Protein 2WAC (pdb70)

Foldseek 3Di:
DADWFWWAWQDADLFGKTKIFGPVCVVVVVVLQVVQQVVCVVPPDQFPPDDDDQQAWWWFQDPPPRGTAIWTFHADDPQWTWIARQQRGDIDIGGCSRIDHDPPVSPPDHRRMAIAHAAQWGADDDPVLSVVLRVQLCVVGHRDTWIKDFQADDPPDHTHIWTAHPPPRDTSRLVCLLQVSTAGHDDDDPSCVVVSVSSVVSNVNCLVVCHDVNVPD/DKDWFWWAFQAADLFRKTKIFGPVCPVVVVVLQVVQQVVCVVPPFDPPPDDDDAQDFWWFQDPPPRGIATWGFHDDDDQWTWIARQQRGDIDIDGCRGTGHDPPVRPPDHHRMDIAHAAQWGADDDPVLSVVLRVLLCVVGHRDTWIKIFQADDPPDHTHIWTAHPPPRDTSRLVCLLQVSTAGHQDDDPSCVVVSVVSVVSNVNCLVVCHDVND

Structure (mmCIF, N/CA/C/O backbone):
data_2WAC
#
_entry.id   2WAC
#
_cell.length_a   83.560
_cell.length_b   47.040
_cell.length_c   129.770
_cell.angle_alpha   90.00
_cell.angle_beta   107.32
_cell.angle_gamma   90.00
#
_symmetry.space_group_name_H-M   'C 1 2 1'
#
loop_
_entity.id
_entity.type
_entity.pdbx_description
1 polymer CG7008-PA
2 water water
#
loop_
_atom_site.group_PDB
_atom_site.id
_atom_site.type_symbol
_atom_site.label_atom_id
_atom_site.label_alt_id
_atom_site.label_comp_id
_atom_site.label_asym_id
_atom_site.label_entity_id
_atom_site.label_seq_id
_atom_site.pdbx_PDB_ins_code
_atom_site.Cartn_x
_atom_site.Cartn_y
_atom_site.Cartn_z
_atom_site.occupancy
_atom_site.B_iso_or_equiv
_atom_site.auth_seq_id
_atom_site.auth_comp_id
_atom_site.auth_asym_id
_atom_site.auth_atom_id
_atom_site.pdbx_PDB_model_num
ATOM 1 N N . MET A 1 1 ? 15.913 -27.390 36.899 1.00 31.72 699 MET A N 1
ATOM 2 C CA . MET A 1 1 ? 17.351 -27.791 36.869 1.00 31.64 699 MET A CA 1
ATOM 3 C C . MET A 1 1 ? 17.670 -28.624 35.623 1.00 31.42 699 MET A C 1
ATOM 4 O O . MET A 1 1 ? 18.735 -29.243 35.528 1.00 31.36 699 MET A O 1
ATOM 9 N N . VAL A 1 2 ? 16.737 -28.629 34.672 1.00 31.06 700 VAL A N 1
ATOM 10 C CA . VAL A 1 2 ? 16.954 -29.250 33.366 1.00 30.71 700 VAL A CA 1
ATOM 11 C C . VAL A 1 2 ? 17.998 -28.452 32.579 1.00 30.33 700 VAL A C 1
ATOM 12 O O . VAL A 1 2 ? 17.916 -27.224 32.480 1.00 30.25 700 VAL A O 1
ATOM 16 N N . ASN A 1 3 ? 18.980 -29.170 32.043 1.00 29.87 701 ASN A N 1
ATOM 17 C CA . ASN A 1 3 ? 20.060 -28.587 31.258 1.00 29.42 701 ASN A CA 1
ATOM 18 C C . ASN A 1 3 ? 19.621 -28.283 29.821 1.00 28.92 701 ASN A C 1
ATOM 19 O O . ASN A 1 3 ? 19.870 -29.071 28.903 1.00 28.88 701 ASN A O 1
ATOM 24 N N . TYR A 1 4 ? 18.960 -27.140 29.637 1.00 28.29 702 TYR A N 1
ATOM 25 C CA . TYR A 1 4 ? 18.507 -26.702 28.313 1.00 27.65 702 TYR A CA 1
ATOM 26 C C . TYR A 1 4 ? 19.678 -26.233 27.451 1.00 27.06 702 TYR A C 1
ATOM 27 O O . TYR A 1 4 ? 20.645 -25.665 27.963 1.00 26.94 702 TYR A O 1
ATOM 36 N N . GLU A 1 5 ? 19.590 -26.489 26.148 1.00 26.26 703 GLU A N 1
ATOM 37 C CA . GLU A 1 5 ? 20.562 -25.961 25.197 1.00 25.55 703 GLU A CA 1
ATOM 38 C C . GLU A 1 5 ? 19.955 -24.770 24.465 1.00 24.83 703 GLU A C 1
ATOM 39 O O . GLU A 1 5 ? 18.841 -24.852 23.941 1.00 24.59 703 GLU A O 1
ATOM 45 N N . ASN A 1 6 ? 20.688 -23.661 24.447 1.00 24.06 704 ASN A N 1
ATOM 46 C CA . ASN A 1 6 ? 20.261 -22.471 23.722 1.00 23.41 704 ASN A CA 1
ATOM 47 C C . ASN A 1 6 ? 20.530 -22.640 22.232 1.00 22.94 704 ASN A C 1
ATOM 48 O O . ASN A 1 6 ? 21.684 -22.689 21.802 1.00 22.90 704 ASN A O 1
ATOM 53 N N . VAL A 1 7 ? 19.455 -22.761 21.456 1.00 22.47 705 VAL A N 1
ATOM 54 C CA . VAL A 1 7 ? 19.557 -22.994 20.012 1.00 22.10 705 VAL A CA 1
ATOM 55 C C . VAL A 1 7 ? 18.808 -21.948 19.187 1.00 22.01 705 VAL A C 1
ATOM 56 O O . VAL A 1 7 ? 18.034 -21.157 19.722 1.00 21.75 705 VAL A O 1
ATOM 60 N N . ILE A 1 8 ? 19.063 -21.963 17.879 1.00 22.07 706 ILE A N 1
ATOM 61 C CA . ILE A 1 8 ? 18.264 -21.238 16.896 1.00 22.15 706 ILE A CA 1
ATOM 62 C C . ILE A 1 8 ? 17.727 -22.254 15.887 1.00 22.23 706 ILE A C 1
ATOM 63 O O . ILE A 1 8 ? 18.494 -23.045 15.331 1.00 22.30 706 ILE A O 1
ATOM 68 N N . VAL A 1 9 ? 16.416 -22.241 15.657 1.00 22.27 707 VAL A N 1
ATOM 69 C CA . VAL A 1 9 ? 15.803 -23.158 14.695 1.00 22.34 707 VAL A CA 1
ATOM 70 C C . VAL A 1 9 ? 15.956 -22.597 13.282 1.00 22.40 707 VAL A C 1
ATOM 71 O O . VAL A 1 9 ? 15.474 -21.504 12.983 1.00 22.44 707 VAL A O 1
ATOM 75 N N . THR A 1 10 ? 16.633 -23.357 12.424 1.00 22.51 708 THR A N 1
ATOM 76 C CA . THR A 1 10 ? 17.024 -22.877 11.096 1.00 22.54 708 THR A CA 1
ATOM 77 C C . THR A 1 10 ? 16.222 -23.476 9.938 1.00 22.69 708 THR A C 1
ATOM 78 O O . THR A 1 10 ? 16.144 -22.878 8.859 1.00 22.67 708 THR A O 1
ATOM 82 N N . GLU A 1 11 ? 15.626 -24.646 10.162 1.00 22.68 709 GLU A N 1
ATOM 83 C CA . GLU A 1 11 ? 14.825 -25.322 9.139 1.00 22.86 709 GLU A CA 1
ATOM 84 C C . GLU A 1 11 ? 13.727 -26.174 9.765 1.00 23.02 709 GLU A C 1
ATOM 85 O O . GLU A 1 11 ? 13.962 -26.871 10.753 1.00 22.90 709 GLU A O 1
ATOM 91 N N . ILE A 1 12 ? 12.529 -26.105 9.187 1.00 23.23 710 ILE A N 1
ATOM 92 C CA . ILE A 1 12 ? 11.416 -26.965 9.596 1.00 23.52 710 ILE A CA 1
ATOM 93 C C . ILE A 1 12 ? 10.915 -27.760 8.390 1.00 23.72 710 ILE A C 1
ATOM 94 O O . ILE A 1 12 ? 10.726 -27.205 7.308 1.00 23.55 710 ILE A O 1
ATOM 99 N N . THR A 1 13 ? 10.717 -29.062 8.588 1.00 24.05 711 THR A N 1
ATOM 100 C CA . THR A 1 13 ? 10.245 -29.950 7.524 1.00 24.42 711 THR A CA 1
ATOM 101 C C . THR A 1 13 ? 8.737 -30.173 7.626 1.00 24.71 711 THR A C 1
ATOM 102 O O . THR A 1 13 ? 8.101 -29.738 8.592 1.00 24.70 711 THR A O 1
ATOM 106 N N . GLU A 1 14 ? 8.180 -30.867 6.634 1.00 25.07 712 GLU A N 1
ATOM 107 C CA . GLU A 1 14 ? 6.736 -31.109 6.541 1.00 25.43 712 GLU A CA 1
ATOM 108 C C . GLU A 1 14 ? 6.184 -32.142 7.537 1.00 25.41 712 GLU A C 1
ATOM 109 O O . GLU A 1 14 ? 4.969 -32.318 7.635 1.00 25.53 712 GLU A O 1
ATOM 115 N N . THR A 1 15 ? 7.074 -32.811 8.270 1.00 25.26 713 THR A N 1
ATOM 116 C CA . THR A 1 15 ? 6.675 -33.807 9.270 1.00 24.99 713 THR A CA 1
ATOM 117 C C . THR A 1 15 ? 6.940 -33.317 10.697 1.00 24.86 713 THR A C 1
ATOM 118 O O . THR A 1 15 ? 6.917 -34.101 11.654 1.00 24.81 713 THR A O 1
ATOM 122 N N . LEU A 1 16 ? 7.182 -32.013 10.820 1.00 24.61 714 LEU A N 1
ATOM 123 C CA . LEU A 1 16 ? 7.511 -31.360 12.093 1.00 24.36 714 LEU A CA 1
ATOM 124 C C . LEU A 1 16 ? 8.809 -31.846 12.744 1.00 24.01 714 LEU A C 1
ATOM 125 O O . LEU A 1 16 ? 8.944 -31.839 13.968 1.00 24.08 714 LEU A O 1
ATOM 130 N N . THR A 1 17 ? 9.754 -32.284 11.918 1.00 23.49 715 THR A N 1
ATOM 131 C CA . THR A 1 17 ? 11.138 -32.351 12.359 1.00 22.95 715 THR A CA 1
ATOM 132 C C . THR A 1 17 ? 11.721 -30.963 12.106 1.00 22.53 715 THR A C 1
ATOM 133 O O . THR A 1 17 ? 11.164 -30.180 11.328 1.00 22.29 715 THR A O 1
ATOM 137 N N . PHE A 1 18 ? 12.815 -30.642 12.785 1.00 22.04 716 PHE A N 1
ATOM 138 C CA . PHE A 1 18 ? 13.440 -29.335 12.631 1.00 21.75 716 PHE A CA 1
ATOM 139 C C . PHE A 1 18 ? 14.946 -29.438 12.802 1.00 21.60 716 PHE A C 1
ATOM 140 O O . PHE A 1 18 ? 15.441 -30.345 13.472 1.00 21.48 716 PHE A O 1
ATOM 148 N N . PHE A 1 19 ? 15.666 -28.507 12.183 1.00 21.45 717 PHE A N 1
ATOM 149 C CA . PHE A 1 19 ? 17.103 -28.388 12.373 1.00 21.44 717 PHE A CA 1
ATOM 150 C C . PHE A 1 19 ? 17.400 -27.197 13.267 1.00 21.59 717 PHE A C 1
ATOM 151 O O . PHE A 1 19 ? 16.807 -26.125 13.109 1.00 21.67 717 PHE A O 1
ATOM 159 N N . ALA A 1 20 ? 18.323 -27.390 14.203 1.00 21.68 718 ALA A N 1
ATOM 160 C CA . ALA A 1 20 ? 18.716 -26.332 15.123 1.00 21.89 718 ALA A CA 1
ATOM 161 C C . ALA A 1 20 ? 20.232 -26.154 15.164 1.00 22.05 718 ALA A C 1
ATOM 162 O O . ALA A 1 20 ? 20.981 -27.130 15.112 1.00 21.98 718 ALA A O 1
ATOM 164 N N . GLN A 1 21 ? 20.665 -24.897 15.245 1.00 22.37 719 GLN A N 1
ATOM 165 C CA . GLN A 1 21 ? 22.067 -24.557 15.474 1.00 22.82 719 GLN A CA 1
ATOM 166 C C . GLN A 1 21 ? 22.269 -24.199 16.940 1.00 23.17 719 GLN A C 1
ATOM 167 O O . GLN A 1 21 ? 21.400 -23.586 17.556 1.00 23.13 719 GLN A O 1
ATOM 173 N N . SER A 1 22 ? 23.423 -24.570 17.486 1.00 23.73 720 SER A N 1
ATOM 174 C CA . SER A 1 22 ? 23.825 -24.144 18.824 1.00 24.45 720 SER A CA 1
ATOM 175 C C . SER A 1 22 ? 24.224 -22.663 18.797 1.00 24.96 720 SER A C 1
ATOM 176 O O . SER A 1 22 ? 24.976 -22.238 17.918 1.00 24.91 720 SER A O 1
ATOM 179 N N . VAL A 1 23 ? 23.719 -21.886 19.754 1.00 25.70 721 VAL A N 1
ATOM 180 C CA . VAL A 1 23 ? 24.012 -20.446 19.813 1.00 26.49 721 VAL A CA 1
ATOM 181 C C . VAL A 1 23 ? 25.505 -20.156 20.048 1.00 27.06 721 VAL A C 1
ATOM 182 O O . VAL A 1 23 ? 26.052 -19.208 19.477 1.00 27.10 721 VAL A O 1
ATOM 186 N N . GLU A 1 24 ? 26.165 -20.984 20.857 1.00 27.82 722 GLU A N 1
ATOM 187 C CA . GLU A 1 24 ? 27.590 -20.789 21.149 1.00 28.53 722 GLU A CA 1
ATOM 188 C C . GLU A 1 24 ? 28.531 -21.283 20.038 1.00 28.83 722 GLU A C 1
ATOM 189 O O . GLU A 1 24 ? 29.752 -21.131 20.141 1.00 28.88 722 GLU A O 1
ATOM 195 N N . SER A 1 25 ? 27.961 -21.868 18.986 1.00 29.10 723 SER A N 1
ATOM 196 C CA . SER A 1 25 ? 28.729 -22.276 17.809 1.00 29.35 723 SER A CA 1
ATOM 197 C C . SER A 1 25 ? 28.533 -21.305 16.638 1.00 29.42 723 SER A C 1
ATOM 198 O O . SER A 1 25 ? 29.030 -21.544 15.533 1.00 29.42 723 SER A O 1
ATOM 201 N N . GLY A 1 26 ? 27.817 -20.210 16.896 1.00 29.43 724 GLY A N 1
ATOM 202 C CA . GLY A 1 26 ? 27.516 -19.195 15.883 1.00 29.37 724 GLY A CA 1
ATOM 203 C C . GLY A 1 26 ? 28.739 -18.575 15.231 1.00 29.33 724 GLY A C 1
ATOM 204 O O . GLY A 1 26 ? 28.782 -18.412 14.008 1.00 29.33 724 GLY A O 1
ATOM 205 N N . SER A 1 27 ? 29.733 -18.235 16.050 1.00 29.18 725 SER A N 1
ATOM 206 C CA . SER A 1 27 ? 30.984 -17.647 15.565 1.00 28.99 725 SER A CA 1
ATOM 207 C C . SER A 1 27 ? 31.829 -18.644 14.770 1.00 28.76 725 SER A C 1
ATOM 208 O O . SER A 1 27 ? 32.539 -18.258 13.838 1.00 28.67 725 SER A O 1
ATOM 211 N N . LYS A 1 28 ? 31.750 -19.920 15.149 1.00 28.41 726 LYS A N 1
ATOM 212 C CA . LYS A 1 28 ? 32.451 -20.995 14.447 1.00 28.08 726 LYS A CA 1
ATOM 213 C C . LYS A 1 28 ? 31.992 -21.141 12.993 1.00 27.60 726 LYS A C 1
ATOM 214 O O . LYS A 1 28 ? 32.820 -21.251 12.085 1.00 27.54 726 LYS A O 1
ATOM 220 N N . LEU A 1 29 ? 30.675 -21.139 12.785 1.00 27.05 727 LEU A N 1
ATOM 221 C CA . LEU A 1 29 ? 30.091 -21.238 11.445 1.00 26.47 727 LEU A CA 1
ATOM 222 C C . LEU A 1 29 ? 30.357 -19.982 10.617 1.00 26.11 727 LEU A C 1
ATOM 223 O O . LEU A 1 29 ? 30.697 -20.069 9.433 1.00 26.00 727 LEU A O 1
ATOM 228 N N . GLU A 1 30 ? 30.192 -18.825 11.254 1.00 25.71 728 GLU A N 1
ATOM 229 C CA . GLU A 1 30 ? 30.448 -17.520 10.644 1.00 25.34 728 GLU A CA 1
ATOM 230 C C . GLU A 1 30 ? 31.855 -17.449 10.045 1.00 24.97 728 GLU A C 1
ATOM 231 O O . GLU A 1 30 ? 32.037 -16.979 8.918 1.00 24.95 728 GLU A O 1
ATOM 237 N N . SER A 1 31 ? 32.835 -17.932 10.808 1.00 24.54 729 SER A N 1
ATOM 238 C CA . SER A 1 31 ? 34.234 -17.969 10.384 1.00 24.19 729 SER A CA 1
ATOM 239 C C . SER A 1 31 ? 34.465 -18.943 9.223 1.00 23.95 729 SER A C 1
ATOM 240 O O . SER A 1 31 ? 35.180 -18.618 8.275 1.00 23.96 729 SER A O 1
ATOM 243 N N . LEU A 1 32 ? 33.859 -20.128 9.312 1.00 23.66 730 LEU A N 1
ATOM 244 C CA . LEU A 1 32 ? 33.955 -21.155 8.268 1.00 23.44 730 LEU A CA 1
ATOM 245 C C . LEU A 1 32 ? 33.387 -20.661 6.936 1.00 23.29 730 LEU A C 1
ATOM 246 O O . LEU A 1 32 ? 34.011 -20.839 5.889 1.00 23.31 730 LEU A O 1
ATOM 251 N N . MET A 1 33 ? 32.208 -20.042 6.988 1.00 23.19 731 MET A N 1
ATOM 252 C CA . MET A 1 33 ? 31.533 -19.529 5.794 1.00 23.13 731 MET A CA 1
ATOM 253 C C . MET A 1 33 ? 32.305 -18.401 5.117 1.00 22.97 731 MET A C 1
ATOM 254 O O . MET A 1 33 ? 32.261 -18.262 3.894 1.00 22.85 731 MET A O 1
ATOM 259 N N . SER A 1 34 ? 33.009 -17.606 5.919 1.00 22.90 732 SER A N 1
ATOM 260 C CA . SER A 1 34 ? 33.836 -16.512 5.413 1.00 22.85 732 SER A CA 1
ATOM 261 C C . SER A 1 34 ? 35.109 -17.022 4.735 1.00 22.84 732 SER A C 1
ATOM 262 O O . SER A 1 34 ? 35.550 -16.457 3.732 1.00 22.89 732 SER A O 1
ATOM 265 N N . LYS A 1 35 ? 35.692 -18.083 5.288 1.00 22.84 733 LYS A N 1
ATOM 266 C CA . LYS A 1 35 ? 36.897 -18.690 4.723 1.00 22.86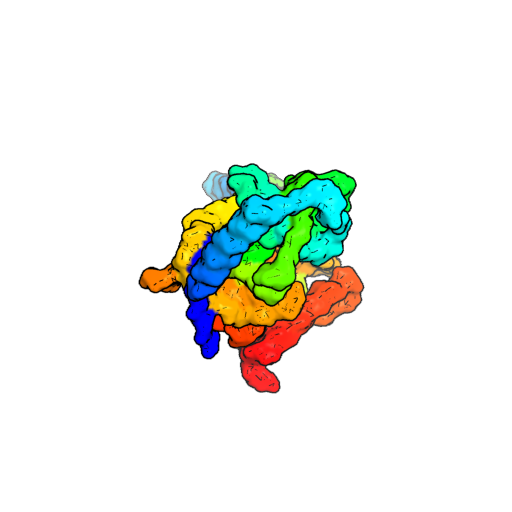 733 LYS A CA 1
ATOM 267 C C . LYS A 1 35 ? 36.577 -19.484 3.457 1.00 22.91 733 LYS A C 1
ATOM 268 O O . LYS A 1 35 ? 37.367 -19.495 2.512 1.00 22.90 733 LYS A O 1
ATOM 274 N N . LEU A 1 36 ? 35.417 -20.141 3.451 1.00 22.98 734 LEU A N 1
ATOM 275 C CA . LEU A 1 36 ? 34.941 -20.893 2.290 1.00 23.16 734 LEU A CA 1
ATOM 276 C C . LEU A 1 36 ? 34.630 -19.972 1.109 1.00 23.26 734 LEU A C 1
ATOM 277 O O . LEU A 1 36 ? 35.004 -20.268 -0.030 1.00 23.30 734 LEU A O 1
ATOM 282 N N . HIS A 1 37 ? 33.946 -18.863 1.390 1.00 23.48 735 HIS A N 1
ATOM 283 C CA . HIS A 1 37 ? 33.659 -17.841 0.383 1.00 23.76 735 HIS A CA 1
ATOM 284 C C . HIS A 1 37 ? 34.942 -17.321 -0.273 1.00 23.92 735 HIS A C 1
ATOM 285 O O . HIS A 1 37 ? 35.022 -17.235 -1.500 1.00 23.94 735 HIS A O 1
ATOM 292 N N . ALA A 1 38 ? 35.931 -16.977 0.551 1.00 24.14 736 ALA A N 1
ATOM 293 C CA . ALA A 1 38 ? 37.207 -16.441 0.071 1.00 24.41 736 ALA A CA 1
ATOM 294 C C . ALA A 1 38 ? 38.006 -17.471 -0.731 1.00 24.62 736 ALA A C 1
ATOM 295 O O . ALA A 1 38 ? 38.592 -17.142 -1.764 1.00 24.64 736 ALA A O 1
ATOM 297 N N . ASP A 1 39 ? 38.012 -18.711 -0.243 1.00 25.00 737 ASP A N 1
ATOM 298 C CA . ASP A 1 39 ? 38.681 -19.840 -0.892 1.00 25.33 737 ASP A CA 1
ATOM 299 C C . ASP A 1 39 ? 38.162 -20.060 -2.316 1.00 25.52 737 ASP A C 1
ATOM 300 O O . ASP A 1 39 ? 38.945 -20.184 -3.263 1.00 25.53 737 ASP A O 1
ATOM 305 N N . PHE A 1 40 ? 36.836 -20.093 -2.450 1.00 25.74 738 PHE A N 1
ATOM 306 C CA . PHE A 1 40 ? 36.170 -20.386 -3.719 1.00 26.02 738 PHE A CA 1
ATOM 307 C C . PHE A 1 40 ? 36.055 -19.176 -4.651 1.00 26.20 738 PHE A C 1
ATOM 308 O O . PHE A 1 40 ? 35.685 -19.316 -5.818 1.00 26.24 738 PHE A O 1
ATOM 316 N N . GLN A 1 41 ? 36.367 -17.993 -4.128 1.00 26.51 739 GLN A N 1
ATOM 317 C CA . GLN A 1 41 ? 36.479 -16.788 -4.944 1.00 26.85 739 GLN A CA 1
ATOM 318 C C . GLN A 1 41 ? 37.900 -16.683 -5.500 1.00 27.14 739 GLN A C 1
ATOM 319 O O . GLN A 1 41 ? 38.098 -16.292 -6.653 1.00 27.22 739 GLN A O 1
ATOM 325 N N . SER A 1 42 ? 38.879 -17.042 -4.669 1.00 27.51 740 SER A N 1
ATOM 326 C CA . SER A 1 42 ? 40.291 -17.040 -5.057 1.00 27.86 740 SER A CA 1
ATOM 327 C C . SER A 1 42 ? 40.606 -18.155 -6.053 1.00 28.05 740 SER A C 1
ATOM 328 O O . SER A 1 42 ? 41.365 -17.949 -7.001 1.00 28.09 740 SER A O 1
ATOM 331 N N . ASN A 1 43 ? 40.023 -19.331 -5.827 1.00 28.33 741 ASN A N 1
ATOM 332 C CA . ASN A 1 43 ? 40.193 -20.470 -6.723 1.00 28.60 741 ASN A CA 1
ATOM 333 C C . ASN A 1 43 ? 38.844 -21.117 -7.058 1.00 28.74 741 ASN A C 1
ATOM 334 O O . ASN A 1 43 ? 38.486 -22.147 -6.478 1.00 28.73 741 ASN A O 1
ATOM 339 N N . PRO A 1 44 ? 38.088 -20.512 -8.000 1.00 28.91 742 PRO A N 1
ATOM 340 C CA . PRO A 1 44 ? 36.769 -21.040 -8.352 1.00 29.05 742 PRO A CA 1
ATOM 341 C C . PRO A 1 44 ? 36.896 -22.366 -9.097 1.00 29.24 742 PRO A C 1
ATOM 342 O O . PRO A 1 44 ? 37.738 -22.481 -9.992 1.00 29.21 742 PRO A O 1
ATOM 346 N N . PRO A 1 45 ? 36.067 -23.363 -8.737 1.00 29.43 743 PRO A N 1
ATOM 347 C CA . PRO A 1 45 ? 36.202 -24.687 -9.348 1.00 29.59 743 PRO A CA 1
ATOM 348 C C . PRO A 1 45 ? 35.689 -24.720 -10.787 1.00 29.75 743 PRO A C 1
ATOM 349 O O . PRO A 1 45 ? 34.937 -23.832 -11.200 1.00 29.76 743 PRO A O 1
ATOM 353 N N . ILE A 1 46 ? 36.103 -25.740 -11.535 1.00 29.94 744 ILE A N 1
ATOM 354 C CA . ILE A 1 46 ? 35.673 -25.920 -12.920 1.00 30.10 744 ILE A CA 1
ATOM 355 C C . ILE A 1 46 ? 34.365 -26.710 -12.963 1.00 30.23 744 ILE A C 1
ATOM 356 O O . ILE A 1 46 ? 34.310 -27.860 -12.517 1.00 30.28 744 ILE A O 1
ATOM 361 N N . ALA A 1 47 ? 33.317 -26.080 -13.491 1.00 30.32 745 ALA A N 1
ATOM 362 C CA . ALA A 1 47 ? 31.992 -26.696 -13.568 1.00 30.40 745 ALA A CA 1
ATOM 363 C C . ALA A 1 47 ? 31.993 -27.952 -14.443 1.00 30.42 745 ALA A C 1
ATOM 364 O O . ALA A 1 47 ? 32.500 -27.937 -15.567 1.00 30.38 745 ALA A O 1
ATOM 366 N N . GLY A 1 48 ? 31.439 -29.036 -13.905 1.00 30.48 746 GLY A N 1
ATOM 367 C CA . GLY A 1 48 ? 31.304 -30.296 -14.637 1.00 30.51 746 GLY A CA 1
ATOM 368 C C . GLY A 1 48 ? 32.461 -31.269 -14.488 1.00 30.54 746 GLY A C 1
ATOM 369 O O . GLY A 1 48 ? 32.422 -32.371 -15.042 1.00 30.65 746 GLY A O 1
ATOM 370 N N . SER A 1 49 ? 33.494 -30.866 -13.750 1.00 30.45 747 SER A N 1
ATOM 371 C CA . SER A 1 49 ? 34.678 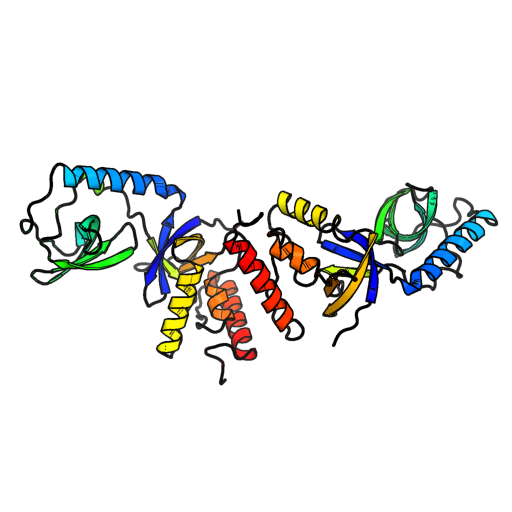-31.707 -13.551 1.00 30.32 747 SER A CA 1
ATOM 372 C C . SER A 1 49 ? 34.528 -32.664 -12.364 1.00 30.21 747 SER A C 1
ATOM 373 O O . SER A 1 49 ? 35.344 -33.571 -12.181 1.00 30.28 747 SER A O 1
ATOM 376 N N . TYR A 1 50 ? 33.480 -32.457 -11.569 1.00 29.93 748 TYR A N 1
ATOM 377 C CA . TYR A 1 50 ? 33.192 -33.300 -10.411 1.00 29.60 748 TYR A CA 1
ATOM 378 C C . TYR A 1 50 ? 31.832 -33.987 -10.549 1.00 29.21 748 TYR A C 1
ATOM 379 O O . TYR A 1 50 ? 30.841 -33.358 -10.930 1.00 29.20 748 TYR A O 1
ATOM 388 N N . THR A 1 51 ? 31.807 -35.284 -10.252 1.00 28.62 749 THR A N 1
ATOM 389 C CA . THR A 1 51 ? 30.561 -36.026 -10.082 1.00 28.09 749 THR A CA 1
ATOM 390 C C . THR A 1 51 ? 30.657 -36.832 -8.779 1.00 27.54 749 THR A C 1
ATOM 391 O O . THR A 1 51 ? 31.695 -37.443 -8.502 1.00 27.56 749 THR A O 1
ATOM 395 N N . PRO A 1 52 ? 29.591 -36.806 -7.961 1.00 26.92 750 PRO A N 1
ATOM 396 C CA . PRO A 1 52 ? 29.651 -37.425 -6.642 1.00 26.38 750 PRO A CA 1
ATOM 397 C C . PRO A 1 52 ? 29.163 -38.871 -6.584 1.00 25.83 750 PRO A C 1
ATOM 398 O O . PRO A 1 52 ? 28.462 -39.337 -7.486 1.00 25.75 750 PRO A O 1
ATOM 402 N N . LYS A 1 53 ? 29.570 -39.570 -5.527 1.00 25.15 751 LYS A N 1
ATOM 403 C CA . LYS A 1 53 ? 28.927 -40.807 -5.106 1.00 24.43 751 LYS A CA 1
ATOM 404 C C . LYS A 1 53 ? 27.950 -40.426 -4.004 1.00 23.95 751 LYS A C 1
ATOM 405 O O . LYS A 1 53 ? 28.157 -39.420 -3.322 1.00 23.72 751 LYS A O 1
ATOM 411 N N . ARG A 1 54 ? 26.901 -41.220 -3.821 1.00 23.46 752 ARG A N 1
ATOM 412 C CA . ARG A 1 54 ? 26.014 -41.053 -2.674 1.00 23.13 752 ARG A CA 1
ATOM 413 C C . ARG A 1 54 ? 26.793 -41.088 -1.362 1.00 23.09 752 ARG A C 1
ATOM 414 O O . ARG A 1 54 ? 27.535 -42.034 -1.099 1.00 23.05 752 ARG A O 1
ATOM 422 N N . GLY A 1 55 ? 26.622 -40.055 -0.542 1.00 23.08 753 GLY A N 1
ATOM 423 C CA . GLY A 1 55 ? 27.320 -39.976 0.742 1.00 23.18 753 GLY A CA 1
ATOM 424 C C . GLY A 1 55 ? 28.482 -39.002 0.807 1.00 23.24 753 GLY A C 1
ATOM 425 O O . GLY A 1 55 ? 28.946 -38.663 1.897 1.00 23.13 753 GLY A O 1
ATOM 426 N N . ASP A 1 56 ? 28.957 -38.558 -0.356 1.00 23.44 754 ASP A N 1
ATOM 427 C CA . ASP A 1 56 ? 30.081 -37.624 -0.442 1.00 23.65 754 ASP A CA 1
ATOM 428 C C . ASP A 1 56 ? 29.796 -36.303 0.274 1.00 23.89 754 ASP A C 1
ATOM 429 O O . ASP A 1 56 ? 28.689 -35.765 0.182 1.00 23.82 754 ASP A O 1
ATOM 434 N N . LEU A 1 57 ? 30.793 -35.798 0.998 1.00 24.10 755 LEU A N 1
ATOM 435 C CA . LEU A 1 57 ? 30.729 -34.449 1.557 1.00 24.30 755 LEU A CA 1
ATOM 436 C C . LEU A 1 57 ? 31.358 -33.485 0.555 1.00 24.39 755 LEU A C 1
ATOM 437 O O . LEU A 1 57 ? 32.519 -33.647 0.172 1.00 24.49 755 LEU A O 1
ATOM 442 N N . VAL A 1 58 ? 30.582 -32.492 0.130 1.00 24.31 756 VAL A N 1
ATOM 443 C CA . VAL A 1 58 ? 30.981 -31.610 -0.968 1.00 24.27 756 VAL A CA 1
ATOM 444 C C . VAL A 1 58 ? 30.818 -30.126 -0.646 1.00 24.26 756 VAL A C 1
ATOM 445 O O . VAL A 1 58 ? 30.287 -29.751 0.404 1.00 24.10 756 VAL A O 1
ATOM 449 N N . ALA A 1 59 ? 31.298 -29.292 -1.563 1.00 24.19 757 ALA A N 1
ATOM 450 C CA . ALA A 1 59 ? 30.907 -27.895 -1.615 1.00 24.13 757 ALA A CA 1
ATOM 451 C C . ALA A 1 59 ? 29.840 -27.773 -2.695 1.00 23.98 757 ALA A C 1
ATOM 452 O O . ALA A 1 59 ? 30.023 -28.253 -3.819 1.00 24.15 757 ALA A O 1
ATOM 454 N N . ALA A 1 60 ? 28.719 -27.154 -2.343 1.00 23.79 758 ALA A N 1
ATOM 455 C CA . ALA A 1 60 ? 27.602 -26.988 -3.265 1.00 23.46 758 ALA A CA 1
ATOM 456 C C . ALA A 1 60 ? 27.239 -25.519 -3.410 1.00 23.38 758 ALA A C 1
ATOM 457 O O . ALA A 1 60 ? 27.093 -24.806 -2.411 1.00 23.07 758 ALA A O 1
ATOM 459 N N . GLN A 1 61 ? 27.096 -25.076 -4.657 1.00 23.34 759 GLN A N 1
ATOM 460 C CA . GLN A 1 61 ? 26.692 -23.706 -4.956 1.00 23.42 759 GLN A CA 1
ATOM 461 C C . GLN A 1 61 ? 25.165 -23.606 -4.954 1.00 23.41 759 GLN A C 1
ATOM 462 O O . GLN A 1 61 ? 24.501 -23.996 -5.921 1.00 23.29 759 GLN A O 1
ATOM 468 N N . PHE A 1 62 ? 24.632 -23.096 -3.845 1.00 23.48 760 PHE A N 1
ATOM 469 C CA . PHE A 1 62 ? 23.194 -22.924 -3.615 1.00 23.62 760 PHE A CA 1
ATOM 470 C C . PHE A 1 62 ? 22.561 -22.141 -4.766 1.00 23.84 760 PHE A C 1
ATOM 471 O O . PHE A 1 62 ? 23.080 -21.099 -5.168 1.00 23.74 760 PHE A O 1
ATOM 479 N N . THR A 1 63 ? 21.455 -22.656 -5.304 1.00 24.15 761 THR A N 1
ATOM 480 C CA . THR A 1 63 ? 20.795 -22.030 -6.459 1.00 24.52 761 THR A CA 1
ATOM 481 C C . THR A 1 63 ? 20.171 -20.674 -6.131 1.00 24.65 761 THR A C 1
ATOM 482 O O . THR A 1 63 ? 19.937 -19.867 -7.031 1.00 24.76 761 THR A O 1
ATOM 486 N N . LEU A 1 64 ? 19.909 -20.425 -4.848 1.00 24.80 762 LEU A N 1
ATOM 487 C CA . LEU A 1 64 ? 19.288 -19.170 -4.423 1.00 24.94 762 LEU A CA 1
ATOM 488 C C . LEU A 1 64 ? 20.222 -17.960 -4.516 1.00 24.98 762 LEU A C 1
ATOM 489 O O . LEU A 1 64 ? 19.839 -16.921 -5.062 1.00 25.05 762 LEU A O 1
ATOM 494 N N . ASP A 1 65 ? 21.437 -18.098 -3.988 1.00 24.95 763 ASP A N 1
ATOM 495 C CA . ASP A 1 65 ? 22.349 -16.957 -3.853 1.00 24.93 763 ASP A CA 1
ATOM 496 C C . ASP A 1 65 ? 23.673 -17.095 -4.614 1.00 24.94 763 ASP A C 1
ATOM 497 O O . ASP A 1 65 ? 24.483 -16.164 -4.627 1.00 24.95 763 ASP A O 1
ATOM 502 N N . ASN A 1 66 ? 23.874 -18.251 -5.251 1.00 24.82 764 ASN A N 1
ATOM 503 C CA . ASN A 1 66 ? 25.135 -18.605 -5.922 1.00 24.76 764 ASN A CA 1
ATOM 504 C C . ASN A 1 66 ? 26.364 -18.616 -5.006 1.00 24.62 764 ASN A C 1
ATOM 505 O O . ASN A 1 66 ? 27.493 -18.450 -5.469 1.00 24.60 764 ASN A O 1
ATOM 510 N N . GLN A 1 67 ? 26.140 -18.824 -3.711 1.00 24.54 765 GLN A N 1
ATOM 511 C CA . GLN A 1 67 ? 27.242 -18.957 -2.763 1.00 24.47 765 GLN A CA 1
ATOM 512 C C . GLN A 1 67 ? 27.502 -20.429 -2.447 1.00 24.19 765 GLN A C 1
ATOM 513 O O . GLN A 1 67 ? 26.614 -21.273 -2.604 1.00 24.15 765 GLN A O 1
ATOM 519 N N . TRP A 1 68 ? 28.727 -20.729 -2.021 1.00 23.94 766 TRP A N 1
ATOM 520 C CA . TRP A 1 68 ? 29.154 -22.102 -1.755 1.00 23.63 766 TRP A CA 1
ATOM 521 C C . TRP A 1 68 ? 28.939 -22.491 -0.287 1.00 23.62 766 TRP A C 1
ATOM 522 O O . TRP A 1 68 ? 29.312 -21.745 0.623 1.00 23.38 766 TRP A O 1
ATOM 533 N N . TYR A 1 69 ? 28.327 -23.658 -0.075 1.00 23.56 767 TYR A N 1
ATOM 534 C CA . TYR A 1 69 ? 28.026 -24.183 1.261 1.00 23.55 767 TYR A CA 1
ATOM 535 C C . TYR A 1 69 ? 28.536 -25.624 1.409 1.00 23.40 767 TYR A C 1
ATOM 536 O O . TYR A 1 69 ? 28.741 -26.318 0.413 1.00 23.38 767 TYR A O 1
ATOM 545 N N . ARG A 1 70 ? 28.737 -26.070 2.649 1.00 23.23 768 ARG A N 1
ATOM 546 C CA . ARG A 1 70 ? 29.043 -27.478 2.915 1.00 23.09 768 ARG A CA 1
ATOM 547 C C . ARG A 1 70 ? 27.775 -28.303 2.712 1.00 23.05 768 ARG A C 1
ATOM 548 O O . ARG A 1 70 ? 26.694 -27.907 3.158 1.00 22.91 768 ARG A O 1
ATOM 556 N N . ALA A 1 71 ? 27.902 -29.440 2.034 1.00 23.02 769 ALA A N 1
ATOM 557 C CA . ALA A 1 71 ? 26.735 -30.251 1.698 1.00 23.10 769 ALA A CA 1
ATOM 558 C C . ALA A 1 71 ? 27.037 -31.743 1.670 1.00 23.16 769 ALA A C 1
ATOM 559 O O . ALA A 1 71 ? 28.144 -32.155 1.331 1.00 23.08 769 ALA A O 1
ATOM 561 N N . LYS A 1 72 ? 26.040 -32.542 2.038 1.00 23.42 770 LYS A N 1
ATOM 562 C CA . LYS A 1 72 ? 26.130 -33.993 1.949 1.00 23.72 770 LYS A CA 1
ATOM 563 C C . LYS A 1 72 ? 25.300 -34.462 0.763 1.00 23.77 770 LYS A C 1
ATOM 564 O O . LYS A 1 72 ? 24.133 -34.092 0.633 1.00 23.68 770 LYS A O 1
ATOM 570 N N . VAL A 1 73 ? 25.910 -35.259 -0.109 1.00 23.96 771 VAL A N 1
ATOM 571 C CA . VAL A 1 73 ? 25.190 -35.851 -1.228 1.00 24.28 771 VAL A CA 1
ATOM 572 C C . VAL A 1 73 ? 24.382 -37.043 -0.722 1.00 24.58 771 VAL A C 1
ATOM 573 O O . VAL A 1 73 ? 24.947 -38.030 -0.245 1.00 24.41 771 VAL A O 1
ATOM 577 N N . GLU A 1 74 ? 23.060 -36.939 -0.817 1.00 24.99 772 GLU A N 1
ATOM 578 C CA . GLU A 1 74 ? 22.173 -37.997 -0.335 1.00 25.53 772 GLU A CA 1
ATOM 579 C C . GLU A 1 74 ? 21.728 -38.965 -1.434 1.00 25.50 772 GLU A C 1
ATOM 580 O O . GLU A 1 74 ? 21.530 -40.152 -1.173 1.00 25.77 772 GLU A O 1
ATOM 586 N N . ARG A 1 75 ? 21.574 -38.453 -2.653 1.00 25.37 773 ARG A N 1
ATOM 587 C CA . ARG A 1 75 ? 21.216 -39.269 -3.812 1.00 25.33 773 ARG A CA 1
ATOM 588 C C . ARG A 1 75 ? 21.823 -38.646 -5.065 1.00 25.05 773 ARG A C 1
ATOM 589 O O . ARG A 1 75 ? 21.822 -37.424 -5.215 1.00 24.90 773 ARG A O 1
ATOM 597 N N . VAL A 1 76 ? 22.358 -39.483 -5.952 1.00 24.83 774 VAL A N 1
ATOM 598 C CA . VAL A 1 76 ? 22.799 -39.023 -7.272 1.00 24.56 774 VAL A CA 1
ATOM 599 C C . VAL A 1 76 ? 21.980 -39.731 -8.349 1.00 24.30 774 VAL A C 1
ATOM 600 O O . VAL A 1 76 ? 21.788 -40.947 -8.291 1.00 24.27 774 VAL A O 1
ATOM 604 N N . GLN A 1 77 ? 21.495 -38.960 -9.319 1.00 23.89 775 GLN A N 1
ATOM 605 C CA . GLN A 1 77 ? 20.720 -39.504 -10.429 1.00 23.57 775 GLN A CA 1
ATOM 606 C C . GLN A 1 77 ? 21.096 -38.818 -11.744 1.00 23.40 775 GLN A C 1
ATOM 607 O O . GLN A 1 77 ? 20.569 -37.753 -12.075 1.00 23.40 775 GLN A O 1
ATOM 613 N N . GLY A 1 78 ? 22.011 -39.440 -12.483 1.00 23.21 776 GLY A N 1
ATOM 614 C CA . GLY A 1 78 ? 22.520 -38.879 -13.733 1.00 22.88 776 GLY A CA 1
ATOM 615 C C . GLY A 1 78 ? 23.227 -37.549 -13.535 1.00 22.72 776 GLY A C 1
ATOM 616 O O . GLY A 1 78 ? 24.208 -37.463 -12.792 1.00 22.75 776 GLY A O 1
ATOM 617 N N . SER A 1 79 ? 22.705 -36.511 -14.186 1.00 22.48 777 SER A N 1
ATOM 618 C CA . SER A 1 79 ? 23.315 -35.174 -14.193 1.00 22.37 777 SER A CA 1
ATOM 619 C C . SER A 1 79 ? 23.025 -34.343 -12.942 1.00 22.10 777 SER A C 1
ATOM 620 O O . SER A 1 79 ? 23.562 -33.242 -12.789 1.00 22.06 777 SER A O 1
ATOM 623 N N . ASN A 1 80 ? 22.179 -34.871 -12.061 1.00 22.01 778 ASN A N 1
ATOM 624 C CA . ASN A 1 80 ? 21.710 -34.136 -10.886 1.00 21.92 778 ASN A CA 1
ATOM 625 C C . ASN A 1 80 ? 21.963 -34.893 -9.582 1.00 21.85 778 ASN A C 1
ATOM 626 O O . ASN A 1 80 ? 22.143 -36.112 -9.589 1.00 21.91 778 ASN A O 1
ATOM 631 N N . ALA A 1 81 ? 21.986 -34.164 -8.469 1.00 21.79 779 ALA A N 1
ATOM 632 C CA . ALA A 1 81 ? 22.107 -34.778 -7.148 1.00 21.71 779 ALA A CA 1
ATOM 633 C C . ALA A 1 81 ? 21.190 -34.101 -6.139 1.00 21.75 779 ALA A C 1
ATOM 634 O O . ALA A 1 81 ? 20.880 -32.913 -6.266 1.00 21.60 779 ALA A O 1
ATOM 636 N N . THR A 1 82 ? 20.751 -34.870 -5.147 1.00 21.68 780 THR A N 1
ATOM 637 C CA . THR A 1 82 ? 20.017 -34.329 -4.013 1.00 21.64 780 THR A CA 1
ATOM 638 C C . THR A 1 82 ? 20.997 -34.147 -2.859 1.00 21.69 780 THR A C 1
ATOM 639 O O . THR A 1 82 ? 21.646 -35.105 -2.427 1.00 21.71 780 THR A O 1
ATOM 643 N N . VAL A 1 83 ? 21.110 -32.910 -2.380 1.00 21.62 781 VAL A N 1
ATOM 644 C CA . VAL A 1 83 ? 22.050 -32.575 -1.309 1.00 21.55 781 VAL A CA 1
ATOM 645 C C . VAL A 1 83 ? 21.357 -31.995 -0.075 1.00 21.56 781 VAL A C 1
ATOM 646 O O . VAL A 1 83 ? 20.283 -31.400 -0.174 1.00 21.53 781 VAL A O 1
ATOM 650 N N . LEU A 1 84 ? 21.982 -32.198 1.082 1.00 21.52 782 LEU A N 1
ATOM 651 C CA . LEU A 1 84 ? 21.564 -31.579 2.333 1.00 21.51 782 LEU A CA 1
ATOM 652 C C . LEU A 1 84 ? 22.609 -30.546 2.732 1.00 21.48 782 LEU A C 1
ATOM 653 O O . LEU A 1 84 ? 23.793 -30.866 2.816 1.00 21.42 782 LEU A O 1
ATOM 658 N N . TYR A 1 85 ? 22.172 -29.311 2.971 1.00 21.52 783 TYR A N 1
ATOM 659 C CA . TYR A 1 85 ? 23.069 -28.266 3.460 1.00 21.52 783 TYR A CA 1
ATOM 660 C C . TYR A 1 85 ? 23.260 -28.430 4.965 1.00 21.54 783 TYR A C 1
ATOM 661 O O . TYR A 1 85 ? 22.432 -27.992 5.765 1.00 21.45 783 TYR A O 1
ATOM 670 N N . ILE A 1 86 ? 24.368 -29.080 5.324 1.00 21.66 784 ILE A N 1
ATOM 671 C CA . ILE A 1 86 ? 24.580 -29.643 6.668 1.00 21.68 784 ILE A CA 1
ATOM 672 C C . ILE A 1 86 ? 24.671 -28.637 7.814 1.00 21.86 784 ILE A C 1
ATOM 673 O O . ILE A 1 86 ? 24.505 -29.001 8.981 1.00 21.92 784 ILE A O 1
ATOM 678 N N . ASP A 1 87 ? 24.929 -27.377 7.484 1.00 22.01 785 ASP A N 1
ATOM 679 C CA . ASP A 1 87 ? 25.065 -26.346 8.506 1.00 22.19 785 ASP A CA 1
ATOM 680 C C . ASP A 1 87 ? 23.772 -25.555 8.728 1.00 22.39 785 ASP A C 1
ATOM 681 O O . ASP A 1 87 ? 23.714 -24.688 9.609 1.00 22.35 785 ASP A O 1
ATOM 686 N N . TYR A 1 88 ? 22.740 -25.876 7.943 1.00 22.58 786 TYR A N 1
ATOM 687 C CA . TYR A 1 88 ? 21.462 -25.148 7.973 1.00 22.81 786 TYR A CA 1
ATOM 688 C C . TYR A 1 88 ? 20.230 -26.050 8.030 1.00 22.91 786 TYR A C 1
ATOM 689 O O . TYR A 1 88 ? 19.289 -25.769 8.776 1.00 23.17 786 TYR A O 1
ATOM 698 N N . GLY A 1 89 ? 20.229 -27.117 7.236 1.00 22.93 787 GLY A N 1
ATOM 699 C CA . GLY A 1 89 ? 19.152 -28.099 7.288 1.00 22.92 787 GLY A CA 1
ATOM 700 C C . GLY A 1 89 ? 18.266 -28.225 6.064 1.00 22.99 787 GLY A C 1
ATOM 701 O O . GLY A 1 89 ? 17.509 -29.191 5.949 1.00 23.03 787 GLY A O 1
ATOM 702 N N . ASN A 1 90 ? 18.339 -27.257 5.153 1.00 22.91 788 ASN A N 1
ATOM 703 C CA . ASN A 1 90 ? 17.576 -27.351 3.909 1.00 22.99 788 ASN A CA 1
ATOM 704 C C . ASN A 1 90 ? 18.210 -28.317 2.906 1.00 23.10 788 ASN A C 1
ATOM 705 O O . ASN A 1 90 ? 19.416 -28.564 2.939 1.00 23.09 788 ASN A O 1
ATOM 710 N N . LYS A 1 91 ? 17.370 -28.863 2.031 1.00 23.34 789 LYS A N 1
ATOM 711 C CA . LYS A 1 91 ? 17.792 -29.771 0.973 1.00 23.57 789 LYS A CA 1
ATOM 712 C C . LYS A 1 91 ? 17.359 -29.213 -0.373 1.00 23.42 789 LYS A C 1
ATOM 713 O O . LYS A 1 91 ? 16.375 -28.472 -0.451 1.00 23.43 789 LYS A O 1
ATOM 719 N N . GLU A 1 92 ? 18.085 -29.573 -1.431 1.00 23.26 790 GLU A N 1
ATOM 720 C CA . GLU A 1 92 ? 17.624 -29.325 -2.799 1.00 23.18 790 GLU A CA 1
ATOM 721 C C . GLU A 1 92 ? 18.209 -30.315 -3.808 1.00 23.30 790 GLU A C 1
ATOM 722 O O . GLU A 1 92 ? 19.255 -30.929 -3.568 1.00 23.33 790 GLU A O 1
ATOM 728 N N . THR A 1 93 ? 17.514 -30.459 -4.934 1.00 23.26 791 THR A N 1
ATOM 729 C CA . THR A 1 93 ? 18.017 -31.216 -6.075 1.00 23.38 791 THR A CA 1
ATOM 730 C C . THR A 1 93 ? 18.639 -30.250 -7.087 1.00 23.37 791 THR A C 1
ATOM 731 O O . THR A 1 93 ? 18.040 -29.234 -7.454 1.00 23.51 791 THR A O 1
ATOM 735 N N . LEU A 1 94 ? 19.836 -30.614 -7.540 1.00 23.33 792 LEU A N 1
ATOM 736 C CA . LEU A 1 94 ? 20.800 -29.685 -8.123 1.00 23.34 792 LEU A CA 1
ATOM 737 C C . LEU A 1 94 ? 21.637 -30.360 -9.215 1.00 23.07 792 LEU A C 1
ATOM 738 O O . LEU A 1 94 ? 22.023 -31.513 -9.040 1.00 22.93 792 LEU A O 1
ATOM 743 N N . PRO A 1 95 ? 21.927 -29.661 -10.343 1.00 22.96 793 PRO A N 1
ATOM 744 C CA . PRO A 1 95 ? 22.921 -30.254 -11.254 1.00 22.85 793 PRO A CA 1
ATOM 745 C C . PRO A 1 95 ? 24.276 -30.493 -10.578 1.00 22.89 793 PRO A C 1
ATOM 746 O O . PRO A 1 95 ? 24.710 -29.684 -9.748 1.00 22.81 793 PRO A O 1
ATOM 750 N N . THR A 1 96 ? 24.923 -31.602 -10.933 1.00 22.71 794 THR A N 1
ATOM 751 C CA . THR A 1 96 ? 26.217 -31.979 -10.355 1.00 22.67 794 THR A CA 1
ATOM 752 C C . THR A 1 96 ? 27.358 -31.043 -10.768 1.00 22.79 794 THR A C 1
ATOM 753 O O . THR A 1 96 ? 28.406 -31.023 -10.118 1.00 22.66 794 THR A O 1
ATOM 757 N N . ASN A 1 97 ? 27.158 -30.271 -11.837 1.00 23.06 795 ASN A N 1
ATOM 758 C CA . ASN A 1 97 ? 28.139 -29.251 -12.223 1.00 23.56 795 ASN A CA 1
ATOM 759 C C . ASN A 1 97 ? 28.206 -28.054 -11.260 1.00 23.72 795 ASN A C 1
ATOM 760 O O . ASN A 1 97 ? 29.065 -27.184 -11.402 1.00 23.92 795 ASN A O 1
ATOM 765 N N . ARG A 1 98 ? 27.304 -28.031 -10.278 1.00 24.00 796 ARG A N 1
ATOM 766 C CA . ARG A 1 98 ? 27.335 -27.039 -9.199 1.00 24.20 796 ARG A CA 1
ATOM 767 C C . ARG A 1 98 ? 27.894 -27.638 -7.905 1.00 24.55 796 ARG A C 1
ATOM 768 O O . ARG A 1 98 ? 27.761 -27.059 -6.821 1.00 24.52 796 ARG A O 1
ATOM 776 N N . LEU A 1 99 ? 28.519 -28.806 -8.036 1.00 24.94 797 LEU A N 1
ATOM 777 C CA . LEU A 1 99 ? 29.189 -29.465 -6.923 1.00 25.52 797 LEU A CA 1
ATOM 778 C C . LEU A 1 99 ? 30.689 -29.503 -7.163 1.00 26.00 797 LEU A C 1
ATOM 779 O O . LEU A 1 99 ? 31.142 -29.664 -8.298 1.00 26.08 797 LEU A O 1
ATOM 784 N N . ALA A 1 100 ? 31.452 -29.349 -6.087 1.00 26.73 798 ALA A N 1
ATOM 785 C CA . ALA A 1 100 ? 32.904 -29.454 -6.144 1.00 27.38 798 ALA A CA 1
ATOM 786 C C . ALA A 1 100 ? 33.409 -30.229 -4.936 1.00 27.93 798 ALA A C 1
ATOM 787 O O . ALA A 1 100 ? 32.692 -30.379 -3.940 1.00 27.88 798 ALA A O 1
ATOM 789 N N . ALA A 1 101 ? 34.638 -30.732 -5.030 1.00 28.61 799 ALA A N 1
ATOM 790 C CA . ALA A 1 101 ? 35.287 -31.369 -3.892 1.00 29.26 799 ALA A CA 1
ATOM 791 C C . ALA A 1 101 ? 35.484 -30.330 -2.795 1.00 29.70 799 ALA A C 1
ATOM 792 O O . ALA A 1 101 ? 35.981 -29.228 -3.050 1.00 29.89 799 ALA A O 1
ATOM 794 N N . LEU A 1 102 ? 35.060 -30.678 -1.584 1.00 30.24 800 LEU A N 1
ATOM 795 C CA . LEU A 1 102 ? 35.279 -29.839 -0.416 1.00 30.69 800 LEU A CA 1
ATOM 796 C C . LEU A 1 102 ? 36.715 -30.040 0.065 1.00 31.04 800 LEU A C 1
ATOM 797 O O . LEU A 1 102 ? 37.135 -31.180 0.287 1.00 31.05 800 LEU A O 1
ATOM 802 N N . PRO A 1 103 ? 37.479 -28.937 0.209 1.00 31.40 801 PRO A N 1
ATOM 803 C CA . PRO A 1 103 ? 38.860 -29.046 0.674 1.00 31.66 801 PRO A CA 1
ATOM 804 C C . PRO A 1 103 ? 38.899 -29.612 2.089 1.00 31.91 801 PRO A C 1
ATOM 805 O O . PRO A 1 103 ? 38.155 -29.139 2.952 1.00 32.02 801 PRO A O 1
ATOM 809 N N . PRO A 1 104 ? 39.734 -30.648 2.317 1.00 32.06 802 PRO A N 1
ATOM 810 C CA . PRO A 1 104 ? 39.882 -31.315 3.610 1.00 32.10 802 PRO A CA 1
ATOM 811 C C . PRO A 1 104 ? 39.896 -30.395 4.832 1.00 32.09 802 PRO A C 1
ATOM 812 O O . PRO A 1 104 ? 39.529 -30.839 5.928 1.00 32.13 802 PRO A O 1
ATOM 816 N N . ALA A 1 105 ? 40.297 -29.136 4.646 1.00 32.01 803 ALA A N 1
ATOM 817 C CA . ALA A 1 105 ? 40.294 -28.132 5.718 1.00 31.91 803 ALA A CA 1
ATOM 818 C C . ALA A 1 105 ? 38.893 -27.795 6.247 1.00 31.80 803 ALA A C 1
ATOM 819 O O . ALA A 1 105 ? 38.744 -27.404 7.407 1.00 31.81 803 ALA A O 1
ATOM 821 N N . PHE A 1 106 ? 37.880 -27.950 5.396 1.00 31.62 804 PHE A N 1
ATOM 822 C CA . PHE A 1 106 ? 36.495 -27.624 5.753 1.00 31.45 804 PHE A CA 1
ATOM 823 C C . PHE A 1 106 ? 35.656 -28.858 6.092 1.00 31.38 804 PHE A C 1
ATOM 824 O O . PHE A 1 106 ? 34.468 -28.740 6.394 1.00 31.40 804 PHE A O 1
ATOM 832 N N . SER A 1 107 ? 36.278 -30.035 6.058 1.00 31.26 805 SER A N 1
ATOM 833 C CA . SER A 1 107 ? 35.545 -31.299 6.165 1.00 31.18 805 SER A CA 1
ATOM 834 C C . SER A 1 107 ? 35.562 -31.941 7.554 1.00 31.00 805 SER A C 1
ATOM 835 O O . SER A 1 107 ? 34.828 -32.902 7.800 1.00 31.10 805 SER A O 1
ATOM 838 N N . SER A 1 108 ? 36.388 -31.414 8.455 1.00 30.75 806 SER A N 1
ATOM 839 C CA . SER A 1 108 ? 36.587 -32.033 9.767 1.00 30.54 806 SER A CA 1
ATOM 840 C C . SER A 1 108 ? 35.593 -31.580 10.836 1.00 30.22 806 SER A C 1
ATOM 841 O O . SER A 1 108 ? 35.207 -32.372 11.700 1.00 30.18 806 SER A O 1
ATOM 844 N N . GLU A 1 109 ? 35.188 -30.313 10.778 1.00 29.80 807 GLU A N 1
ATOM 845 C CA . GLU A 1 109 ? 34.166 -29.796 11.682 1.00 29.42 807 GLU A CA 1
ATOM 846 C C . GLU A 1 109 ? 32.836 -30.498 11.455 1.00 29.09 807 GLU A C 1
ATOM 847 O O . GLU A 1 109 ? 32.410 -30.697 10.314 1.00 28.98 807 GLU A O 1
ATOM 853 N N . LYS A 1 110 ? 32.203 -30.883 12.558 1.00 28.64 808 LYS A N 1
ATOM 854 C CA . LYS A 1 110 ? 30.914 -31.564 12.546 1.00 28.29 808 LYS A CA 1
ATOM 855 C C . LYS A 1 110 ? 29.850 -30.615 11.998 1.00 27.83 808 LYS A C 1
ATOM 856 O O . LYS A 1 110 ? 30.027 -29.395 12.059 1.00 27.73 808 LYS A O 1
ATOM 862 N N . PRO A 1 111 ? 28.747 -31.164 11.451 1.00 27.47 809 PRO A N 1
ATOM 863 C CA . PRO A 1 111 ? 27.669 -30.300 10.960 1.00 27.16 809 PRO A CA 1
ATOM 864 C C . PRO A 1 111 ? 27.174 -29.311 12.021 1.00 26.87 809 PRO A C 1
ATOM 865 O O . PRO A 1 111 ? 26.990 -29.692 13.180 1.00 26.76 809 PRO A O 1
ATOM 869 N N . TYR A 1 112 ? 26.968 -28.055 11.624 1.00 26.48 810 TYR A N 1
ATOM 870 C CA . TYR A 1 112 ? 26.532 -27.015 12.564 1.00 26.33 810 TYR A CA 1
ATOM 871 C C . TYR A 1 112 ? 25.021 -26.976 12.814 1.00 26.01 810 TYR A C 1
ATOM 872 O O . TYR A 1 112 ? 24.547 -26.216 13.659 1.00 26.19 810 TYR A O 1
ATOM 881 N N . ALA A 1 113 ? 24.279 -27.814 12.093 1.00 25.54 811 ALA A N 1
ATOM 882 C CA . ALA A 1 113 ? 22.852 -28.006 12.343 1.00 25.13 811 ALA A CA 1
ATOM 883 C C . ALA A 1 113 ? 22.543 -29.474 12.638 1.00 24.88 811 ALA A C 1
ATOM 884 O O . ALA A 1 113 ? 23.142 -30.376 12.047 1.00 24.79 811 ALA A O 1
ATOM 886 N N . THR A 1 114 ? 21.606 -29.700 13.557 1.00 24.57 812 THR A N 1
ATOM 887 C CA . THR A 1 114 ? 21.210 -31.046 13.972 1.00 24.28 812 THR A CA 1
ATOM 888 C C . THR A 1 114 ? 19.697 -31.195 13.860 1.00 24.05 812 THR A C 1
ATOM 889 O O . THR A 1 114 ? 18.951 -30.315 14.293 1.00 23.87 812 THR A O 1
ATOM 893 N N . GLU A 1 115 ? 19.252 -32.308 13.277 1.00 23.81 813 GLU A N 1
ATOM 894 C CA . GLU A 1 115 ? 17.824 -32.589 13.138 1.00 23.44 813 GLU A CA 1
ATOM 895 C C . GLU A 1 115 ? 17.228 -33.232 14.392 1.00 23.26 813 GLU A C 1
ATOM 896 O O . GLU A 1 115 ? 17.842 -34.105 15.007 1.00 23.09 813 GLU A O 1
ATOM 902 N N . TYR A 1 116 ? 16.025 -32.786 14.752 1.00 22.98 814 TYR A N 1
ATOM 903 C CA . TYR A 1 116 ? 15.269 -33.342 15.873 1.00 22.76 814 TYR A CA 1
ATOM 904 C C . TYR A 1 116 ? 13.822 -33.565 15.468 1.00 22.63 814 TYR A C 1
ATOM 905 O O . TYR A 1 116 ? 13.325 -32.911 14.552 1.00 22.49 814 TYR A O 1
ATOM 914 N N . ALA A 1 117 ? 13.148 -34.477 16.161 1.00 22.41 815 ALA A N 1
ATOM 915 C CA . ALA A 1 117 ? 11.701 -34.614 16.046 1.00 22.37 815 ALA A CA 1
ATOM 916 C C . ALA A 1 117 ? 11.054 -33.810 17.168 1.00 22.34 815 ALA A C 1
ATOM 917 O O . ALA A 1 117 ? 11.487 -33.900 18.320 1.00 22.31 815 ALA A O 1
ATOM 919 N N . LEU A 1 118 ? 10.034 -33.016 16.840 1.00 22.47 816 LEU A N 1
ATOM 920 C CA . LEU A 1 118 ? 9.286 -32.289 17.868 1.00 22.65 816 LEU A CA 1
ATOM 921 C C . LEU A 1 118 ? 8.544 -33.306 18.729 1.00 22.81 816 LEU A C 1
ATOM 922 O O . LEU A 1 118 ? 7.691 -34.049 18.237 1.00 22.78 816 LEU A O 1
ATOM 927 N N . ALA A 1 119 ? 8.894 -33.339 20.012 1.00 23.00 817 ALA A N 1
ATOM 928 C CA . ALA A 1 119 ? 8.474 -34.410 20.917 1.00 23.28 817 ALA A CA 1
ATOM 929 C C . ALA A 1 119 ? 6.960 -34.551 21.058 1.00 23.48 817 ALA A C 1
ATOM 930 O O . ALA A 1 119 ? 6.263 -33.580 21.358 1.00 23.36 817 ALA A O 1
ATOM 932 N N . LEU A 1 120 ? 6.476 -35.770 20.813 1.00 23.86 818 LEU A N 1
ATOM 933 C CA . LEU A 1 120 ? 5.090 -36.184 21.094 1.00 24.42 818 LEU A CA 1
ATOM 934 C C . LEU A 1 120 ? 3.994 -35.477 20.283 1.00 24.82 818 LEU A C 1
ATOM 935 O O . LEU A 1 120 ? 2.823 -35.495 20.668 1.00 24.99 818 LEU A O 1
ATOM 940 N N . VAL A 1 121 ? 4.373 -34.876 19.161 1.00 25.40 819 VAL A N 1
ATOM 941 C CA . VAL A 1 121 ? 3.430 -34.158 18.305 1.00 25.97 819 VAL A CA 1
ATOM 942 C C . VAL A 1 121 ? 3.135 -34.967 17.040 1.00 26.41 819 VAL A C 1
ATOM 943 O O . VAL A 1 121 ? 4.057 -35.421 16.358 1.00 26.51 819 VAL A O 1
ATOM 947 N N . ALA A 1 122 ? 1.850 -35.160 16.751 1.00 26.96 820 ALA A N 1
ATOM 948 C CA . ALA A 1 122 ? 1.420 -35.789 15.505 1.00 27.61 820 ALA A CA 1
ATOM 949 C C . ALA A 1 122 ? 0.603 -34.796 14.687 1.00 28.07 820 ALA A C 1
ATOM 950 O O . ALA A 1 122 ? -0.267 -34.110 15.228 1.00 28.09 820 ALA A O 1
ATOM 952 N N . LEU A 1 123 ? 0.892 -34.713 13.389 1.00 28.70 821 LEU A N 1
ATOM 953 C CA . LEU A 1 123 ? 0.133 -33.848 12.483 1.00 29.37 821 LEU A CA 1
ATOM 954 C C . LEU A 1 123 ? -1.324 -34.304 12.370 1.00 29.72 821 LEU A C 1
ATOM 955 O O . LEU A 1 123 ? -1.604 -35.500 12.472 1.00 29.74 821 LEU A O 1
ATOM 960 N N . PRO A 1 124 ? -2.258 -33.350 12.170 1.00 30.08 822 PRO A N 1
ATOM 961 C CA . PRO A 1 124 ? -3.687 -33.677 12.041 1.00 30.34 822 PRO A CA 1
ATOM 962 C C . PRO A 1 124 ? -4.026 -34.438 10.752 1.00 30.57 822 PRO A C 1
ATOM 963 O O . PRO A 1 124 ? -3.191 -34.524 9.849 1.00 30.61 822 PRO A O 1
ATOM 967 N N . THR A 1 125 ? -5.244 -34.977 10.678 1.00 30.77 823 THR A N 1
ATOM 968 C CA . THR A 1 125 ? -5.665 -35.804 9.537 1.00 30.91 823 THR A CA 1
ATOM 969 C C . THR A 1 125 ? -5.895 -35.009 8.245 1.00 30.79 823 THR A C 1
ATOM 970 O O . THR A 1 125 ? -5.502 -35.458 7.167 1.00 30.85 823 THR A O 1
ATOM 974 N N . ASP A 1 126 ? -6.522 -33.838 8.359 1.00 30.57 824 ASP A N 1
ATOM 975 C CA . ASP A 1 126 ? -6.801 -32.987 7.196 1.00 30.32 824 ASP A CA 1
ATOM 976 C C . ASP A 1 126 ? -5.526 -32.371 6.624 1.00 29.98 824 ASP A C 1
ATOM 977 O O . ASP A 1 126 ? -4.608 -32.024 7.368 1.00 29.99 824 ASP A O 1
ATOM 982 N N . ASN A 1 127 ? -5.487 -32.238 5.297 1.00 29.60 825 ASN A N 1
ATOM 983 C CA . ASN A 1 127 ? -4.369 -31.583 4.602 1.00 29.09 825 ASN A CA 1
ATOM 984 C C . ASN A 1 127 ? -4.215 -30.093 4.906 1.00 28.82 825 ASN A C 1
ATOM 985 O O . ASN A 1 127 ? -3.095 -29.606 5.064 1.00 28.79 825 ASN A O 1
ATOM 990 N N . GLU A 1 128 ? -5.328 -29.367 4.977 1.00 28.63 826 GLU A N 1
ATOM 991 C CA . GLU A 1 128 ? -5.275 -27.929 5.258 1.00 28.56 826 GLU A CA 1
ATOM 992 C C . GLU A 1 128 ? -4.964 -27.641 6.730 1.00 28.58 826 GLU A C 1
ATOM 993 O O . GLU A 1 128 ? -4.379 -26.606 7.057 1.00 28.49 826 GLU A O 1
ATOM 999 N N . ASP A 1 129 ? -5.366 -28.561 7.606 1.00 28.77 827 ASP A N 1
ATOM 1000 C CA . ASP A 1 129 ? -5.000 -28.504 9.019 1.00 28.99 827 ASP A CA 1
ATOM 1001 C C . ASP A 1 129 ? -3.498 -28.748 9.194 1.00 29.21 827 ASP A C 1
ATOM 1002 O O . ASP A 1 129 ? -2.864 -28.137 10.057 1.00 29.21 827 ASP A O 1
ATOM 1007 N N . LYS A 1 130 ? -2.943 -29.639 8.369 1.00 29.52 828 LYS A N 1
ATOM 1008 C CA . LYS A 1 130 ? -1.500 -29.903 8.334 1.00 29.86 828 LYS A CA 1
ATOM 1009 C C . LYS A 1 130 ? -0.700 -28.633 8.035 1.00 29.98 828 LYS A C 1
ATOM 1010 O O . LYS A 1 130 ? 0.260 -28.319 8.743 1.00 30.06 828 LYS A O 1
ATOM 1016 N N . GLU A 1 131 ? -1.107 -27.916 6.984 1.00 30.04 829 GLU A N 1
ATOM 1017 C CA . GLU A 1 131 ? -0.447 -26.677 6.552 1.00 30.09 829 GLU A CA 1
ATOM 1018 C C . GLU A 1 131 ? -0.431 -25.625 7.656 1.00 29.90 829 GLU A C 1
ATOM 1019 O O . GLU A 1 131 ? 0.598 -24.994 7.908 1.00 29.83 829 GLU A O 1
ATOM 1025 N N . GLU A 1 132 ? -1.585 -25.436 8.295 1.00 29.67 830 GLU A N 1
ATOM 1026 C CA . GLU A 1 132 ? -1.733 -24.462 9.371 1.00 29.44 830 GLU A CA 1
ATOM 1027 C C . GLU A 1 132 ? -0.829 -24.787 10.560 1.00 29.05 830 GLU A C 1
ATOM 1028 O O . GLU A 1 132 ? -0.236 -23.886 11.154 1.00 29.01 830 GLU A O 1
ATOM 1034 N N . ALA A 1 133 ? -0.718 -26.074 10.885 1.00 28.62 831 ALA A N 1
ATOM 1035 C CA . ALA A 1 133 ? 0.161 -26.536 11.958 1.00 28.18 831 ALA A CA 1
ATOM 1036 C C . ALA A 1 133 ? 1.620 -26.167 11.686 1.00 27.88 831 ALA A C 1
ATOM 1037 O O . ALA A 1 133 ? 2.323 -25.691 12.580 1.00 27.76 831 ALA A O 1
ATOM 1039 N N . LEU A 1 134 ? 2.057 -26.377 10.445 1.00 27.56 832 LEU A N 1
ATOM 1040 C CA . LEU A 1 134 ? 3.425 -26.068 10.031 1.00 27.23 832 LEU A CA 1
ATOM 1041 C C . LEU A 1 134 ? 3.676 -24.558 9.972 1.00 26.92 832 LEU A C 1
ATOM 1042 O O . LEU A 1 134 ? 4.762 -24.093 10.322 1.00 26.90 832 LEU A O 1
ATOM 1047 N N . ARG A 1 135 ? 2.663 -23.810 9.535 1.00 26.50 833 ARG A N 1
ATOM 1048 C CA . ARG A 1 135 ? 2.704 -22.347 9.513 1.00 26.14 833 ARG A CA 1
ATOM 1049 C C . ARG A 1 135 ? 2.812 -21.781 10.931 1.00 25.72 833 ARG A C 1
ATOM 1050 O O . ARG A 1 135 ? 3.616 -20.881 11.187 1.00 25.57 833 ARG A O 1
ATOM 1058 N N . ALA A 1 136 ? 2.000 -22.321 11.840 1.00 25.29 834 ALA A N 1
ATOM 1059 C CA . ALA A 1 136 ? 1.968 -21.873 13.233 1.00 24.98 834 ALA A CA 1
ATOM 1060 C C . ALA A 1 136 ? 3.280 -22.136 13.969 1.00 24.77 834 ALA A C 1
ATOM 1061 O O . ALA A 1 136 ? 3.737 -21.295 14.742 1.00 24.83 834 ALA A O 1
ATOM 1063 N N . PHE A 1 137 ? 3.880 -23.299 13.721 1.00 24.52 835 PHE A N 1
ATOM 1064 C CA . PHE A 1 137 ? 5.122 -23.688 14.389 1.00 24.36 835 PHE A CA 1
ATOM 1065 C C . PHE A 1 137 ? 6.320 -22.891 13.877 1.00 24.34 835 PHE A C 1
ATOM 1066 O O . PHE A 1 137 ? 7.207 -22.535 14.654 1.00 24.25 835 PHE A O 1
ATOM 1074 N N . SER A 1 138 ? 6.329 -22.614 12.574 1.00 24.33 836 SER A N 1
ATOM 1075 C CA . SER A 1 138 ? 7.367 -21.795 11.954 1.00 24.43 836 SER A CA 1
ATOM 1076 C C . SER A 1 138 ? 7.337 -20.352 12.453 1.00 24.54 836 SER A C 1
ATOM 1077 O O . SER A 1 138 ? 8.387 -19.744 12.675 1.00 24.42 836 SER A O 1
ATOM 1080 N N . GLU A 1 139 ? 6.132 -19.811 12.627 1.00 24.72 837 GLU A N 1
ATOM 1081 C CA . GLU A 1 139 ? 5.961 -18.469 13.175 1.00 25.04 837 GLU A CA 1
ATOM 1082 C C . GLU A 1 139 ? 6.460 -18.399 14.621 1.00 24.90 837 GLU A C 1
ATOM 1083 O O . GLU A 1 139 ? 7.000 -17.378 15.049 1.00 24.93 837 GLU A O 1
ATOM 1089 N N . ASP A 1 140 ? 6.277 -19.494 15.357 1.00 24.84 838 ASP A N 1
ATOM 1090 C CA . ASP A 1 140 ? 6.731 -19.605 16.743 1.00 24.74 838 ASP A CA 1
ATOM 1091 C C . ASP A 1 140 ? 8.255 -19.606 16.883 1.00 24.59 838 ASP A C 1
ATOM 1092 O O . ASP A 1 140 ? 8.802 -18.868 17.704 1.00 24.72 838 ASP A O 1
ATOM 1097 N N . VAL A 1 141 ? 8.936 -20.427 16.083 1.00 24.27 839 VAL A N 1
ATOM 1098 C CA . VAL A 1 141 ? 10.347 -20.743 16.354 1.00 24.08 839 VAL A CA 1
ATOM 1099 C C . VAL A 1 141 ? 11.377 -20.435 15.258 1.00 24.00 839 VAL A C 1
ATOM 1100 O O . VAL A 1 141 ? 12.558 -20.265 15.569 1.00 23.73 839 VAL A O 1
ATOM 1104 N N . LEU A 1 142 ? 10.956 -20.372 13.995 1.00 24.10 840 LEU A N 1
ATOM 1105 C CA . LEU A 1 142 ? 11.928 -20.229 12.902 1.00 24.20 840 LEU A CA 1
ATOM 1106 C C . LEU A 1 142 ? 12.764 -18.952 13.034 1.00 24.19 840 LEU A C 1
ATOM 1107 O O . LEU A 1 142 ? 12.222 -17.849 13.136 1.00 24.10 840 LEU A O 1
ATOM 1112 N N . ASN A 1 143 ? 14.086 -19.139 13.047 1.00 24.19 841 ASN A N 1
ATOM 1113 C CA . ASN A 1 143 ? 15.084 -18.070 13.227 1.00 24.48 841 ASN A CA 1
ATOM 1114 C C . ASN A 1 143 ? 15.150 -17.477 14.636 1.00 24.64 841 ASN A C 1
ATOM 1115 O O . ASN A 1 143 ? 15.829 -16.470 14.861 1.00 24.64 841 ASN A O 1
ATOM 1120 N N . HIS A 1 144 ? 14.457 -18.109 15.579 1.00 24.88 842 HIS A N 1
ATOM 1121 C CA . HIS A 1 144 ? 14.411 -17.621 16.951 1.00 25.17 842 HIS A CA 1
ATOM 1122 C C . HIS A 1 144 ? 15.334 -18.393 17.879 1.00 25.00 842 HIS A C 1
ATOM 1123 O O . HIS A 1 144 ? 15.582 -19.584 17.679 1.00 25.23 842 HIS A O 1
ATOM 1130 N N . LYS A 1 145 ? 15.836 -17.694 18.895 1.00 24.84 843 LYS A N 1
ATOM 1131 C CA . LYS A 1 145 ? 16.554 -18.316 20.001 1.00 24.54 843 LYS A CA 1
ATOM 1132 C C . LYS A 1 145 ? 15.546 -18.977 20.938 1.00 24.25 843 LYS A C 1
ATOM 1133 O O . LYS A 1 145 ? 14.658 -18.312 21.473 1.00 24.21 843 LYS A O 1
ATOM 1139 N N . VAL A 1 146 ? 15.677 -20.289 21.108 1.00 23.89 844 VAL A N 1
ATOM 1140 C CA . VAL A 1 146 ? 14.803 -21.060 21.999 1.00 23.61 844 VAL A CA 1
ATOM 1141 C C . VAL A 1 146 ? 15.638 -22.019 22.850 1.00 23.52 844 VAL A C 1
ATOM 1142 O O . VAL A 1 146 ? 16.821 -22.242 22.565 1.00 23.47 844 VAL A O 1
ATOM 1146 N N . GLN A 1 147 ? 15.023 -22.578 23.889 1.00 23.28 845 GLN A N 1
ATOM 1147 C CA . GLN A 1 147 ? 15.681 -23.573 24.730 1.00 23.29 845 GLN A CA 1
ATOM 1148 C C . GLN A 1 147 ? 15.252 -24.982 24.319 1.00 23.20 845 GLN A C 1
ATOM 1149 O O . GLN A 1 147 ? 14.060 -25.296 24.294 1.00 23.20 845 GLN A O 1
ATOM 1155 N N . LEU A 1 148 ? 16.234 -25.820 23.993 1.00 22.97 846 LEU A N 1
ATOM 1156 C CA . LEU A 1 148 ? 15.982 -27.186 23.543 1.00 22.92 846 LEU A CA 1
ATOM 1157 C C . LEU A 1 148 ? 16.337 -28.200 24.625 1.00 22.95 846 LEU A C 1
ATOM 1158 O O . LEU A 1 148 ? 17.384 -28.093 25.266 1.00 22.84 846 LEU A O 1
ATOM 1163 N N . ASN A 1 149 ? 15.457 -29.179 24.819 1.00 23.14 847 ASN A N 1
ATOM 1164 C CA . ASN A 1 149 ? 15.748 -30.330 25.669 1.00 23.36 847 ASN A CA 1
ATOM 1165 C C . ASN A 1 149 ? 15.514 -31.629 24.909 1.00 23.50 847 ASN A C 1
ATOM 1166 O O . ASN A 1 149 ? 14.444 -31.830 24.336 1.00 23.53 847 ASN A O 1
ATOM 1171 N N . VAL A 1 150 ? 16.519 -32.502 24.900 1.00 23.61 848 VAL A N 1
ATOM 1172 C CA . VAL A 1 150 ? 16.378 -33.821 24.289 1.00 23.65 848 VAL A CA 1
ATOM 1173 C C . VAL A 1 150 ? 15.617 -34.725 25.257 1.00 23.67 848 VAL A C 1
ATOM 1174 O O . VAL A 1 150 ? 16.056 -34.944 26.388 1.00 23.62 848 VAL A O 1
ATOM 1178 N N . GLU A 1 151 ? 14.472 -35.233 24.808 1.00 23.78 849 GLU A N 1
ATOM 1179 C CA . GLU A 1 151 ? 13.591 -36.043 25.657 1.00 23.73 849 GLU A CA 1
ATOM 1180 C C . GLU A 1 151 ? 13.860 -37.539 25.524 1.00 23.73 849 GLU A C 1
ATOM 1181 O O . GLU A 1 151 ? 13.736 -38.288 26.495 1.00 23.59 849 GLU A O 1
ATOM 1187 N N . LEU A 1 152 ? 14.214 -37.965 24.314 1.00 23.69 850 LEU A N 1
ATOM 1188 C CA . LEU A 1 152 ? 14.515 -39.365 24.039 1.00 23.80 850 LEU A CA 1
ATOM 1189 C C . LEU A 1 152 ? 15.484 -39.492 22.877 1.00 23.87 850 LEU A C 1
ATOM 1190 O O . LEU A 1 152 ? 15.269 -38.912 21.812 1.00 23.76 850 LEU A O 1
ATOM 1195 N N . LYS A 1 153 ? 16.551 -40.255 23.096 1.00 24.15 851 LYS A N 1
ATOM 1196 C CA . LYS A 1 153 ? 17.460 -40.641 22.021 1.00 24.39 851 LYS A CA 1
ATOM 1197 C C . LYS A 1 153 ? 16.825 -41.762 21.204 1.00 24.41 851 LYS A C 1
ATOM 1198 O O . LYS A 1 153 ? 16.286 -42.719 21.764 1.00 24.48 851 LYS A O 1
ATOM 1204 N N . VAL A 1 154 ? 16.883 -41.626 19.882 1.00 24.61 852 VAL A N 1
ATOM 1205 C CA . VAL A 1 154 ? 16.366 -42.637 18.964 1.00 24.72 852 VAL A CA 1
ATOM 1206 C C . VAL A 1 154 ? 17.502 -43.094 18.060 1.00 24.77 852 VAL A C 1
ATOM 1207 O O . VAL A 1 154 ? 18.165 -42.274 17.424 1.00 24.78 852 VAL A O 1
ATOM 1211 N N . THR A 1 155 ? 17.727 -44.403 18.009 1.00 24.82 853 THR A N 1
ATOM 1212 C CA . THR A 1 155 ? 18.786 -44.963 17.176 1.00 24.98 853 THR A CA 1
ATOM 1213 C C . THR A 1 155 ? 18.419 -44.877 15.692 1.00 25.00 853 THR A C 1
ATOM 1214 O O . THR A 1 155 ? 17.370 -45.371 15.272 1.00 25.02 853 THR A O 1
ATOM 1218 N N . GLY A 1 156 ? 19.280 -44.222 14.916 1.00 25.00 854 GLY A N 1
ATOM 1219 C CA . GLY A 1 156 ? 19.147 -44.180 13.460 1.00 25.12 854 GLY A CA 1
ATOM 1220 C C . GLY A 1 156 ? 18.217 -43.126 12.885 1.00 25.17 854 GLY A C 1
ATOM 1221 O O . GLY A 1 156 ? 18.021 -43.071 11.669 1.00 25.27 854 GLY A O 1
ATOM 1222 N N . SER A 1 157 ? 17.635 -42.296 13.749 1.00 25.14 855 SER A N 1
ATOM 1223 C CA . SER A 1 157 ? 16.783 -41.188 13.310 1.00 25.20 855 SER A CA 1
ATOM 1224 C C . SER A 1 157 ? 16.845 -40.020 14.307 1.00 24.98 855 SER A C 1
ATOM 1225 O O . SER A 1 157 ? 17.423 -40.171 15.385 1.00 25.08 855 SER A O 1
ATOM 1228 N N . PRO A 1 158 ? 16.277 -38.848 13.947 1.00 24.75 856 PRO A N 1
ATOM 1229 C CA . PRO A 1 158 ? 16.328 -37.677 14.834 1.00 24.48 856 PRO A CA 1
ATOM 1230 C C . PRO A 1 158 ? 15.774 -37.923 16.243 1.00 24.23 856 PRO A C 1
ATOM 1231 O O . PRO A 1 158 ? 14.713 -38.531 16.398 1.00 24.29 856 PRO A O 1
ATOM 1235 N N . ASN A 1 159 ? 16.505 -37.459 17.255 1.00 23.92 857 ASN A N 1
ATOM 1236 C CA . ASN A 1 159 ? 16.078 -37.578 18.651 1.00 23.61 857 ASN A CA 1
ATOM 1237 C C . ASN A 1 159 ? 14.861 -36.703 18.951 1.00 23.39 857 ASN A C 1
ATOM 1238 O O . ASN A 1 159 ? 14.668 -35.664 18.317 1.00 23.43 857 ASN A O 1
ATOM 1243 N N . LEU A 1 160 ? 14.040 -37.136 19.907 1.00 23.14 858 LEU A N 1
ATOM 1244 C CA . LEU A 1 160 ? 12.876 -36.362 20.352 1.00 22.97 858 LEU A CA 1
ATOM 1245 C C . LEU A 1 160 ? 13.314 -35.183 21.218 1.00 22.86 858 LEU A C 1
ATOM 1246 O O . LEU A 1 160 ? 14.088 -35.356 22.161 1.00 22.91 858 LEU A O 1
ATOM 1251 N N . ALA A 1 161 ? 12.818 -33.990 20.892 1.00 22.69 859 ALA A N 1
ATOM 1252 C CA . ALA A 1 161 ? 13.182 -32.780 21.623 1.00 22.55 859 ALA A CA 1
ATOM 1253 C C . ALA A 1 161 ? 11.996 -31.847 21.849 1.00 22.53 859 ALA A C 1
ATOM 1254 O O . ALA A 1 161 ? 11.135 -31.704 20.979 1.00 22.38 859 ALA A O 1
ATOM 1256 N N . THR A 1 162 ? 11.955 -31.221 23.022 1.00 22.53 860 THR A N 1
ATOM 1257 C CA . THR A 1 162 ? 11.024 -30.120 23.257 1.00 22.71 860 THR A CA 1
ATOM 1258 C C . THR A 1 162 ? 11.722 -28.789 22.997 1.00 22.90 860 THR A C 1
ATOM 1259 O O . THR A 1 162 ? 12.948 -28.690 23.089 1.00 22.98 860 THR A O 1
ATOM 1263 N N . LEU A 1 163 ? 10.927 -27.776 22.661 1.00 23.14 861 LEU A N 1
ATOM 1264 C CA . LEU A 1 163 ? 11.418 -26.415 22.482 1.00 23.40 861 LEU A CA 1
ATOM 1265 C C . LEU A 1 163 ? 10.645 -25.473 23.391 1.00 23.55 861 LEU A C 1
ATOM 1266 O O . LEU A 1 163 ? 9.421 -25.564 23.498 1.00 23.50 861 LEU A O 1
ATOM 1271 N N . ARG A 1 164 ? 11.371 -24.565 24.035 1.00 23.83 862 ARG A N 1
ATOM 1272 C CA . ARG A 1 164 ? 10.811 -23.694 25.059 1.00 24.30 862 ARG A CA 1
ATOM 1273 C C . ARG A 1 164 ? 11.189 -22.239 24.791 1.00 24.34 862 ARG A C 1
ATOM 1274 O O . ARG A 1 164 ? 12.312 -21.958 24.366 1.00 24.22 862 ARG A O 1
ATOM 1282 N N . ASP A 1 165 ? 10.254 -21.320 25.036 1.00 24.48 863 ASP A N 1
ATOM 1283 C CA . ASP A 1 165 ? 10.567 -19.892 24.997 1.00 24.67 863 ASP A CA 1
ATOM 1284 C C . ASP A 1 165 ? 11.404 -19.530 26.225 1.00 24.71 863 ASP A C 1
ATOM 1285 O O . ASP A 1 165 ? 11.033 -19.872 27.345 1.00 24.64 863 ASP A O 1
ATOM 1290 N N . PRO A 1 166 ? 12.539 -18.833 26.016 1.00 24.83 864 PRO A N 1
ATOM 1291 C CA . PRO A 1 166 ? 13.442 -18.506 27.124 1.00 24.85 864 PRO A CA 1
ATOM 1292 C C . PRO A 1 166 ? 12.830 -17.566 28.162 1.00 24.86 864 PRO A C 1
ATOM 1293 O O . PRO A 1 166 ? 13.254 -17.573 29.318 1.00 24.86 864 PRO A O 1
ATOM 1297 N N . THR A 1 167 ? 11.851 -16.764 27.751 1.00 24.73 865 THR A N 1
ATOM 1298 C CA . THR A 1 167 ? 11.256 -15.761 28.635 1.00 24.70 865 THR A CA 1
ATOM 1299 C C . THR A 1 167 ? 10.027 -16.284 29.387 1.00 24.60 865 THR A C 1
ATOM 1300 O O . THR A 1 167 ? 9.954 -16.175 30.613 1.00 24.56 865 THR A O 1
ATOM 1304 N N . THR A 1 168 ? 9.074 -16.856 28.653 1.00 24.44 866 THR A N 1
ATOM 1305 C CA . THR A 1 168 ? 7.808 -17.308 29.238 1.00 24.34 866 THR A CA 1
ATOM 1306 C C . THR A 1 168 ? 7.872 -18.750 29.733 1.00 24.45 866 THR A C 1
ATOM 1307 O O . THR A 1 168 ? 7.055 -19.167 30.558 1.00 24.34 866 THR A O 1
ATOM 1311 N N . LYS A 1 169 ? 8.840 -19.499 29.209 1.00 24.42 867 LYS A N 1
ATOM 1312 C CA . LYS A 1 169 ? 9.009 -20.931 29.484 1.00 24.54 867 LYS A CA 1
ATOM 1313 C C . LYS A 1 169 ? 7.881 -21.801 28.908 1.00 24.41 867 LYS A C 1
ATOM 1314 O O . LYS A 1 169 ? 7.700 -22.945 29.325 1.00 24.39 867 LYS A O 1
ATOM 1320 N N . VAL A 1 170 ? 7.144 -21.261 27.937 1.00 24.40 868 VAL A N 1
ATOM 1321 C CA . VAL A 1 170 ? 6.103 -22.024 27.244 1.00 24.34 868 VAL A CA 1
ATOM 1322 C C . VAL A 1 170 ? 6.723 -23.067 26.312 1.00 24.12 868 VAL A C 1
ATOM 1323 O O . VAL A 1 170 ? 7.578 -22.749 25.480 1.00 24.02 868 VAL A O 1
ATOM 1327 N N . ASP A 1 171 ? 6.289 -24.314 26.493 1.00 23.91 869 ASP A N 1
ATOM 1328 C CA . ASP A 1 171 ? 6.607 -25.431 25.609 1.00 23.70 869 ASP A CA 1
ATOM 1329 C C . ASP A 1 171 ? 5.849 -25.236 24.292 1.00 23.71 869 ASP A C 1
ATOM 1330 O O . ASP A 1 171 ? 4.618 -25.313 24.264 1.00 23.69 869 ASP A O 1
ATOM 1335 N N . PHE A 1 172 ? 6.586 -24.980 23.210 1.00 23.74 870 PHE A N 1
ATOM 1336 C CA . PHE A 1 172 ? 5.985 -24.664 21.906 1.00 23.70 870 PHE A CA 1
ATOM 1337 C C . PHE A 1 172 ? 5.163 -25.802 21.293 1.00 23.83 870 PHE A C 1
ATOM 1338 O O . PHE A 1 172 ? 4.079 -25.560 20.758 1.00 23.95 870 PHE A O 1
ATOM 1346 N N . GLY A 1 173 ? 5.677 -27.029 21.369 1.00 23.80 871 GLY A N 1
ATOM 1347 C CA . GLY A 1 173 ? 4.958 -28.209 20.878 1.00 23.83 871 GLY A CA 1
ATOM 1348 C C . GLY A 1 173 ? 3.650 -28.465 21.611 1.00 23.93 871 GLY A C 1
ATOM 1349 O O . GLY A 1 173 ? 2.638 -28.800 20.991 1.00 23.94 871 GLY A O 1
ATOM 1350 N N . LYS A 1 174 ? 3.677 -28.305 22.933 1.00 23.91 872 LYS A N 1
ATOM 1351 C CA . LYS A 1 174 ? 2.486 -28.467 23.766 1.00 24.13 872 LYS A CA 1
ATOM 1352 C C . LYS A 1 174 ? 1.448 -27.386 23.467 1.00 24.17 872 LYS A C 1
ATOM 1353 O O . LYS A 1 174 ? 0.245 -27.656 23.466 1.00 24.22 872 LYS A O 1
ATOM 1359 N N . GLN A 1 175 ? 1.919 -26.165 23.219 1.00 24.33 873 GLN A N 1
ATOM 1360 C CA . GLN A 1 175 ? 1.040 -25.052 22.860 1.00 24.57 873 GLN A CA 1
ATOM 1361 C C . GLN A 1 175 ? 0.278 -25.340 21.564 1.00 24.51 873 GLN A C 1
ATOM 1362 O O . GLN A 1 175 ? -0.895 -24.988 21.447 1.00 24.58 873 GLN A O 1
ATOM 1368 N N . LEU A 1 176 ? 0.946 -25.986 20.606 1.00 24.38 874 LEU A N 1
ATOM 1369 C CA . LEU A 1 176 ? 0.303 -26.432 19.366 1.00 24.25 874 LEU A CA 1
ATOM 1370 C C . LEU A 1 176 ? -0.839 -27.411 19.656 1.00 24.31 874 LEU A C 1
ATOM 1371 O O . LEU A 1 176 ? -1.893 -27.352 19.018 1.00 24.28 874 LEU A O 1
ATOM 1376 N N . VAL A 1 177 ? -0.614 -28.303 20.620 1.00 24.29 875 VAL A N 1
ATOM 1377 C CA . VAL A 1 177 ? -1.635 -29.239 21.094 1.00 24.31 875 VAL A CA 1
ATOM 1378 C C . VAL A 1 177 ? -2.799 -28.497 21.772 1.00 24.37 875 VAL A C 1
ATOM 1379 O O . VAL A 1 177 ? -3.962 -28.722 21.427 1.00 24.35 875 VAL A O 1
ATOM 1383 N N . ALA A 1 178 ? -2.479 -27.608 22.715 1.00 24.49 876 ALA A N 1
ATOM 1384 C CA . ALA A 1 178 ? -3.490 -26.841 23.455 1.00 24.68 876 ALA A CA 1
ATOM 1385 C C . ALA A 1 178 ? -4.338 -25.935 22.556 1.00 24.87 876 ALA A C 1
ATOM 1386 O O . ALA A 1 178 ? -5.499 -25.660 22.863 1.00 24.86 876 ALA A O 1
ATOM 1388 N N . GLU A 1 179 ? -3.750 -25.482 21.450 1.00 25.00 877 GLU A N 1
ATOM 1389 C CA . GLU A 1 179 ? -4.456 -24.667 20.457 1.00 25.30 877 GLU A CA 1
ATOM 1390 C C . GLU A 1 179 ? -5.278 -25.502 19.470 1.00 25.16 877 GLU A C 1
ATOM 1391 O O . GLU A 1 179 ? -5.980 -24.951 18.617 1.00 25.10 877 GLU A O 1
ATOM 1397 N N . GLY A 1 180 ? -5.183 -26.825 19.589 1.00 25.04 878 GLY A N 1
ATOM 1398 C CA . GLY A 1 180 ? -5.950 -27.746 18.749 1.00 24.92 878 GLY A CA 1
ATOM 1399 C C . GLY A 1 180 ? -5.480 -27.812 17.308 1.00 24.81 878 GLY A C 1
ATOM 1400 O O . GLY A 1 180 ? -6.278 -28.044 16.402 1.00 24.81 878 GLY A O 1
ATOM 1401 N N . LEU A 1 181 ? -4.180 -27.623 17.101 1.00 24.78 879 LEU A N 1
ATOM 1402 C CA . LEU A 1 181 ? -3.598 -27.611 15.758 1.00 24.74 879 LEU A CA 1
ATOM 1403 C C . LEU A 1 181 ? -2.943 -28.941 15.395 1.00 24.72 879 LEU A C 1
ATOM 1404 O O . LEU A 1 181 ? -2.834 -29.287 14.216 1.00 24.64 879 LEU A O 1
ATOM 1409 N N . VAL A 1 182 ? -2.505 -29.674 16.416 1.00 24.71 880 VAL A N 1
ATOM 1410 C CA . VAL A 1 182 ? -1.895 -30.993 16.239 1.00 24.63 880 VAL A CA 1
ATOM 1411 C C . VAL A 1 182 ? -2.449 -31.999 17.246 1.00 24.86 880 VAL A C 1
ATOM 1412 O O . VAL A 1 182 ? -3.155 -31.630 18.190 1.00 24.86 880 VAL A O 1
ATOM 1416 N N . LEU A 1 183 ? -2.119 -33.270 17.036 1.00 25.05 881 LEU A N 1
ATOM 1417 C CA . LEU A 1 183 ? -2.494 -34.335 17.957 1.00 25.31 881 LEU A CA 1
ATOM 1418 C C . LEU A 1 183 ? -1.354 -34.647 18.922 1.00 25.42 881 LEU A C 1
ATOM 1419 O O . LEU A 1 183 ? -0.178 -34.467 18.593 1.00 25.42 881 LEU A O 1
ATOM 1424 N N . ALA A 1 184 ? -1.716 -35.090 20.122 1.00 25.62 882 ALA A N 1
ATOM 1425 C CA . ALA A 1 184 ? -0.748 -35.566 21.101 1.00 25.84 882 ALA A CA 1
ATOM 1426 C C . ALA A 1 184 ? -0.450 -37.033 20.825 1.00 26.03 882 ALA A C 1
ATOM 1427 O O . ALA A 1 184 ? -1.358 -37.808 20.513 1.00 26.13 882 ALA A O 1
ATOM 1429 N N . GLU A 1 185 ? 0.820 -37.410 20.933 1.00 26.16 883 GLU A N 1
ATOM 1430 C CA . GLU A 1 185 ? 1.233 -38.789 20.694 1.00 26.28 883 GLU A CA 1
ATOM 1431 C C . GLU A 1 185 ? 1.272 -39.588 21.992 1.00 26.05 883 GLU A C 1
ATOM 1432 O O . GLU A 1 185 ? 1.830 -39.141 22.997 1.00 26.07 883 GLU A O 1
ATOM 1438 N N . GLN A 1 186 ? 0.662 -40.768 21.953 1.00 25.71 884 GLN A N 1
ATOM 1439 C CA . GLN A 1 186 ? 0.710 -41.711 23.057 1.00 25.35 884 GLN A CA 1
ATOM 1440 C C . GLN A 1 186 ? 1.815 -42.735 22.798 1.00 24.90 884 GLN A C 1
ATOM 1441 O O . GLN A 1 186 ? 1.812 -43.409 21.766 1.00 25.00 884 GLN A O 1
ATOM 1447 N N . ARG A 1 187 ? 2.768 -42.824 23.724 1.00 24.26 885 ARG A N 1
ATOM 1448 C CA . ARG A 1 187 ? 3.809 -43.860 23.688 1.00 23.67 885 ARG A CA 1
ATOM 1449 C C . ARG A 1 187 ? 4.234 -44.303 25.093 1.00 23.35 885 ARG A C 1
ATOM 1450 O O . ARG A 1 187 ? 3.941 -43.625 26.081 1.00 23.14 885 ARG A O 1
ATOM 1458 N N . GLY A 1 188 ? 4.937 -45.433 25.166 1.00 22.95 886 GLY A N 1
ATOM 1459 C CA . GLY A 1 188 ? 5.107 -46.163 26.422 1.00 22.70 886 GLY A CA 1
ATOM 1460 C C . GLY A 1 188 ? 6.348 -45.970 27.279 1.00 22.56 886 GLY A C 1
ATOM 1461 O O . GLY A 1 188 ? 6.384 -46.466 28.405 1.00 22.34 886 GLY A O 1
ATOM 1462 N N . GLU A 1 189 ? 7.368 -45.275 26.774 1.00 22.48 887 GLU A N 1
ATOM 1463 C CA . GLU A 1 189 ? 8.569 -45.023 27.582 1.00 22.58 887 GLU A CA 1
ATOM 1464 C C . GLU A 1 189 ? 8.174 -44.397 28.918 1.00 22.55 887 GLU A C 1
ATOM 1465 O O . GLU A 1 189 ? 7.573 -43.321 28.951 1.00 22.48 887 GLU A O 1
ATOM 1471 N N . ARG A 1 190 ? 8.495 -45.087 30.010 1.00 22.66 888 ARG A N 1
ATOM 1472 C CA . ARG A 1 190 ? 8.153 -44.622 31.358 1.00 22.83 888 ARG A CA 1
ATOM 1473 C C . ARG A 1 190 ? 8.729 -43.232 31.656 1.00 22.92 888 ARG A C 1
ATOM 1474 O O . ARG A 1 190 ? 8.041 -42.395 32.242 1.00 22.94 888 ARG A O 1
ATOM 1482 N N . LYS A 1 191 ? 9.963 -42.975 31.222 1.00 23.08 889 LYS A N 1
ATOM 1483 C CA . LYS A 1 191 ? 10.579 -41.649 31.388 1.00 23.31 889 LYS A CA 1
ATOM 1484 C C . LYS A 1 191 ? 9.816 -40.528 30.659 1.00 23.31 889 LYS A C 1
ATOM 1485 O O . LYS A 1 191 ? 9.994 -39.348 30.966 1.00 23.16 889 LYS A O 1
ATOM 1491 N N . LEU A 1 192 ? 8.963 -40.906 29.709 1.00 23.45 890 LEU A N 1
ATOM 1492 C CA . LEU A 1 192 ? 8.138 -39.945 28.974 1.00 23.63 890 LEU A CA 1
ATOM 1493 C C . LEU A 1 192 ? 6.690 -39.849 29.474 1.00 23.82 890 LEU A C 1
ATOM 1494 O O . LEU A 1 192 ? 5.892 -39.090 28.921 1.00 23.81 890 LEU A O 1
ATOM 1499 N N . LYS A 1 193 ? 6.363 -40.600 30.527 1.00 24.11 891 LYS A N 1
ATOM 1500 C CA . LYS A 1 193 ? 4.984 -40.709 31.023 1.00 24.52 891 LYS A CA 1
ATOM 1501 C C . LYS A 1 193 ? 4.361 -39.369 31.429 1.00 24.75 891 LYS A C 1
ATOM 1502 O O . LYS A 1 193 ? 3.236 -39.059 31.033 1.00 24.76 891 LYS A O 1
ATOM 1508 N N . GLU A 1 194 ? 5.095 -38.591 32.220 1.00 25.15 892 GLU A N 1
ATOM 1509 C CA . GLU A 1 194 ? 4.626 -37.292 32.698 1.00 25.61 892 GLU A CA 1
ATOM 1510 C C . GLU A 1 194 ? 4.306 -36.364 31.529 1.00 25.42 892 GLU A C 1
ATOM 1511 O O . GLU A 1 194 ? 3.236 -35.754 31.491 1.00 25.47 892 GLU A O 1
ATOM 1517 N N . LEU A 1 195 ? 5.234 -36.281 30.575 1.00 25.23 893 LEU A N 1
ATOM 1518 C CA . LEU A 1 195 ? 5.068 -35.461 29.376 1.00 25.04 893 LEU A CA 1
ATOM 1519 C C . LEU A 1 195 ? 3.937 -35.966 28.473 1.00 24.77 893 LEU A C 1
ATOM 1520 O O . LEU A 1 195 ? 3.178 -35.163 27.927 1.00 24.75 893 LEU A O 1
ATOM 1525 N N . VAL A 1 196 ? 3.826 -37.288 28.327 1.00 24.42 894 VAL A N 1
ATOM 1526 C CA . VAL A 1 196 ? 2.733 -37.910 27.566 1.00 24.14 894 VAL A CA 1
ATOM 1527 C C . VAL A 1 196 ? 1.366 -37.565 28.167 1.00 23.92 894 VAL A C 1
ATOM 1528 O O . VAL A 1 196 ? 0.449 -37.175 27.442 1.00 23.88 894 VAL A O 1
ATOM 1532 N N . ASP A 1 197 ? 1.248 -37.700 29.489 1.00 23.68 895 ASP A N 1
ATOM 1533 C CA . ASP A 1 197 ? 0.019 -37.368 30.214 1.00 23.44 895 ASP A CA 1
ATOM 1534 C C . ASP A 1 197 ? -0.344 -35.889 30.078 1.00 23.44 895 ASP A C 1
ATOM 1535 O O . ASP A 1 197 ? -1.505 -35.547 29.855 1.00 23.33 895 ASP A O 1
ATOM 1540 N N . GLN A 1 198 ? 0.657 -35.023 30.208 1.00 23.51 896 GLN A N 1
ATOM 1541 C CA . GLN A 1 198 ? 0.454 -33.577 30.105 1.00 23.80 896 GLN A CA 1
ATOM 1542 C C . GLN A 1 198 ? -0.037 -33.148 28.715 1.00 23.69 896 GLN A C 1
ATOM 1543 O O . GLN A 1 198 ? -0.969 -32.348 28.606 1.00 23.76 896 GLN A O 1
ATOM 1549 N N . TYR A 1 199 ? 0.575 -33.701 27.668 1.00 23.64 897 TYR A N 1
ATOM 1550 C CA . TYR A 1 199 ? 0.162 -33.446 26.281 1.00 23.73 897 TYR A CA 1
ATOM 1551 C C . TYR A 1 199 ? -1.246 -33.982 25.987 1.00 23.78 897 TYR A C 1
ATOM 1552 O O . TYR A 1 199 ? -2.005 -33.363 25.239 1.00 23.80 897 TYR A O 1
ATOM 1561 N N . LYS A 1 200 ? -1.581 -35.131 26.579 1.00 23.92 898 LYS A N 1
ATOM 1562 C CA . LYS A 1 200 ? -2.931 -35.704 26.491 1.00 24.06 898 LYS A CA 1
ATOM 1563 C C . LYS A 1 200 ? -3.996 -34.783 27.082 1.00 23.89 898 LYS A C 1
ATOM 1564 O O . LYS A 1 200 ? -5.055 -34.588 26.484 1.00 23.81 898 LYS A O 1
ATOM 1570 N N . ALA A 1 201 ? -3.706 -34.228 28.258 1.00 23.71 899 ALA A N 1
ATOM 1571 C CA . ALA A 1 201 ? -4.598 -33.282 28.929 1.00 23.57 899 ALA A CA 1
ATOM 1572 C C . ALA A 1 201 ? -4.793 -31.997 28.121 1.00 23.51 899 ALA A C 1
ATOM 1573 O O . ALA A 1 201 ? -5.898 -31.455 28.071 1.00 23.49 899 ALA A O 1
ATOM 1575 N N . ALA A 1 202 ? -3.716 -31.517 27.499 1.00 23.48 900 ALA A N 1
ATOM 1576 C CA . ALA A 1 202 ? -3.774 -30.352 26.616 1.00 23.44 900 ALA A CA 1
ATOM 1577 C C . ALA A 1 202 ? -4.685 -30.609 25.412 1.00 23.47 900 ALA A C 1
ATOM 1578 O O . ALA A 1 202 ? -5.498 -29.753 25.053 1.00 23.28 900 ALA A O 1
ATOM 1580 N N . GLN A 1 203 ? -4.548 -31.790 24.804 1.00 23.59 901 GLN A N 1
ATOM 1581 C CA . GLN A 1 203 ? -5.418 -32.205 23.697 1.00 23.93 901 GLN A CA 1
ATOM 1582 C C . GLN A 1 203 ? -6.882 -32.221 24.127 1.00 24.09 901 GLN A C 1
ATOM 1583 O O . GLN A 1 203 ? -7.761 -31.755 23.395 1.00 24.06 901 GLN A O 1
ATOM 1589 N N . GLU A 1 204 ? -7.124 -32.756 25.322 1.00 24.34 902 GLU A N 1
ATOM 1590 C CA . GLU A 1 204 ? -8.459 -32.824 25.909 1.00 24.66 902 GLU A CA 1
ATOM 1591 C C . GLU A 1 204 ? -9.081 -31.453 26.150 1.00 24.56 902 GLU A C 1
ATOM 1592 O O . GLU A 1 204 ? -10.279 -31.268 25.933 1.00 24.54 902 GLU A O 1
ATOM 1598 N N . ALA A 1 205 ? -8.263 -30.506 26.606 1.00 24.57 903 ALA A N 1
ATOM 1599 C CA . ALA A 1 205 ? -8.706 -29.135 26.841 1.00 24.60 903 ALA A CA 1
ATOM 1600 C C . ALA A 1 205 ? -9.125 -28.461 25.536 1.00 24.61 903 ALA A C 1
ATOM 1601 O O . ALA A 1 205 ? -10.152 -27.779 25.484 1.00 24.63 903 ALA A O 1
ATOM 1603 N N . ALA A 1 206 ? -8.325 -28.667 24.490 1.00 24.48 904 ALA A N 1
ATOM 1604 C CA . ALA A 1 206 ? -8.618 -28.153 23.151 1.00 24.42 904 ALA A CA 1
ATOM 1605 C C . ALA A 1 206 ? -9.893 -28.772 22.585 1.00 24.41 904 ALA A C 1
ATOM 1606 O O . ALA A 1 206 ? -10.657 -28.100 21.886 1.00 24.27 904 ALA A O 1
ATOM 1608 N N . ARG A 1 207 ? -10.113 -30.052 22.896 1.00 24.42 905 ARG A N 1
ATOM 1609 C CA . ARG A 1 207 ? -11.329 -30.759 22.498 1.00 24.52 905 ARG A CA 1
ATOM 1610 C C . ARG A 1 207 ? -12.566 -30.159 23.172 1.00 24.49 905 ARG A C 1
ATOM 1611 O O . ARG A 1 207 ? -13.551 -29.848 22.499 1.00 24.42 905 ARG A O 1
ATOM 1619 N N . VAL A 1 208 ? -12.504 -29.994 24.492 1.00 24.45 906 VAL A N 1
ATOM 1620 C CA . VAL A 1 208 ? -13.614 -29.417 25.257 1.00 24.38 906 VAL A CA 1
ATOM 1621 C C . VAL A 1 208 ? -13.920 -27.987 24.788 1.00 24.31 906 VAL A C 1
ATOM 1622 O O . VAL A 1 208 ? -15.085 -27.594 24.694 1.00 24.24 906 VAL A O 1
ATOM 1626 N N . ALA A 1 209 ? -12.870 -27.232 24.468 1.00 24.28 907 ALA A N 1
ATOM 1627 C CA . ALA A 1 209 ? -13.006 -25.851 23.999 1.00 24.19 907 ALA A CA 1
ATOM 1628 C C . ALA A 1 209 ? -13.389 -25.732 22.518 1.00 24.07 907 ALA A C 1
ATOM 1629 O O . ALA A 1 209 ? -13.608 -24.623 22.022 1.00 24.14 907 ALA A O 1
ATOM 1631 N N . HIS A 1 210 ? -13.472 -26.871 21.828 1.00 23.87 908 HIS A N 1
ATOM 1632 C CA . HIS A 1 210 ? -13.802 -26.934 20.395 1.00 23.68 908 HIS A CA 1
ATOM 1633 C C . HIS A 1 210 ? -12.874 -26.082 19.527 1.00 23.55 908 HIS A C 1
ATOM 1634 O O . HIS A 1 210 ? -13.327 -25.344 18.646 1.00 23.43 908 HIS A O 1
ATOM 1641 N N . LEU A 1 211 ? -11.571 -26.197 19.784 1.00 23.38 909 LEU A N 1
ATOM 1642 C CA . LEU A 1 211 ? -10.571 -25.410 19.062 1.00 23.26 909 LEU A CA 1
ATOM 1643 C C . LEU A 1 211 ? -10.074 -26.074 17.786 1.00 23.18 909 LEU A C 1
ATOM 1644 O O . LEU A 1 211 ? -9.759 -27.264 17.770 1.00 23.08 909 LEU A O 1
ATOM 1649 N N . ALA A 1 212 ? -10.015 -25.272 16.724 1.00 23.26 910 ALA A N 1
ATOM 1650 C CA . ALA A 1 212 ? -9.432 -25.650 15.431 1.00 23.35 910 ALA A CA 1
ATOM 1651 C C . ALA A 1 212 ? -9.915 -26.994 14.879 1.00 23.45 910 ALA A C 1
ATOM 1652 O O . ALA A 1 212 ? -11.048 -27.089 14.403 1.00 23.30 910 ALA A O 1
ATOM 1654 N N . ILE A 1 213 ? -9.066 -28.023 14.947 1.00 23.68 911 ILE A N 1
ATOM 1655 C CA . ILE A 1 213 ? -9.413 -29.351 14.415 1.00 23.93 911 ILE A CA 1
ATOM 1656 C C . ILE A 1 213 ? -10.554 -30.012 15.194 1.00 24.29 911 ILE A C 1
ATOM 1657 O O . ILE A 1 213 ? -11.201 -30.932 14.690 1.00 24.33 911 ILE A O 1
ATOM 1662 N N . TRP A 1 214 ? -10.799 -29.533 16.413 1.00 24.75 912 TRP A N 1
ATOM 1663 C CA . TRP A 1 214 ? -11.870 -30.063 17.258 1.00 25.31 912 TRP A CA 1
ATOM 1664 C C . TRP A 1 214 ? -13.163 -29.242 17.161 1.00 25.71 912 TRP A C 1
ATOM 1665 O O . TRP A 1 214 ? -14.047 -29.372 18.012 1.00 25.75 912 TRP A O 1
ATOM 1676 N N . LYS A 1 215 ? -13.276 -28.413 16.124 1.00 26.31 913 LYS A N 1
ATOM 1677 C CA . LYS A 1 215 ? -14.429 -27.519 15.964 1.00 26.96 913 LYS A CA 1
ATOM 1678 C C . LYS A 1 215 ? -15.778 -28.249 15.969 1.00 27.37 913 LYS A C 1
ATOM 1679 O O . LYS A 1 215 ? -16.718 -27.803 16.629 1.00 27.39 913 LYS A O 1
ATOM 1685 N N . TYR A 1 216 ? -15.864 -29.368 15.251 1.00 28.01 914 TYR A N 1
ATOM 1686 C CA . TYR A 1 216 ? -17.138 -30.083 15.090 1.00 28.70 914 TYR A CA 1
ATOM 1687 C C . TYR A 1 216 ? -17.259 -31.407 15.857 1.00 29.18 914 TYR A C 1
ATOM 1688 O O . TYR A 1 216 ? -18.088 -32.252 15.507 1.00 29.28 914 TYR A O 1
ATOM 1697 N N . GLY A 1 217 ? -16.444 -31.577 16.897 1.00 29.70 915 GLY A N 1
ATOM 1698 C CA . GLY A 1 217 ? -16.518 -32.744 17.788 1.00 30.16 915 GLY A CA 1
ATOM 1699 C C . GLY A 1 217 ? -16.903 -34.055 17.124 1.00 30.45 915 GLY A C 1
ATOM 1700 O O . GLY A 1 217 ? -17.940 -34.643 17.445 1.00 30.83 915 GLY A O 1
ATOM 1701 N N . MET B 1 1 ? -22.390 -8.924 35.254 1.00 24.96 699 MET B N 1
ATOM 1702 C CA . MET B 1 1 ? -21.102 -9.544 34.967 1.00 25.00 699 MET B CA 1
ATOM 1703 C C . MET B 1 1 ? -19.951 -8.692 35.491 1.00 25.07 699 MET B C 1
ATOM 1704 O O . MET B 1 1 ? -18.821 -9.164 35.613 1.00 25.06 699 MET B O 1
ATOM 1709 N N . VAL B 1 2 ? -20.246 -7.433 35.800 1.00 25.24 700 VAL B N 1
ATOM 1710 C CA . VAL B 1 2 ? -19.265 -6.544 36.436 1.00 25.47 700 VAL B CA 1
ATOM 1711 C C . VAL B 1 2 ? -19.785 -5.851 37.698 1.00 25.67 700 VAL B C 1
ATOM 1712 O O . VAL B 1 2 ? -20.957 -5.483 37.784 1.00 25.66 700 VAL B O 1
ATOM 1716 N N . ASN B 1 3 ? -18.894 -5.695 38.673 1.00 25.97 701 ASN B N 1
ATOM 1717 C CA . ASN B 1 3 ? -19.162 -4.906 39.869 1.00 26.27 701 ASN B CA 1
ATOM 1718 C C . ASN B 1 3 ? -17.919 -4.121 40.271 1.00 26.44 701 ASN B C 1
ATOM 1719 O O . ASN B 1 3 ? -17.084 -4.606 41.040 1.00 26.50 701 ASN B O 1
ATOM 1724 N N . TYR B 1 4 ? -17.789 -2.913 39.730 1.00 26.64 702 TYR B N 1
ATOM 1725 C CA . TYR B 1 4 ? -16.664 -2.054 40.074 1.00 26.83 702 TYR B CA 1
ATOM 1726 C C . TYR B 1 4 ? -16.854 -1.466 41.466 1.00 26.79 702 TYR B C 1
ATOM 1727 O O . TYR B 1 4 ? -17.827 -0.755 41.735 1.00 26.79 702 TYR B O 1
ATOM 1736 N N . GLU B 1 5 ? -15.919 -1.802 42.349 1.00 26.69 703 GLU B N 1
ATOM 1737 C CA . GLU B 1 5 ? -15.925 -1.330 43.724 1.00 26.59 703 GLU B CA 1
ATOM 1738 C C . GLU B 1 5 ? -14.821 -0.293 43.893 1.00 26.29 703 GLU B C 1
ATOM 1739 O O . GLU B 1 5 ? -13.678 -0.523 43.490 1.00 26.26 703 GLU B O 1
ATOM 1745 N N . ASN B 1 6 ? -15.167 0.850 44.477 1.00 25.96 704 ASN B N 1
ATOM 1746 C CA . ASN B 1 6 ? -14.180 1.885 44.765 1.00 25.57 704 ASN B CA 1
ATOM 1747 C C . ASN B 1 6 ? -13.360 1.511 45.993 1.00 25.25 704 ASN B C 1
ATOM 1748 O O . ASN B 1 6 ? -13.888 1.431 47.104 1.00 25.29 704 ASN B O 1
ATOM 1753 N N . VAL B 1 7 ? -12.071 1.261 45.778 1.00 24.87 705 VAL B N 1
ATOM 1754 C CA . VAL B 1 7 ? -11.180 0.808 46.846 1.00 24.50 705 VAL B CA 1
ATOM 1755 C C . VAL B 1 7 ? -9.919 1.664 46.960 1.00 24.45 705 VAL B C 1
ATOM 1756 O O . VAL B 1 7 ? -9.605 2.451 46.063 1.00 24.39 705 VAL B O 1
ATOM 1760 N N . ILE B 1 8 ? -9.211 1.510 48.075 1.00 24.33 706 ILE B N 1
ATOM 1761 C CA . ILE B 1 8 ? -7.873 2.068 48.232 1.00 24.29 706 ILE B CA 1
ATOM 1762 C C . ILE B 1 8 ? -6.908 0.915 48.498 1.00 24.21 706 ILE B C 1
ATOM 1763 O O . ILE B 1 8 ? -7.109 0.139 49.432 1.00 24.20 706 ILE B O 1
ATOM 1768 N N . VAL B 1 9 ? -5.881 0.791 47.660 1.00 24.17 707 VAL B N 1
ATOM 1769 C CA . VAL B 1 9 ? -4.859 -0.239 47.852 1.00 24.18 707 VAL B CA 1
ATOM 1770 C C . VAL B 1 9 ? -3.923 0.185 48.985 1.00 24.21 707 VAL B C 1
ATOM 1771 O O . VAL B 1 9 ? -3.238 1.206 48.891 1.00 24.25 707 VAL B O 1
ATOM 1775 N N . THR B 1 10 ? -3.909 -0.607 50.054 1.00 24.36 708 THR B N 1
ATOM 1776 C CA . THR B 1 10 ? -3.211 -0.227 51.287 1.00 24.41 708 THR B CA 1
ATOM 1777 C C . THR B 1 10 ? -1.943 -1.032 51.587 1.00 24.50 708 THR B C 1
ATOM 1778 O O . THR B 1 10 ? -1.155 -0.649 52.455 1.00 24.44 708 THR B O 1
ATOM 1782 N N . GLU B 1 11 ? -1.751 -2.137 50.869 1.00 24.68 709 GLU B N 1
ATOM 1783 C CA . GLU B 1 11 ? -0.544 -2.957 50.999 1.00 24.96 709 GLU B CA 1
ATOM 1784 C C . GLU B 1 11 ? -0.332 -3.812 49.752 1.00 25.03 709 GLU B C 1
ATOM 1785 O O . GLU B 1 11 ? -1.289 -4.348 49.193 1.00 25.11 709 GLU B O 1
ATOM 1791 N N . ILE B 1 12 ? 0.921 -3.927 49.319 1.00 24.98 710 ILE B N 1
ATOM 1792 C CA . ILE B 1 12 ? 1.270 -4.817 48.213 1.00 25.02 710 ILE B CA 1
ATOM 1793 C C . ILE B 1 12 ? 2.300 -5.841 48.669 1.00 25.10 710 ILE B C 1
ATOM 1794 O O . ILE B 1 12 ? 3.338 -5.484 49.234 1.00 25.22 710 ILE B O 1
ATOM 1799 N N . THR B 1 13 ? 2.000 -7.114 48.429 1.00 25.19 711 THR B N 1
ATOM 1800 C CA . THR B 1 13 ? 2.901 -8.188 48.826 1.00 25.29 711 THR B CA 1
ATOM 1801 C C . THR B 1 13 ? 3.897 -8.542 47.727 1.00 25.45 711 THR B C 1
ATOM 1802 O O . THR B 1 13 ? 3.756 -8.140 46.570 1.00 25.47 711 THR B O 1
ATOM 1806 N N . GLU B 1 14 ? 4.898 -9.316 48.135 1.00 25.62 712 GLU B N 1
ATOM 1807 C CA . GLU B 1 14 ? 6.001 -9.777 47.301 1.00 25.83 712 GLU B CA 1
ATOM 1808 C C . GLU B 1 14 ? 5.590 -10.677 46.132 1.00 25.88 712 GLU B C 1
ATOM 1809 O O . GLU B 1 14 ? 6.362 -10.854 45.186 1.00 25.90 712 GLU B O 1
ATOM 1815 N N . THR B 1 15 ? 4.390 -11.253 46.204 1.00 25.94 713 THR B N 1
ATOM 1816 C CA . THR B 1 15 ? 3.885 -12.121 45.137 1.00 25.90 713 THR B CA 1
ATOM 1817 C C . THR B 1 15 ? 2.890 -11.378 44.243 1.00 25.81 713 THR B C 1
ATOM 1818 O O . THR B 1 15 ? 2.158 -11.995 43.462 1.00 25.83 713 THR B O 1
ATOM 1822 N N . LEU B 1 16 ? 2.886 -10.051 44.363 1.00 25.63 714 LEU B N 1
ATOM 1823 C CA . LEU B 1 16 ? 1.933 -9.166 43.679 1.00 25.46 714 LEU B CA 1
ATOM 1824 C C . LEU B 1 16 ? 0.466 -9.430 44.030 1.00 25.17 714 LEU B C 1
ATOM 1825 O O . LEU B 1 16 ? -0.431 -9.161 43.226 1.00 25.17 714 LEU B O 1
ATOM 1830 N N . THR B 1 17 ? 0.224 -9.963 45.225 1.00 24.86 715 THR B N 1
ATOM 1831 C CA . THR B 1 17 ? -1.102 -9.863 45.813 1.00 24.53 715 THR B CA 1
ATOM 1832 C C . THR B 1 17 ? -1.141 -8.509 46.513 1.00 24.37 715 THR B C 1
ATOM 1833 O O . THR B 1 17 ? -0.095 -7.907 46.773 1.00 24.14 715 THR B O 1
ATOM 1837 N N . PHE B 1 18 ? -2.343 -8.022 46.790 1.00 24.33 716 PHE B N 1
ATOM 1838 C CA . PHE B 1 18 ? -2.506 -6.703 47.386 1.00 24.43 716 PHE B CA 1
ATOM 1839 C C . PHE B 1 18 ? -3.715 -6.656 48.313 1.00 24.55 716 PHE B C 1
ATOM 1840 O O . PHE B 1 18 ? -4.707 -7.351 48.087 1.00 24.59 716 PHE B O 1
ATOM 1848 N N . PHE B 1 19 ? -3.620 -5.835 49.354 1.00 24.87 717 PHE B N 1
ATOM 1849 C CA . PHE B 1 19 ? -4.739 -5.590 50.262 1.00 25.00 717 PHE B CA 1
ATOM 1850 C C . PHE B 1 19 ? -5.430 -4.281 49.889 1.00 25.07 717 PHE B C 1
ATOM 1851 O O . PHE B 1 19 ? -4.766 -3.289 49.585 1.00 25.20 717 PHE B O 1
ATOM 1859 N N . ALA B 1 20 ? -6.761 -4.284 49.912 1.00 25.06 718 ALA B N 1
ATOM 1860 C CA . ALA B 1 20 ? -7.539 -3.085 49.606 1.00 24.92 718 ALA B CA 1
ATOM 1861 C C . ALA B 1 20 ? -8.657 -2.837 50.616 1.00 24.83 718 ALA B C 1
ATOM 1862 O O . ALA B 1 20 ? -9.244 -3.780 51.152 1.00 24.82 718 ALA B O 1
ATOM 1864 N N . GLN B 1 21 ? -8.935 -1.560 50.870 1.00 24.69 719 GLN B N 1
ATOM 1865 C CA . GLN B 1 21 ? -10.061 -1.142 51.704 1.00 24.58 719 GLN B CA 1
ATOM 1866 C C . GLN B 1 21 ? -11.157 -0.595 50.809 1.00 24.65 719 GLN B C 1
ATOM 1867 O O . GLN B 1 21 ? -10.865 -0.046 49.749 1.00 24.61 719 GLN B O 1
ATOM 1873 N N . SER B 1 22 ? -12.410 -0.725 51.241 1.00 24.70 720 SER B N 1
ATOM 1874 C CA A SER B 1 22 ? -13.512 -0.115 50.510 0.50 24.76 720 SER B CA 1
ATOM 1875 C CA B SER B 1 22 ? -13.545 -0.124 50.543 0.50 24.74 720 SER B CA 1
ATOM 1876 C C . SER B 1 22 ? -13.648 1.355 50.898 1.00 24.77 720 SER B C 1
ATOM 1877 O O . SER B 1 22 ? -13.592 1.712 52.081 1.00 24.77 720 SER B O 1
ATOM 1882 N N . VAL B 1 23 ? -13.805 2.207 49.886 1.00 24.76 721 VAL B N 1
ATOM 1883 C CA . VAL B 1 23 ? -13.943 3.650 50.096 1.00 24.76 721 VAL B CA 1
ATOM 1884 C C . VAL B 1 23 ? -15.119 3.974 51.029 1.00 24.75 721 VAL B C 1
ATOM 1885 O O . VAL B 1 23 ? -14.962 4.747 51.980 1.00 24.73 721 VAL B O 1
ATOM 1889 N N . GLU B 1 24 ? -16.279 3.366 50.767 1.00 24.70 722 GLU B N 1
ATOM 1890 C CA . GLU B 1 24 ? -17.491 3.620 51.559 1.00 24.61 722 GLU B CA 1
ATOM 1891 C C . GLU B 1 24 ? -17.318 3.297 53.049 1.00 24.51 722 GLU B C 1
ATOM 1892 O O . GLU B 1 24 ? -17.940 3.934 53.903 1.00 24.50 722 GLU B O 1
ATOM 1898 N N . SER B 1 25 ? -16.464 2.322 53.351 1.00 24.31 723 SER B N 1
ATOM 1899 C CA . SER B 1 25 ? -16.200 1.922 54.732 1.00 24.11 723 SER B CA 1
ATOM 1900 C C . SER B 1 25 ? -15.089 2.744 55.396 1.00 23.94 723 SER B C 1
ATOM 1901 O O . SER B 1 25 ? -14.697 2.461 56.532 1.00 23.89 723 SER B O 1
ATOM 1904 N N . GLY B 1 26 ? -14.594 3.757 54.687 1.00 23.74 724 GLY B N 1
ATOM 1905 C CA . GLY B 1 26 ? -13.528 4.627 55.187 1.00 23.50 724 GLY B CA 1
ATOM 1906 C C . GLY B 1 26 ? -13.866 5.293 56.508 1.00 23.33 724 GLY B C 1
ATOM 1907 O O . GLY B 1 26 ? -13.022 5.375 57.402 1.00 23.34 724 GLY B O 1
ATOM 1908 N N . SER B 1 27 ? -15.109 5.756 56.628 1.00 23.14 725 SER B N 1
ATOM 1909 C CA . SER B 1 27 ? -15.595 6.387 57.854 1.00 22.90 725 SER B CA 1
ATOM 1910 C C . SER B 1 27 ? -15.797 5.396 59.003 1.00 22.72 725 SER B C 1
ATOM 1911 O O . SER B 1 27 ? -15.578 5.748 60.164 1.00 22.65 725 SER B O 1
ATOM 1914 N N . LYS B 1 28 ? -16.214 4.171 58.680 1.00 22.49 726 LYS B N 1
ATOM 1915 C CA . LYS B 1 28 ? -16.369 3.114 59.685 1.00 22.26 726 LYS B CA 1
ATOM 1916 C C . LYS B 1 28 ? -15.037 2.796 60.354 1.00 22.11 726 LYS B C 1
ATOM 1917 O O . LYS B 1 28 ? -14.970 2.654 61.577 1.00 22.07 726 LYS B O 1
ATOM 1923 N N . LEU B 1 29 ? -13.983 2.688 59.545 1.00 21.96 727 LEU B N 1
ATOM 1924 C CA . LEU B 1 29 ? -12.627 2.486 60.054 1.00 21.79 727 LEU B CA 1
ATOM 1925 C C . LEU B 1 29 ? -12.135 3.710 60.826 1.00 21.74 727 LEU B C 1
ATOM 1926 O O . LEU B 1 29 ? -11.537 3.571 61.894 1.00 21.70 727 LEU B O 1
ATOM 1931 N N . GLU B 1 30 ? -12.388 4.899 60.277 1.00 21.72 728 GLU B N 1
ATOM 1932 C CA . GLU B 1 30 ? -12.044 6.159 60.941 1.00 21.75 728 GLU B CA 1
ATOM 1933 C C . GLU B 1 30 ? -12.670 6.239 62.332 1.00 21.68 728 GLU B C 1
ATOM 1934 O O . GLU B 1 30 ? -11.997 6.589 63.304 1.00 21.73 728 GLU B O 1
ATOM 1940 N N . SER B 1 31 ? -13.952 5.884 62.417 1.00 21.65 729 SER B N 1
ATOM 1941 C CA . SER B 1 31 ? -14.701 5.901 63.672 1.00 21.62 729 SER B CA 1
ATOM 1942 C C . SER B 1 31 ? -14.263 4.798 64.639 1.00 21.60 729 SER B C 1
ATOM 1943 O O . SER B 1 31 ? -14.241 5.015 65.853 1.00 21.48 729 SER B O 1
ATOM 1946 N N . LEU B 1 32 ? -13.925 3.620 64.104 1.00 21.69 730 LEU B N 1
ATOM 1947 C CA . LEU B 1 32 ? -13.376 2.529 64.920 1.00 21.79 730 LEU B CA 1
ATOM 1948 C C . LEU B 1 32 ? -12.046 2.945 65.535 1.00 21.88 730 LEU B C 1
ATOM 1949 O O . LEU B 1 32 ? -11.854 2.823 66.744 1.00 21.91 730 LEU B O 1
ATOM 1954 N N . MET B 1 33 ? -11.134 3.430 64.692 1.00 22.08 731 MET B N 1
ATOM 1955 C CA . MET B 1 33 ? -9.791 3.817 65.126 1.00 22.33 731 MET B CA 1
ATOM 1956 C C . MET B 1 33 ? -9.820 4.988 66.101 1.00 22.42 731 MET B C 1
ATOM 1957 O O . MET B 1 33 ? -8.986 5.069 67.006 1.00 22.42 731 MET B O 1
ATOM 1962 N N . SER B 1 34 ? -10.783 5.887 65.905 1.00 22.62 732 SER B N 1
ATOM 1963 C CA . SER B 1 34 ? -10.970 7.036 66.782 1.00 22.75 732 SER B CA 1
ATOM 1964 C C . SER B 1 34 ? -11.417 6.592 68.168 1.00 22.90 732 SER B C 1
ATOM 1965 O O . SER B 1 34 ? -10.775 6.920 69.169 1.00 22.94 732 SER B O 1
ATOM 1968 N N . LYS B 1 35 ? -12.508 5.830 68.219 1.00 23.06 733 LYS B N 1
ATOM 1969 C CA . LYS B 1 35 ? -13.128 5.463 69.487 1.00 23.17 733 LYS B CA 1
ATOM 1970 C C . LYS B 1 35 ? -12.420 4.294 70.197 1.00 23.27 733 LYS B C 1
ATOM 1971 O O . LYS B 1 35 ? -12.804 3.909 71.305 1.00 23.25 733 LYS B O 1
ATOM 1977 N N . LEU B 1 36 ? -11.384 3.747 69.557 1.00 23.50 734 LEU B N 1
ATOM 1978 C CA . LEU B 1 36 ? -10.535 2.711 70.159 1.00 23.68 734 LEU B CA 1
ATOM 1979 C C . LEU B 1 36 ? -9.308 3.362 70.798 1.00 23.85 734 LEU B C 1
ATOM 1980 O O . LEU B 1 36 ? -8.787 2.880 71.811 1.00 23.94 734 LEU B O 1
ATOM 1985 N N . HIS B 1 37 ? -8.855 4.453 70.184 1.00 24.02 735 HIS B N 1
ATOM 1986 C CA . HIS B 1 37 ? -7.843 5.332 70.760 1.00 24.19 735 HIS B CA 1
ATOM 1987 C C . HIS B 1 37 ? -8.343 5.919 72.084 1.00 24.26 735 HIS B C 1
ATOM 1988 O O . HIS B 1 37 ? -7.592 6.004 73.057 1.00 24.22 735 HIS B O 1
ATOM 1995 N N . ALA B 1 38 ? -9.624 6.295 72.107 1.00 24.39 736 ALA B N 1
ATOM 1996 C CA . ALA B 1 38 ? -10.261 6.915 73.272 1.00 24.54 736 ALA B CA 1
ATOM 1997 C C . ALA B 1 38 ? -10.702 5.910 74.340 1.00 24.66 736 ALA B C 1
ATOM 1998 O O . ALA B 1 38 ? -10.791 6.257 75.522 1.00 24.72 736 ALA B O 1
ATOM 2000 N N . ASP B 1 39 ? -10.988 4.678 73.921 1.00 24.85 737 ASP B N 1
ATOM 2001 C CA . ASP B 1 39 ? -11.246 3.577 74.852 1.00 25.11 737 ASP B CA 1
ATOM 2002 C C . ASP B 1 39 ? -9.942 3.194 75.549 1.00 25.22 737 ASP B C 1
ATOM 2003 O O . ASP B 1 39 ? -9.939 2.847 76.730 1.00 25.30 737 ASP B O 1
ATOM 2008 N N . PHE B 1 40 ? -8.834 3.309 74.857 1.00 25.45 738 PHE B N 1
ATOM 2009 C CA . PHE B 1 40 ? -7.563 2.908 75.392 1.00 25.70 738 PHE B CA 1
ATOM 2010 C C . PHE B 1 40 ? -6.856 4.044 76.086 1.00 25.97 738 PHE B C 1
ATOM 2011 O O . PHE B 1 40 ? -5.788 3.821 76.622 1.00 25.88 738 PHE B O 1
ATOM 2019 N N . GLN B 1 41 ? -7.415 5.261 76.030 1.00 26.24 739 GLN B N 1
ATOM 2020 C CA . GLN B 1 41 ? -6.935 6.411 76.800 1.00 26.57 739 GLN B CA 1
ATOM 2021 C C . GLN B 1 41 ? -7.553 6.408 78.188 1.00 26.74 739 GLN B C 1
ATOM 2022 O O . GLN B 1 41 ? -6.851 6.424 79.204 1.00 26.86 739 GLN B O 1
ATOM 2028 N N . SER B 1 42 ? -8.884 6.391 78.200 1.00 26.99 740 SER B N 1
ATOM 2029 C CA . SER B 1 42 ? -9.689 6.434 79.414 1.00 27.18 740 SER B CA 1
ATOM 2030 C C . SER B 1 42 ? -9.504 5.170 80.248 1.00 27.39 740 SER B C 1
ATOM 2031 O O . SER B 1 42 ? -9.572 5.214 81.478 1.00 27.37 740 SER B O 1
ATOM 2034 N N . ASN B 1 43 ? -9.276 4.048 79.568 1.00 27.63 741 ASN B N 1
ATOM 2035 C CA . ASN B 1 43 ? -8.976 2.784 80.234 1.00 27.92 741 ASN B CA 1
ATOM 2036 C C . ASN B 1 43 ? -7.743 2.104 79.632 1.00 28.09 741 ASN B C 1
ATOM 2037 O O . ASN B 1 43 ? -7.872 1.230 78.769 1.00 28.19 741 ASN B O 1
ATOM 2042 N N . PRO B 1 44 ? -6.572 2.532 80.046 1.00 28.26 742 PRO B N 1
ATOM 2043 C CA . PRO B 1 44 ? -5.351 1.936 79.549 1.00 28.35 742 PRO B CA 1
ATOM 2044 C C . PRO B 1 44 ? -5.284 0.476 79.861 1.00 28.36 742 PRO B C 1
ATOM 2045 O O . PRO B 1 44 ? -5.818 0.036 80.856 1.00 28.52 742 PRO B O 1
ATOM 2049 N N . PRO B 1 45 ? -4.668 -0.296 78.974 0.0000 29.12 743 PRO B N 1
ATOM 2050 C CA . PRO B 1 45 ? -4.613 -1.740 79.183 0.0000 29.29 743 PRO B CA 1
ATOM 2051 C C . PRO B 1 45 ? -3.446 -2.097 80.058 1.00 30.04 743 PRO B C 1
ATOM 2052 O O . PRO B 1 45 ? -2.308 -1.804 79.759 1.00 30.07 743 PRO B O 1
ATOM 2056 N N . ILE B 1 46 ? -3.765 -2.719 81.178 1.00 30.01 744 ILE B N 1
ATOM 2057 C CA . ILE B 1 46 ? -2.772 -3.067 82.190 1.00 30.01 744 ILE B CA 1
ATOM 2058 C C . ILE B 1 46 ? -1.842 -4.168 81.686 1.00 29.97 744 ILE B C 1
ATOM 2059 O O . ILE B 1 46 ? -2.297 -5.192 81.166 1.00 29.92 744 ILE B O 1
ATOM 2064 N N . ALA B 1 47 ? -0.538 -3.942 81.844 1.00 29.95 745 ALA B N 1
ATOM 2065 C CA . ALA B 1 47 ? 0.488 -4.875 81.379 1.00 29.87 745 ALA B CA 1
ATOM 2066 C C . ALA B 1 47 ? 0.449 -6.200 82.137 1.00 29.85 745 ALA B C 1
ATOM 2067 O O . ALA B 1 47 ? 0.471 -6.225 83.372 1.00 29.83 745 ALA B O 1
ATOM 2069 N N . GLY B 1 48 ? 0.382 -7.297 81.383 1.00 29.76 746 GLY B N 1
ATOM 2070 C CA . GLY B 1 48 ? 0.342 -8.641 81.954 1.00 29.72 746 GLY B CA 1
ATOM 2071 C C . GLY B 1 48 ? -1.015 -9.315 81.853 1.00 29.70 746 GLY B C 1
ATOM 2072 O O . GLY B 1 48 ? -1.101 -10.544 81.804 1.00 29.69 746 GLY B O 1
ATOM 2073 N N . SER B 1 49 ? -2.084 -8.535 81.728 1.00 29.69 747 SER B N 1
ATOM 2074 C CA . SER B 1 49 ? -3.470 -9.048 81.691 1.00 29.68 747 SER B CA 1
ATOM 2075 C C . SER B 1 49 ? -3.954 -9.896 80.471 0.0000 27.15 747 SER B C 1
ATOM 2076 O O . SER B 1 49 ? -4.816 -10.786 80.586 1.00 17.86 747 SER B O 1
ATOM 2079 N N . TYR B 1 50 ? -3.438 -9.548 79.296 0.0000 26.59 748 TYR B N 1
ATOM 2080 C CA . TYR B 1 50 ? -3.508 -10.399 78.126 1.00 24.69 748 TYR B CA 1
ATOM 2081 C C . TYR B 1 50 ? -2.288 -11.275 77.993 1.00 24.63 748 TYR B C 1
ATOM 2082 O O . TYR B 1 50 ? -1.168 -10.821 78.002 1.00 24.64 748 TYR B O 1
ATOM 2091 N N . THR B 1 51 ? -2.585 -12.564 77.883 1.00 24.53 749 THR B N 1
ATOM 2092 C CA . THR B 1 51 ? -1.668 -13.653 77.559 1.00 24.43 749 THR B CA 1
ATOM 2093 C C . THR B 1 51 ? -1.726 -13.937 76.055 1.00 24.23 749 THR B C 1
ATOM 2094 O O . THR B 1 51 ? -2.776 -14.338 75.543 1.00 24.27 749 THR B O 1
ATOM 2098 N N . PRO B 1 52 ? -0.604 -13.717 75.341 1.00 23.97 750 PRO B N 1
ATOM 2099 C CA . PRO B 1 52 ? -0.550 -13.944 73.893 1.00 23.70 750 PRO B CA 1
ATOM 2100 C C . PRO B 1 52 ? -0.871 -15.379 73.485 1.00 23.36 750 PRO B C 1
ATOM 2101 O O . PRO B 1 52 ? -0.462 -16.330 74.156 1.00 23.41 750 PRO B O 1
ATOM 2105 N N . LYS B 1 53 ? -1.611 -15.512 72.388 1.00 22.88 751 LYS B N 1
ATOM 2106 C CA . LYS B 1 53 ? -2.000 -16.805 71.841 1.00 22.42 751 LYS B CA 1
ATOM 2107 C C . LYS B 1 53 ? -2.130 -16.655 70.330 1.00 22.03 751 LYS B C 1
ATOM 2108 O O . LYS B 1 53 ? -2.7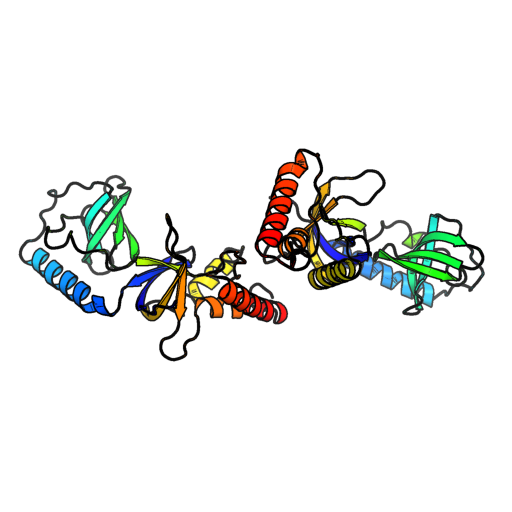69 -15.716 69.849 1.00 22.02 751 LYS B O 1
ATOM 2114 N N . ARG B 1 54 ? -1.509 -17.565 69.583 1.00 21.52 752 ARG B N 1
ATOM 2115 C CA . ARG B 1 54 ? -1.619 -17.556 68.124 1.00 21.02 752 ARG B CA 1
ATOM 2116 C C . ARG B 1 54 ? -3.078 -17.729 67.701 1.00 20.76 752 ARG B C 1
ATOM 2117 O O . ARG B 1 54 ? -3.811 -18.535 68.282 1.00 20.69 752 ARG B O 1
ATOM 2125 N N . GLY B 1 55 ? -3.495 -16.950 66.707 1.00 20.49 753 GLY B N 1
ATOM 2126 C CA . GLY B 1 55 ? -4.880 -16.961 66.246 1.00 20.18 753 GLY B CA 1
ATOM 2127 C C . GLY B 1 55 ? -5.745 -15.867 66.850 1.00 19.99 753 GLY B C 1
ATOM 2128 O O . GLY B 1 55 ? -6.767 -15.490 66.271 1.00 19.95 753 GLY B O 1
ATOM 2129 N N . ASP B 1 56 ? -5.337 -15.359 68.012 1.00 19.84 754 ASP B N 1
ATOM 2130 C CA . ASP B 1 56 ? -6.083 -14.319 68.722 1.00 19.75 754 ASP B CA 1
ATOM 2131 C C . ASP B 1 56 ? -6.175 -13.005 67.951 1.00 19.69 754 ASP B C 1
ATOM 2132 O O . ASP B 1 56 ? -5.178 -12.519 67.409 1.00 19.65 754 ASP B O 1
ATOM 2137 N N . LEU B 1 57 ? -7.383 -12.449 67.903 1.00 19.67 755 LEU B N 1
ATOM 2138 C CA . LEU B 1 57 ? -7.584 -11.075 67.467 1.00 19.65 755 LEU B CA 1
ATOM 2139 C C . LEU B 1 57 ? -7.402 -10.180 68.680 1.00 19.67 755 LEU B C 1
ATOM 2140 O O . LEU B 1 57 ? -8.071 -10.353 69.706 1.00 19.75 755 LEU B O 1
ATOM 2145 N N . VAL B 1 58 ? -6.488 -9.226 68.550 1.00 19.64 756 VAL B N 1
ATOM 2146 C CA . VAL B 1 58 ? -6.021 -8.432 69.677 1.00 19.48 756 VAL B CA 1
ATOM 2147 C C . VAL B 1 58 ? -5.834 -6.971 69.286 1.00 19.39 756 VAL B C 1
ATOM 2148 O O . VAL B 1 58 ? -6.219 -6.554 68.188 1.00 19.35 756 VAL B O 1
ATOM 2152 N N . ALA B 1 59 ? -5.239 -6.207 70.197 1.00 19.21 757 ALA B N 1
ATOM 2153 C CA . ALA B 1 59 ? -4.804 -4.848 69.925 1.00 19.16 757 ALA B CA 1
ATOM 2154 C C . ALA B 1 59 ? -3.278 -4.809 69.896 1.00 19.12 757 ALA B C 1
ATOM 2155 O O . ALA B 1 59 ? -2.624 -5.355 70.781 1.00 19.07 757 ALA B O 1
ATOM 2157 N N . ALA B 1 60 ? -2.718 -4.176 68.871 1.00 19.24 758 ALA B N 1
ATOM 2158 C CA . ALA B 1 60 ? -1.267 -4.057 68.741 1.00 19.37 758 ALA B CA 1
ATOM 2159 C C . ALA B 1 60 ? -0.853 -2.603 68.565 1.00 19.44 758 ALA B C 1
ATOM 2160 O O . ALA B 1 60 ? -1.427 -1.882 67.745 1.00 19.46 758 ALA B O 1
ATOM 2162 N N . GLN B 1 61 ? 0.135 -2.175 69.347 1.00 19.64 759 GLN B N 1
ATOM 2163 C CA . GLN B 1 61 ? 0.653 -0.815 69.247 1.00 19.73 759 GLN B CA 1
ATOM 2164 C C . GLN B 1 61 ? 1.736 -0.756 68.172 1.00 19.91 759 GLN B C 1
ATOM 2165 O O . GLN B 1 61 ? 2.895 -1.111 68.416 1.00 19.88 759 GLN B O 1
ATOM 2171 N N . PHE B 1 62 ? 1.327 -0.320 66.980 1.00 20.15 760 PHE B N 1
ATOM 2172 C CA . PHE B 1 62 ? 2.184 -0.243 65.793 1.00 20.34 760 PHE B CA 1
ATOM 2173 C C . PHE B 1 62 ? 3.441 0.581 66.057 1.00 20.45 760 PHE B C 1
ATOM 2174 O O . PHE B 1 62 ? 3.359 1.715 66.532 1.00 20.58 760 PHE B O 1
ATOM 2182 N N . THR B 1 63 ? 4.599 -0.005 65.750 1.00 20.50 761 THR B N 1
ATOM 2183 C CA . THR B 1 63 ? 5.907 0.614 66.021 1.00 20.56 761 THR B CA 1
ATOM 2184 C C . THR B 1 63 ? 6.081 2.028 65.471 1.00 20.59 761 THR B C 1
ATOM 2185 O O . THR B 1 63 ? 6.672 2.883 66.134 1.00 20.62 761 THR B O 1
ATOM 2189 N N . LEU B 1 64 ? 5.570 2.268 64.265 1.00 20.61 762 LEU B N 1
ATOM 2190 C CA . LEU B 1 64 ? 5.809 3.529 63.560 1.00 20.60 762 LEU B CA 1
ATOM 2191 C C . LEU B 1 64 ? 5.142 4.746 64.208 1.00 20.59 762 LEU B C 1
ATOM 2192 O O . LEU B 1 64 ? 5.784 5.786 64.370 1.00 20.58 762 LEU B O 1
ATOM 2197 N N . ASP B 1 65 ? 3.868 4.618 64.575 1.00 20.58 763 ASP B N 1
ATOM 2198 C CA . ASP B 1 65 ? 3.099 5.757 65.097 1.00 20.59 763 ASP B CA 1
ATOM 2199 C C . ASP B 1 65 ? 2.694 5.653 66.567 1.00 20.60 763 ASP B C 1
ATOM 2200 O O . ASP B 1 65 ? 2.186 6.620 67.142 1.00 20.64 763 ASP B O 1
ATOM 2205 N N . ASN B 1 66 ? 2.920 4.480 67.159 1.00 20.60 764 ASN B N 1
ATOM 2206 C CA . ASN B 1 66 ? 2.518 4.179 68.540 1.00 20.63 764 ASN B CA 1
ATOM 2207 C C . ASN B 1 66 ? 1.007 4.231 68.792 1.00 20.68 764 ASN B C 1
ATOM 2208 O O . ASN B 1 66 ? 0.562 4.346 69.941 1.00 20.60 764 ASN B O 1
ATOM 2213 N N . GLN B 1 67 ? 0.225 4.123 67.720 1.00 20.78 765 GLN B N 1
ATOM 2214 C CA . GLN B 1 67 ? -1.226 4.042 67.847 1.00 20.92 765 GLN B CA 1
ATOM 2215 C C . GLN B 1 67 ? -1.661 2.586 67.960 1.00 20.69 765 GLN B C 1
ATOM 2216 O O . GLN B 1 67 ? -0.886 1.673 67.662 1.00 20.74 765 GLN B O 1
ATOM 2222 N N . TRP B 1 68 ? -2.903 2.380 68.393 1.00 20.52 766 TRP B N 1
ATOM 2223 C CA . TRP B 1 68 ? -3.451 1.041 68.573 1.00 20.29 766 TRP B CA 1
ATOM 2224 C C . TRP B 1 68 ? -4.249 0.585 67.368 1.00 20.24 766 TRP B C 1
ATOM 2225 O O . TRP B 1 68 ? -5.148 1.288 66.898 1.00 20.37 766 TRP B O 1
ATOM 2236 N N . TYR B 1 69 ? -3.915 -0.608 66.889 1.00 20.01 767 TYR B N 1
ATOM 2237 C CA . TYR B 1 69 ? -4.544 -1.196 65.720 1.00 19.83 767 TYR B CA 1
ATOM 2238 C C . TYR B 1 69 ? -5.104 -2.573 66.065 1.00 19.77 767 TYR B C 1
ATOM 2239 O O . TYR B 1 69 ? -4.616 -3.235 66.982 1.00 19.75 767 TYR B O 1
ATOM 2248 N N . ARG B 1 70 ? -6.121 -2.999 65.320 1.00 19.74 768 ARG B N 1
ATOM 2249 C CA . ARG B 1 70 ? -6.589 -4.382 65.375 1.00 19.65 768 ARG B CA 1
ATOM 2250 C C . ARG B 1 70 ? -5.576 -5.275 64.666 1.00 19.73 768 ARG B C 1
ATOM 2251 O O . ARG B 1 70 ? -5.118 -4.955 63.565 1.00 19.64 768 ARG B O 1
ATOM 2259 N N . ALA B 1 71 ? -5.225 -6.393 65.297 1.00 19.80 769 ALA B N 1
ATOM 2260 C CA . ALA B 1 71 ? -4.230 -7.303 64.736 1.00 19.94 769 ALA B CA 1
ATOM 2261 C C . ALA B 1 71 ? -4.561 -8.775 64.952 1.00 20.00 769 ALA B C 1
ATOM 2262 O O . ALA B 1 71 ? -5.322 -9.128 65.857 1.00 20.04 769 ALA B O 1
ATOM 2264 N N . LYS B 1 72 ? -3.986 -9.617 64.097 1.00 20.04 770 LYS B N 1
ATOM 2265 C CA . LYS B 1 72 ? -3.980 -11.053 64.302 1.00 20.23 770 LYS B CA 1
ATOM 2266 C C . LYS B 1 72 ? -2.570 -11.481 64.663 1.00 20.24 770 LYS B C 1
ATOM 2267 O O . LYS B 1 72 ? -1.605 -11.164 63.960 1.00 20.14 770 LYS B O 1
ATOM 2273 N N . VAL B 1 73 ? -2.466 -12.188 65.779 1.00 20.33 771 VAL B N 1
ATOM 2274 C CA . VAL B 1 73 ? -1.230 -12.828 66.154 1.00 20.45 771 VAL B CA 1
ATOM 2275 C C . VAL B 1 73 ? -1.079 -14.015 65.221 1.00 20.49 771 VAL B C 1
ATOM 2276 O O . VAL B 1 73 ? -1.959 -14.886 65.152 1.00 20.51 771 VAL B O 1
ATOM 2280 N N . GLU B 1 74 ? 0.017 -14.028 64.472 1.00 20.57 772 GLU B N 1
ATOM 2281 C CA . GLU B 1 74 ? 0.404 -15.242 63.787 1.00 20.72 772 GLU B CA 1
ATOM 2282 C C . GLU B 1 74 ? 1.309 -16.001 64.763 1.00 20.55 772 GLU B C 1
ATOM 2283 O O . GLU B 1 74 ? 0.856 -16.300 65.873 1.00 20.60 772 GLU B O 1
ATOM 2289 N N A ARG B 1 75 ? 2.550 -16.302 64.390 0.50 20.43 773 ARG B N 1
ATOM 2290 N N B ARG B 1 75 ? 2.551 -16.301 64.394 0.50 20.44 773 ARG B N 1
ATOM 2291 C CA A ARG B 1 75 ? 3.409 -17.074 65.289 0.50 20.26 773 ARG B CA 1
ATOM 2292 C CA B ARG B 1 75 ? 3.407 -17.083 65.287 0.50 20.28 773 ARG B CA 1
ATOM 2293 C C A ARG B 1 75 ? 3.967 -16.260 66.461 0.50 20.25 773 ARG B C 1
ATOM 2294 C C B ARG B 1 75 ? 3.979 -16.273 66.456 0.50 20.26 773 ARG B C 1
ATOM 2295 O O A ARG B 1 75 ? 4.562 -15.195 66.271 0.50 20.19 773 ARG B O 1
ATOM 2296 O O B ARG B 1 75 ? 4.611 -15.231 66.257 0.50 20.21 773 ARG B O 1
ATOM 2311 N N . VAL B 1 76 ? 3.734 -16.762 67.671 1.00 20.24 774 VAL B N 1
ATOM 2312 C CA . VAL B 1 76 ? 4.322 -16.186 68.879 1.00 20.23 774 VAL B CA 1
ATOM 2313 C C . VAL B 1 76 ? 5.675 -16.850 69.087 1.00 20.27 774 VAL B C 1
ATOM 2314 O O . VAL B 1 76 ? 5.772 -18.076 69.189 1.00 20.20 774 VAL B O 1
ATOM 2318 N N . GLN B 1 77 ? 6.715 -16.027 69.137 1.00 20.36 775 GLN B N 1
ATOM 2319 C CA . GLN B 1 77 ? 8.069 -16.499 69.364 1.00 20.46 775 GLN B CA 1
ATOM 2320 C C . GLN B 1 77 ? 8.631 -15.878 70.644 1.00 20.54 775 GLN B C 1
ATOM 2321 O O . GLN B 1 77 ? 9.302 -14.841 70.610 1.00 20.51 775 GLN B O 1
ATOM 2327 N N . GLY B 1 78 ? 8.334 -16.519 71.773 1.00 20.64 776 GLY B N 1
ATOM 2328 C CA . GLY B 1 78 ? 8.807 -16.068 73.081 1.00 20.76 776 GLY B CA 1
ATOM 2329 C C . GLY B 1 78 ? 8.162 -14.767 73.513 1.00 20.85 776 GLY B C 1
ATOM 2330 O O . GLY B 1 78 ? 6.960 -14.722 73.788 1.00 20.87 776 GLY B O 1
ATOM 2331 N N . SER B 1 79 ? 8.966 -13.709 73.569 1.00 20.89 777 SER B N 1
ATOM 2332 C CA . SER B 1 79 ? 8.482 -12.380 73.934 1.00 20.96 777 SER B CA 1
ATOM 2333 C C . SER B 1 79 ? 8.027 -11.580 72.710 1.00 20.96 777 SER B C 1
ATOM 2334 O O . SER B 1 79 ? 7.398 -10.531 72.850 1.00 20.97 777 SER B O 1
ATOM 2337 N N . ASN B 1 80 ? 8.356 -12.080 71.521 1.00 20.94 778 ASN B N 1
ATOM 2338 C CA . ASN B 1 80 ? 7.951 -11.448 70.266 1.00 20.92 778 ASN B CA 1
ATOM 2339 C C . ASN B 1 80 ? 6.829 -12.205 69.568 1.00 20.87 778 ASN B C 1
ATOM 2340 O O . ASN B 1 80 ? 6.638 -13.402 69.790 1.00 20.84 778 ASN B O 1
ATOM 2345 N N . ALA B 1 81 ? 6.089 -11.490 68.726 1.00 20.85 779 ALA B N 1
ATOM 2346 C CA . ALA B 1 81 ? 5.049 -12.088 67.899 1.00 20.77 779 ALA B CA 1
ATOM 2347 C C . ALA B 1 81 ? 4.936 -11.350 66.573 1.00 20.75 779 ALA B C 1
ATOM 2348 O O . ALA B 1 81 ? 5.045 -10.121 66.522 1.00 20.75 779 ALA B O 1
ATOM 2350 N N . THR B 1 82 ? 4.732 -12.113 65.503 1.00 20.63 780 THR B N 1
ATOM 2351 C CA . THR B 1 82 ? 4.417 -11.550 64.199 1.00 20.56 780 THR B CA 1
ATOM 2352 C C . THR B 1 82 ? 2.911 -11.321 64.136 1.00 20.59 780 THR B C 1
ATOM 2353 O O . THR B 1 82 ? 2.123 -12.227 64.418 1.00 20.62 780 THR B O 1
ATOM 2357 N N . VAL B 1 83 ? 2.523 -10.097 63.788 1.00 20.64 781 VAL B N 1
ATOM 2358 C CA . VAL B 1 83 ? 1.114 -9.720 63.701 1.00 20.69 781 VAL B CA 1
ATOM 2359 C C . VAL B 1 83 ? 0.744 -9.219 62.308 1.00 20.75 781 VAL B C 1
ATOM 2360 O O . VAL B 1 83 ? 1.567 -8.618 61.616 1.00 20.86 781 VAL B O 1
ATOM 2364 N N . LEU B 1 84 ? -0.494 -9.484 61.901 1.00 20.80 782 LEU B N 1
ATOM 2365 C CA . LEU B 1 84 ? -1.052 -8.895 60.688 1.00 20.88 782 LEU B CA 1
ATOM 2366 C C . LEU B 1 84 ? -2.029 -7.795 61.083 1.00 20.86 782 LEU B C 1
ATOM 2367 O O . LEU B 1 84 ? -2.941 -8.026 61.880 1.00 20.83 782 LEU B O 1
ATOM 2372 N N . TYR B 1 85 ? -1.830 -6.601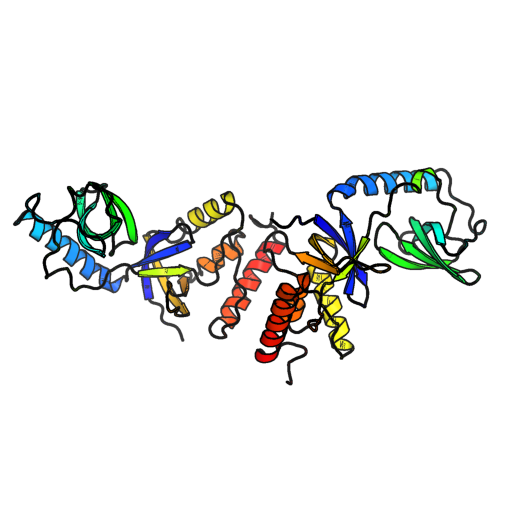 60.534 1.00 20.85 783 TYR B N 1
ATOM 2373 C CA . TYR B 1 85 ? -2.747 -5.492 60.776 1.00 20.85 783 TYR B CA 1
ATOM 2374 C C . TYR B 1 85 ? -3.961 -5.630 59.868 1.00 20.92 783 TYR B C 1
ATOM 2375 O O . TYR B 1 85 ? -3.947 -5.201 58.711 1.00 20.96 783 TYR B O 1
ATOM 2384 N N . ILE B 1 86 ? -5.008 -6.242 60.418 1.00 20.92 784 ILE B N 1
ATOM 2385 C CA . ILE B 1 86 ? -6.134 -6.760 59.634 1.00 21.04 784 ILE B CA 1
ATOM 2386 C C . ILE B 1 86 ? -6.941 -5.707 58.866 1.00 21.16 784 ILE B C 1
ATOM 2387 O O . ILE B 1 86 ? -7.652 -6.040 57.915 1.00 21.19 784 ILE B O 1
ATOM 2392 N N . ASP B 1 87 ? -6.820 -4.446 59.272 1.00 21.24 785 ASP B N 1
ATOM 2393 C CA . ASP B 1 87 ? -7.542 -3.357 58.622 1.00 21.34 785 ASP B CA 1
ATOM 2394 C C . ASP B 1 87 ? -6.693 -2.628 57.578 1.00 21.55 785 ASP B C 1
ATOM 2395 O O . ASP B 1 87 ? -7.189 -1.740 56.880 1.00 21.53 785 ASP B O 1
ATOM 2400 N N . TYR B 1 88 ? -5.424 -3.016 57.462 1.00 21.84 786 TYR B N 1
ATOM 2401 C CA . TYR B 1 88 ? -4.499 -2.371 56.525 1.00 22.17 786 TYR B CA 1
ATOM 2402 C C . TYR B 1 88 ? -3.766 -3.358 55.610 1.00 22.29 786 TYR B C 1
ATOM 2403 O O . TYR B 1 88 ? -3.664 -3.126 54.405 1.00 22.46 786 TYR B O 1
ATOM 2412 N N . GLY B 1 89 ? -3.262 -4.449 56.180 1.00 22.52 787 GLY B N 1
ATOM 2413 C CA . GLY B 1 89 ? -2.620 -5.498 55.391 1.00 22.65 787 GLY B CA 1
ATOM 2414 C C . GLY B 1 89 ? -1.141 -5.699 55.656 1.00 22.85 787 GLY B C 1
ATOM 2415 O O . GLY B 1 89 ? -0.572 -6.718 55.257 1.00 22.76 787 GLY B O 1
ATOM 2416 N N . ASN B 1 90 ? -0.513 -4.735 56.326 1.00 23.09 788 ASN B N 1
ATOM 2417 C CA . ASN B 1 90 ? 0.899 -4.859 56.679 1.00 23.35 788 ASN B CA 1
ATOM 2418 C C . ASN B 1 90 ? 1.150 -5.788 57.867 1.00 23.65 788 ASN B C 1
ATOM 2419 O O . ASN B 1 90 ? 0.280 -5.988 58.722 1.00 23.62 788 ASN B O 1
ATOM 2424 N N . LYS B 1 91 ? 2.354 -6.356 57.885 1.00 23.94 789 LYS B N 1
ATOM 2425 C CA . LYS B 1 91 ? 2.808 -7.257 58.935 1.00 24.26 789 LYS B CA 1
ATOM 2426 C C . LYS B 1 91 ? 4.118 -6.765 59.535 1.00 24.19 789 LYS B C 1
ATOM 2427 O O . LYS B 1 91 ? 4.927 -6.138 58.846 1.00 24.23 789 LYS B O 1
ATOM 2433 N N . GLU B 1 92 ? 4.324 -7.070 60.815 1.00 24.14 790 GLU B N 1
ATOM 2434 C CA . GLU B 1 92 ? 5.600 -6.825 61.493 1.00 24.00 790 GLU B CA 1
ATOM 2435 C C . GLU B 1 92 ? 5.799 -7.760 62.687 1.00 23.97 790 GLU B C 1
ATOM 2436 O O . GLU B 1 92 ? 4.835 -8.308 63.230 1.00 23.93 790 GLU B O 1
ATOM 2442 N N . THR B 1 93 ? 7.059 -7.937 63.081 1.00 23.95 791 THR B N 1
ATOM 2443 C CA . THR B 1 93 ? 7.406 -8.650 64.307 1.00 23.92 791 THR B CA 1
ATOM 2444 C C . THR B 1 93 ? 7.600 -7.622 65.422 1.00 23.89 791 THR B C 1
ATOM 2445 O O . THR B 1 93 ? 8.368 -6.666 65.281 1.00 23.85 791 THR B O 1
ATOM 2449 N N . LEU B 1 94 ? 6.895 -7.845 66.527 1.00 23.84 792 LEU B N 1
ATOM 2450 C CA . LEU B 1 94 ? 6.690 -6.853 67.573 1.00 23.81 792 LEU B CA 1
ATOM 2451 C C . LEU B 1 94 ? 6.783 -7.559 68.928 1.00 23.77 792 LEU B C 1
ATOM 2452 O O . LEU B 1 94 ? 6.386 -8.722 69.034 1.00 23.75 792 LEU B O 1
ATOM 2457 N N . PRO B 1 95 ? 7.310 -6.870 69.966 1.00 23.73 793 PRO B N 1
ATOM 2458 C CA . PRO B 1 95 ? 7.323 -7.476 71.305 1.00 23.69 793 PRO B CA 1
ATOM 2459 C C . PRO B 1 95 ? 5.912 -7.538 71.895 1.00 23.71 793 PRO B C 1
ATOM 2460 O O . PRO B 1 95 ? 5.089 -6.671 71.591 1.00 23.66 793 PRO B O 1
ATOM 2464 N N . THR B 1 96 ? 5.634 -8.547 72.725 1.00 23.71 794 THR B N 1
ATOM 2465 C CA . THR B 1 96 ? 4.272 -8.750 73.258 1.00 23.75 794 THR B CA 1
ATOM 2466 C C . THR B 1 96 ? 3.892 -7.738 74.341 1.00 23.87 794 THR B C 1
ATOM 2467 O O . THR B 1 96 ? 2.751 -7.720 74.815 1.00 23.99 794 THR B O 1
ATOM 2471 N N . ASN B 1 97 ? 4.869 -6.913 74.722 1.00 24.05 795 ASN B N 1
ATOM 2472 C CA . ASN B 1 97 ? 4.635 -5.628 75.392 1.00 24.14 795 ASN B CA 1
ATOM 2473 C C . ASN B 1 97 ? 3.345 -4.983 74.927 1.00 24.18 795 ASN B C 1
ATOM 2474 O O . ASN B 1 97 ? 2.528 -4.508 75.721 1.00 24.18 795 ASN B O 1
ATOM 2479 N N . ARG B 1 98 ? 3.194 -4.992 73.606 1.00 24.23 796 ARG B N 1
ATOM 2480 C CA . ARG B 1 98 ? 2.358 -4.039 72.895 1.00 24.27 796 ARG B CA 1
ATOM 2481 C C . ARG B 1 98 ? 1.113 -4.708 72.330 1.00 24.32 796 ARG B C 1
ATOM 2482 O O . ARG B 1 98 ? 0.425 -4.149 71.475 1.00 24.39 796 ARG B O 1
ATOM 2490 N N . LEU B 1 99 ? 0.829 -5.906 72.836 1.00 24.36 797 LEU B N 1
ATOM 2491 C CA . LEU B 1 99 ? -0.395 -6.633 72.518 1.00 24.41 797 LEU B CA 1
ATOM 2492 C C . LEU B 1 99 ? -1.366 -6.572 73.698 1.00 24.41 797 LEU B C 1
ATOM 2493 O O . LEU B 1 99 ? -0.952 -6.683 74.854 1.00 24.37 797 LEU B O 1
ATOM 2498 N N . ALA B 1 100 ? -2.654 -6.395 73.398 1.00 24.49 798 ALA B N 1
ATOM 2499 C CA . ALA B 1 100 ? -3.692 -6.247 74.426 1.00 24.62 798 ALA B CA 1
ATOM 2500 C C . ALA B 1 100 ? -5.044 -6.798 73.963 1.00 24.74 798 ALA B C 1
ATOM 2501 O O . ALA B 1 100 ? -5.200 -7.169 72.801 1.00 24.73 798 ALA B O 1
ATOM 2503 N N . ALA B 1 101 ? -6.019 -6.836 74.870 1.00 24.92 799 ALA B N 1
ATOM 2504 C CA . ALA B 1 101 ? -7.348 -7.360 74.546 1.00 25.17 799 ALA B CA 1
ATOM 2505 C C . ALA B 1 101 ? -8.247 -6.332 73.868 1.00 25.37 799 ALA B C 1
ATOM 2506 O O . ALA B 1 101 ? -8.324 -5.169 74.278 1.00 25.36 799 ALA B O 1
ATOM 2508 N N . LEU B 1 102 ? -8.925 -6.804 72.831 1.00 25.65 800 LEU B N 1
ATOM 2509 C CA . LEU B 1 102 ? -9.713 -5.975 71.952 1.00 25.90 800 LEU B CA 1
ATOM 2510 C C . LEU B 1 102 ? -11.155 -6.047 72.443 1.00 26.02 800 LEU B C 1
ATOM 2511 O O . LEU B 1 102 ? -11.816 -7.085 72.283 1.00 26.02 800 LEU B O 1
ATOM 2516 N N . PRO B 1 103 ? -11.623 -4.969 73.113 1.00 26.10 801 PRO B N 1
ATOM 2517 C CA . PRO B 1 103 ? -12.976 -4.837 73.641 1.00 26.18 801 PRO B CA 1
ATOM 2518 C C . PRO B 1 103 ? -14.044 -5.334 72.672 1.00 26.26 801 PRO B C 1
ATOM 2519 O O . PRO B 1 103 ? -14.028 -4.960 71.495 1.00 26.31 801 PRO B O 1
ATOM 2523 N N . PRO B 1 104 ? -14.964 -6.183 73.171 1.00 26.36 802 PRO B N 1
ATOM 2524 C CA . PRO B 1 104 ? -16.064 -6.772 72.407 1.00 26.44 802 PRO B CA 1
ATOM 2525 C C . PRO B 1 104 ? -16.676 -5.817 71.377 1.00 26.55 802 PRO B C 1
ATOM 2526 O O . PRO B 1 104 ? -17.072 -6.255 70.292 1.00 26.51 802 PRO B O 1
ATOM 2530 N N . ALA B 1 105 ? -16.736 -4.530 71.719 1.00 26.66 803 ALA B N 1
ATOM 2531 C CA . ALA B 1 105 ? -17.244 -3.492 70.821 1.00 26.82 803 ALA B CA 1
ATOM 2532 C C . ALA B 1 105 ? -16.426 -3.337 69.529 1.00 26.91 803 ALA B C 1
ATOM 2533 O O . ALA B 1 105 ? -16.800 -2.558 68.648 1.00 26.99 803 ALA B O 1
ATOM 2535 N N . PHE B 1 106 ? -15.327 -4.083 69.411 1.00 26.98 804 PHE B N 1
ATOM 2536 C CA . PHE B 1 106 ? -14.459 -3.990 68.232 1.00 27.09 804 PHE B CA 1
ATOM 2537 C C . PHE B 1 106 ? -14.167 -5.321 67.526 1.00 27.08 804 PHE B C 1
ATOM 2538 O O . PHE B 1 106 ? -13.729 -5.324 66.374 1.00 27.13 804 PHE B O 1
ATOM 2546 N N . SER B 1 107 ? -14.410 -6.441 68.209 1.00 27.04 805 SER B N 1
ATOM 2547 C CA . SER B 1 107 ? -13.988 -7.765 67.724 1.00 27.00 805 SER B CA 1
ATOM 2548 C C . SER B 1 107 ? -14.932 -8.389 66.698 1.00 26.85 805 SER B C 1
ATOM 2549 O O . SER B 1 107 ? -14.623 -9.434 66.111 1.00 26.86 805 SER B O 1
ATOM 2552 N N . SER B 1 108 ? -16.078 -7.747 66.488 1.00 26.60 806 SER B N 1
ATOM 2553 C CA . SER B 1 108 ? -17.145 -8.303 65.657 1.00 26.32 806 SER B CA 1
ATOM 2554 C C . SER B 1 108 ? -17.099 -7.801 64.219 1.00 26.05 806 SER B C 1
ATOM 2555 O O . SER B 1 108 ? -17.618 -8.453 63.307 1.00 26.03 806 SER B O 1
ATOM 2558 N N . GLU B 1 109 ? -16.477 -6.642 64.027 1.00 25.68 807 GLU B N 1
ATOM 2559 C CA . GLU B 1 109 ? -16.393 -6.012 62.716 1.00 25.33 807 GLU B CA 1
ATOM 2560 C C . GLU B 1 109 ? -15.455 -6.784 61.798 1.00 25.00 807 GLU B C 1
ATOM 2561 O O . GLU B 1 109 ? -14.348 -7.153 62.199 1.00 24.88 807 GLU B O 1
ATOM 2567 N N . LYS B 1 110 ? -15.919 -7.041 60.577 1.00 24.69 808 LYS B N 1
ATOM 2568 C CA . LYS B 1 110 ? -15.105 -7.691 59.554 1.00 24.42 808 LYS B CA 1
ATOM 2569 C C . LYS B 1 110 ? -13.859 -6.851 59.283 1.00 24.26 808 LYS B C 1
ATOM 2570 O O . LYS B 1 110 ? -13.940 -5.618 59.290 1.00 24.19 808 LYS B O 1
ATOM 2576 N N . PRO B 1 111 ? -12.700 -7.510 59.064 1.00 24.11 809 PRO B N 1
ATOM 2577 C CA . PRO B 1 111 ? -11.469 -6.786 58.734 1.00 24.01 809 PRO B CA 1
ATOM 2578 C C . PRO B 1 111 ? -11.683 -5.818 57.572 1.00 23.92 809 PRO B C 1
ATOM 2579 O O . PRO B 1 111 ? -12.323 -6.178 56.580 1.00 23.91 809 PRO B O 1
ATOM 2583 N N . TYR B 1 112 ? -11.157 -4.603 57.700 1.00 23.82 810 TYR B N 1
ATOM 2584 C CA . TYR B 1 112 ? -11.403 -3.550 56.708 1.00 23.83 810 TYR B CA 1
ATOM 2585 C C . TYR B 1 112 ? -10.512 -3.614 55.465 1.00 23.81 810 TYR B C 1
ATOM 2586 O O . TYR B 1 112 ? -10.746 -2.888 54.497 1.00 23.86 810 TYR B O 1
ATOM 2595 N N . ALA B 1 113 ? -9.503 -4.481 55.493 1.00 23.81 811 ALA B N 1
ATOM 2596 C CA . ALA B 1 113 ? -8.668 -4.729 54.320 1.00 23.83 811 ALA B CA 1
ATOM 2597 C C . ALA B 1 113 ? -8.788 -6.180 53.872 1.00 23.86 811 ALA B C 1
ATOM 2598 O O . ALA B 1 113 ? -8.740 -7.103 54.693 1.00 23.93 811 ALA B O 1
ATOM 2600 N N . THR B 1 114 ? -8.955 -6.366 52.565 1.00 23.85 812 THR B N 1
ATOM 2601 C CA . THR B 1 114 ? -9.117 -7.686 51.963 1.00 23.86 812 THR B CA 1
ATOM 2602 C C . THR B 1 114 ? -8.012 -7.919 50.936 1.00 23.83 812 THR B C 1
ATOM 2603 O O . THR B 1 114 ? -7.680 -7.021 50.159 1.00 23.82 812 THR B O 1
ATOM 2607 N N . GLU B 1 115 ? -7.448 -9.125 50.939 1.00 23.80 813 GLU B N 1
ATOM 2608 C CA . GLU B 1 115 ? -6.381 -9.482 50.010 1.00 23.89 813 GLU B CA 1
ATOM 2609 C C . GLU B 1 115 ? -6.933 -10.021 48.690 1.00 23.81 813 GLU B C 1
ATOM 2610 O O . GLU B 1 115 ? -7.858 -10.838 48.679 1.00 23.65 813 GLU B O 1
ATOM 2616 N N . TYR B 1 116 ? -6.352 -9.552 47.587 1.00 23.79 814 TYR B N 1
ATOM 2617 C CA . TYR B 1 116 ? -6.730 -9.983 46.240 1.00 23.78 814 TYR B CA 1
ATOM 2618 C C . TYR B 1 116 ? -5.500 -10.371 45.425 1.00 23.82 814 TYR B C 1
ATOM 2619 O O . TYR B 1 116 ? -4.392 -9.910 45.702 1.00 23.72 814 TYR B O 1
ATOM 2628 N N . ALA B 1 117 ? -5.705 -11.223 44.424 1.00 23.89 815 ALA B N 1
ATOM 2629 C CA . ALA B 1 117 ? -4.669 -11.528 43.441 1.00 23.99 815 ALA B CA 1
ATOM 2630 C C . ALA B 1 117 ? -4.861 -10.642 42.216 1.00 24.18 815 ALA B C 1
ATOM 2631 O O . ALA B 1 117 ? -5.987 -10.460 41.742 1.00 24.15 815 ALA B O 1
ATOM 2633 N N . LEU B 1 118 ? -3.762 -10.081 41.716 1.00 24.36 816 LEU B N 1
ATOM 2634 C CA . LEU B 1 118 ? -3.797 -9.262 40.509 1.00 24.65 816 LEU B CA 1
ATOM 2635 C C . LEU B 1 118 ? -4.058 -10.157 39.298 1.00 24.91 816 LEU B C 1
ATOM 2636 O O . LEU B 1 118 ? -3.185 -10.920 38.883 1.00 24.96 816 LEU B O 1
ATOM 2641 N N . ALA B 1 119 ? -5.267 -10.054 38.750 1.00 25.34 817 ALA B N 1
ATOM 2642 C CA . ALA B 1 119 ? -5.769 -10.973 37.719 1.00 25.78 817 ALA B CA 1
ATOM 2643 C C . ALA B 1 119 ? -4.822 -11.200 36.537 1.00 26.12 817 ALA B C 1
ATOM 2644 O O . ALA B 1 119 ? -4.353 -10.248 35.912 1.00 25.97 817 ALA B O 1
ATOM 2646 N N . LEU B 1 120 ? -4.545 -12.475 36.261 1.00 26.65 818 LEU B N 1
ATOM 2647 C CA . LEU B 1 120 ? -3.757 -12.922 35.098 1.00 27.19 818 LEU B CA 1
ATOM 2648 C C . LEU B 1 120 ? -2.263 -12.571 35.107 1.00 27.58 818 LEU B C 1
ATOM 2649 O O . LEU B 1 120 ? -1.528 -12.983 34.209 1.00 27.67 818 LEU B O 1
ATOM 2654 N N . VAL B 1 121 ? -1.814 -11.821 36.108 1.00 28.10 819 VAL B N 1
ATOM 2655 C CA . VAL B 1 121 ? -0.424 -11.367 36.148 1.00 28.63 819 VAL B CA 1
ATOM 2656 C C . VAL B 1 121 ? 0.512 -12.427 36.740 1.00 29.15 819 VAL B C 1
ATOM 2657 O O . VAL B 1 121 ? 0.226 -13.003 37.792 1.00 29.10 819 VAL B O 1
ATOM 2661 N N . ALA B 1 122 ? 1.620 -12.676 36.042 1.00 29.83 820 ALA B N 1
ATOM 2662 C CA . ALA B 1 122 ? 2.677 -13.569 36.516 1.00 30.54 820 ALA B CA 1
ATOM 2663 C C . ALA B 1 122 ? 4.033 -12.861 36.510 1.00 31.09 820 ALA B C 1
ATOM 2664 O O . ALA B 1 122 ? 4.426 -12.256 35.506 1.00 31.20 820 ALA B O 1
ATOM 2666 N N . LEU B 1 123 ? 4.738 -12.936 37.637 1.00 31.76 821 LEU B N 1
ATOM 2667 C CA . LEU B 1 123 ? 6.064 -12.330 37.777 1.00 32.38 821 LEU B CA 1
ATOM 2668 C C . LEU B 1 123 ? 7.078 -12.997 36.845 1.00 32.73 821 LEU B C 1
ATOM 2669 O O . LEU B 1 123 ? 6.969 -14.196 36.573 1.00 32.80 821 LEU B O 1
ATOM 2674 N N . PRO B 1 124 ? 8.061 -12.224 36.342 1.00 33.02 822 PRO B N 1
ATOM 2675 C CA . PRO B 1 124 ? 9.115 -12.843 35.537 1.00 33.20 822 PRO B CA 1
ATOM 2676 C C . PRO B 1 124 ? 10.027 -13.716 36.401 1.00 33.34 822 PRO B C 1
ATOM 2677 O O . PRO B 1 124 ? 9.923 -13.690 37.630 1.00 33.35 822 PRO B O 1
ATOM 2681 N N . THR B 1 125 ? 10.906 -14.481 35.760 1.00 33.43 823 THR B N 1
ATOM 2682 C CA . THR B 1 125 ? 11.762 -15.439 36.462 1.00 33.48 823 THR B CA 1
ATOM 2683 C C . THR B 1 125 ? 12.758 -14.765 37.409 1.00 33.33 823 THR B C 1
ATOM 2684 O O . THR B 1 125 ? 12.840 -15.122 38.586 1.00 33.35 823 THR B O 1
ATOM 2688 N N . ASP B 1 126 ? 13.498 -13.789 36.887 1.00 33.09 824 ASP B N 1
ATOM 2689 C CA . ASP B 1 126 ? 14.627 -13.196 37.604 1.00 32.83 824 ASP B CA 1
ATOM 2690 C C . ASP B 1 126 ? 14.218 -12.288 38.762 1.00 32.53 824 ASP B C 1
ATOM 2691 O O . ASP B 1 126 ? 13.270 -11.507 38.651 1.00 32.50 824 ASP B O 1
ATOM 2696 N N . ASN B 1 127 ? 14.952 -12.411 39.869 1.00 32.11 825 ASN B N 1
ATOM 2697 C CA . ASN B 1 127 ? 14.717 -11.634 41.090 1.00 31.75 825 ASN B CA 1
ATOM 2698 C C . ASN B 1 127 ? 14.761 -10.122 40.876 1.00 31.39 825 ASN B C 1
ATOM 2699 O O . ASN B 1 127 ? 14.002 -9.379 41.506 1.00 31.34 825 ASN B O 1
ATOM 2704 N N . GLU B 1 128 ? 15.656 -9.683 39.991 1.00 30.91 826 GLU B N 1
ATOM 2705 C CA . GLU B 1 128 ? 15.797 -8.273 39.626 1.00 30.52 826 GLU B CA 1
ATOM 2706 C C . GLU B 1 128 ? 14.531 -7.732 38.955 1.00 30.08 826 GLU B C 1
ATOM 2707 O O . GLU B 1 128 ? 14.127 -6.593 39.204 1.00 29.98 826 GLU B O 1
ATOM 2713 N N . ASP B 1 129 ? 13.914 -8.557 38.111 1.00 29.58 827 ASP B N 1
ATOM 2714 C CA . ASP B 1 129 ? 12.689 -8.182 37.405 1.00 29.09 827 ASP B CA 1
ATOM 2715 C C . ASP B 1 129 ? 11.463 -8.229 38.319 1.00 28.79 827 ASP B C 1
ATOM 2716 O O . ASP B 1 129 ? 10.549 -7.410 38.177 1.00 28.69 827 ASP B O 1
ATOM 2721 N N . LYS B 1 130 ? 11.451 -9.191 39.244 1.00 28.40 828 LYS B N 1
ATOM 2722 C CA . LYS B 1 130 ? 10.438 -9.256 40.302 1.00 28.07 828 LYS B CA 1
ATOM 2723 C C . LYS B 1 130 ? 10.436 -7.944 41.085 1.00 27.75 828 LYS B C 1
ATOM 2724 O O . LYS B 1 130 ? 9.380 -7.351 41.314 1.00 27.64 828 LYS B O 1
ATOM 2730 N N . GLU B 1 131 ? 11.634 -7.508 41.479 1.00 27.40 829 GLU B N 1
ATOM 2731 C CA . GLU B 1 131 ? 11.844 -6.255 42.207 1.00 27.15 829 GLU B CA 1
ATOM 2732 C C . GLU B 1 131 ? 11.283 -5.048 41.449 1.00 26.75 829 GLU B C 1
ATOM 2733 O O . GLU B 1 131 ? 10.614 -4.200 42.040 1.00 26.71 829 GLU B O 1
ATOM 2739 N N . GLU B 1 132 ? 11.551 -4.982 40.145 1.00 26.32 830 GLU B N 1
ATOM 2740 C CA . GLU B 1 132 ? 11.078 -3.872 39.317 1.00 25.89 830 GLU B CA 1
ATOM 2741 C C . GLU B 1 132 ? 9.557 -3.873 39.139 1.00 25.60 830 GLU B C 1
ATOM 2742 O O . GLU B 1 132 ? 8.930 -2.811 39.155 1.00 25.65 830 GLU B O 1
ATOM 2748 N N . ALA B 1 133 ? 8.973 -5.059 38.977 1.00 25.26 831 ALA B N 1
ATOM 2749 C CA . ALA B 1 133 ? 7.522 -5.199 38.833 1.00 24.97 831 ALA B CA 1
ATOM 2750 C C . ALA B 1 133 ? 6.778 -4.702 40.075 1.00 24.84 831 ALA B C 1
ATOM 2751 O O . ALA B 1 133 ? 5.780 -3.986 39.961 1.00 24.74 831 ALA B O 1
ATOM 2753 N N . LEU B 1 134 ? 7.282 -5.078 41.252 1.00 24.63 832 LEU B N 1
ATOM 2754 C CA . LEU B 1 134 ? 6.730 -4.635 42.535 1.00 24.50 832 LEU B CA 1
ATOM 2755 C C . LEU B 1 134 ? 6.810 -3.116 42.719 1.00 24.27 832 LEU B C 1
ATOM 2756 O O . LEU B 1 134 ? 5.846 -2.494 43.168 1.00 24.21 832 LEU B O 1
ATOM 2761 N N . ARG B 1 135 ? 7.958 -2.535 42.365 1.00 24.00 833 ARG B N 1
ATOM 2762 C CA . ARG B 1 135 ? 8.191 -1.092 42.474 1.00 23.77 833 ARG B CA 1
ATOM 2763 C C . ARG B 1 135 ? 7.220 -0.304 41.596 1.00 23.47 833 ARG B C 1
ATOM 2764 O O . ARG B 1 135 ? 6.608 0.667 42.049 1.00 23.50 833 ARG B O 1
ATOM 2772 N N . ALA B 1 136 ? 7.083 -0.739 40.344 1.00 23.00 834 ALA B N 1
ATOM 2773 C CA . ALA B 1 136 ? 6.207 -0.091 39.373 1.00 22.60 834 ALA B CA 1
ATOM 2774 C C . ALA B 1 136 ? 4.735 -0.153 39.780 1.00 22.38 834 ALA B C 1
ATOM 2775 O O . ALA B 1 136 ? 4.026 0.848 39.684 1.00 22.24 834 ALA B O 1
ATOM 2777 N N . PHE B 1 137 ? 4.289 -1.325 40.234 1.00 22.28 835 PHE B N 1
ATOM 2778 C CA . PHE B 1 137 ? 2.902 -1.532 40.662 1.00 22.20 835 PHE B CA 1
ATOM 2779 C C . PHE B 1 137 ? 2.561 -0.701 41.905 1.00 22.24 835 PHE B C 1
ATOM 2780 O O . PHE B 1 137 ? 1.467 -0.132 41.988 1.00 22.16 835 PHE B O 1
ATOM 2788 N N . SER B 1 138 ? 3.503 -0.628 42.850 1.00 22.20 836 SER B N 1
ATOM 2789 C CA A SER B 1 138 ? 3.359 0.213 44.041 0.50 22.26 836 SER B CA 1
ATOM 2790 C CA B SER B 1 138 ? 3.352 0.212 44.041 0.50 22.23 836 SER B CA 1
ATOM 2791 C C . SER B 1 138 ? 3.257 1.688 43.668 1.00 22.28 836 SER B C 1
ATOM 2792 O O . SER B 1 138 ? 2.436 2.422 44.221 1.00 22.26 836 SER B O 1
ATOM 2797 N N . GLU B 1 139 ? 4.097 2.113 42.725 1.00 22.35 837 GLU B N 1
ATOM 2798 C CA . GLU B 1 139 ? 4.073 3.482 42.213 1.00 22.59 837 GLU B CA 1
ATOM 2799 C C . GLU B 1 139 ? 2.718 3.784 41.578 1.00 22.42 837 GLU B C 1
ATOM 2800 O O . GLU B 1 139 ? 2.195 4.896 41.702 1.00 22.37 837 GLU B O 1
ATOM 2806 N N . ASP B 1 140 ? 2.154 2.779 40.915 1.00 22.28 838 ASP B N 1
ATOM 2807 C CA . ASP B 1 140 ? 0.910 2.937 40.173 1.00 22.18 838 ASP B CA 1
ATOM 2808 C C . ASP B 1 140 ? -0.349 2.947 41.047 1.00 22.23 838 ASP B C 1
ATOM 2809 O O . ASP B 1 140 ? -1.276 3.711 40.768 1.00 22.14 838 ASP B O 1
ATOM 2814 N N . VAL B 1 141 ? -0.389 2.114 42.093 1.00 22.30 839 VAL B N 1
ATOM 2815 C CA . VAL B 1 141 ? -1.640 1.910 42.859 1.00 22.43 839 VAL B CA 1
ATOM 2816 C C . VAL B 1 141 ? -1.613 2.080 44.391 1.00 22.61 839 VAL B C 1
ATOM 2817 O O . VAL B 1 141 ? -2.677 2.218 45.002 1.00 22.45 839 VAL B O 1
ATOM 2821 N N . LEU B 1 142 ? -0.436 2.066 45.016 1.00 22.89 840 LEU B N 1
ATOM 2822 C CA . LEU B 1 142 ? -0.393 2.153 46.479 1.00 23.14 840 LEU B CA 1
ATOM 2823 C C . LEU B 1 142 ? -0.931 3.493 46.968 1.00 23.43 840 LEU B C 1
ATOM 2824 O O . LEU B 1 142 ? -0.487 4.554 46.521 1.00 23.43 840 LEU B O 1
ATOM 2829 N N . ASN B 1 143 ? -1.906 3.419 47.875 1.00 23.82 841 ASN B N 1
ATOM 2830 C CA . ASN B 1 143 ? -2.593 4.590 48.438 1.00 24.21 841 ASN B CA 1
ATOM 2831 C C . ASN B 1 143 ? -3.469 5.353 47.436 1.00 24.53 841 ASN B C 1
ATOM 2832 O O . ASN B 1 143 ? -3.915 6.469 47.716 1.00 24.59 841 ASN B O 1
ATOM 2837 N N . HIS B 1 144 ? -3.720 4.749 46.277 1.00 24.84 842 HIS B N 1
ATOM 2838 C CA . HIS B 1 144 ? -4.561 5.366 45.255 1.00 25.32 842 HIS B CA 1
ATOM 2839 C C . HIS B 1 144 ? -5.998 4.877 45.364 1.00 25.29 842 HIS B C 1
ATOM 2840 O O . HIS B 1 144 ? -6.243 3.730 45.742 1.00 25.32 842 HIS B O 1
ATOM 2847 N N . LYS B 1 145 ? -6.942 5.753 45.028 1.00 25.33 843 LYS B N 1
ATOM 2848 C CA . LYS B 1 145 ? -8.325 5.344 44.819 1.00 25.38 843 LYS B CA 1
ATOM 2849 C C . LYS B 1 145 ? -8.434 4.739 43.422 1.00 25.20 843 LYS B C 1
ATOM 2850 O O . LYS B 1 145 ? -8.117 5.394 42.426 1.00 25.24 843 LYS B O 1
ATOM 2856 N N . VAL B 1 146 ? -8.855 3.478 43.364 1.00 24.88 844 VAL B N 1
ATOM 2857 C CA . VAL B 1 146 ? -8.967 2.739 42.102 1.00 24.49 844 VAL B CA 1
ATOM 2858 C C . VAL B 1 146 ? -10.307 1.999 42.029 1.00 24.27 844 VAL B C 1
ATOM 2859 O O . VAL B 1 146 ? -11.026 1.908 43.028 1.00 24.15 844 VAL B O 1
ATOM 2863 N N . GLN B 1 147 ? -10.637 1.480 40.849 1.00 23.97 845 GLN B N 1
ATOM 2864 C CA . GLN B 1 147 ? -11.850 0.682 40.667 1.00 23.78 845 GLN B CA 1
ATOM 2865 C C . GLN B 1 147 ? -11.517 -0.807 40.579 1.00 23.55 845 GLN B C 1
ATOM 2866 O O . GLN B 1 147 ? -10.835 -1.250 39.648 1.00 23.44 845 GLN B O 1
ATOM 2872 N N . LEU B 1 148 ? -12.002 -1.566 41.559 1.00 23.27 846 LEU B N 1
ATOM 2873 C CA . LEU B 1 148 ? -11.737 -3.002 41.651 1.00 23.10 846 LEU B CA 1
ATOM 2874 C C . LEU B 1 148 ? -12.891 -3.827 41.091 1.00 22.99 846 LEU B C 1
ATOM 2875 O O . LEU B 1 148 ? -14.052 -3.589 41.422 1.00 22.90 846 LEU B O 1
ATOM 2880 N N . ASN B 1 149 ? -12.561 -4.801 40.247 1.00 23.02 847 ASN B N 1
ATOM 2881 C CA . ASN B 1 149 ? -13.529 -5.808 39.823 1.00 23.03 847 ASN B CA 1
ATOM 2882 C C . ASN B 1 149 ? -12.992 -7.212 40.049 1.00 23.16 847 ASN B C 1
ATOM 2883 O O . ASN B 1 149 ? -11.898 -7.546 39.591 1.00 23.10 847 ASN B O 1
ATOM 2888 N N . VAL B 1 150 ? -13.769 -8.027 40.758 1.00 23.42 848 VAL B N 1
ATOM 2889 C CA . VAL B 1 150 ? -13.428 -9.429 40.977 1.00 23.64 848 VAL B CA 1
ATOM 2890 C C . VAL B 1 150 ? -13.743 -10.223 39.708 1.00 23.89 848 VAL B C 1
ATOM 2891 O O . VAL B 1 150 ? -14.901 -10.316 39.292 1.00 23.88 848 VAL B O 1
ATOM 2895 N N . GLU B 1 151 ? -12.699 -10.778 39.097 1.00 24.30 849 GLU B N 1
ATOM 2896 C CA . GLU B 1 151 ? -12.818 -11.506 37.831 1.00 24.77 849 GLU B CA 1
ATOM 2897 C C . GLU B 1 151 ? -13.114 -12.991 38.033 1.00 25.22 849 GLU B C 1
ATOM 2898 O O . GLU B 1 151 ? -13.842 -13.594 37.240 1.00 25.21 849 GLU B O 1
ATOM 2904 N N . LEU B 1 152 ? -12.538 -13.575 39.083 1.00 25.85 850 LEU B N 1
ATOM 2905 C CA . LEU B 1 152 ? -12.759 -14.983 39.417 1.00 26.62 850 LEU B CA 1
ATOM 2906 C C . LEU B 1 152 ? -12.603 -15.239 40.915 1.00 27.12 850 LEU B C 1
ATOM 2907 O O . LEU B 1 152 ? -11.582 -14.890 41.513 1.00 27.16 850 LEU B O 1
ATOM 2912 N N . LYS B 1 153 ? -13.629 -15.842 41.511 1.00 27.85 851 LYS B N 1
ATOM 2913 C CA . LYS B 1 153 ? -13.588 -16.248 42.913 1.00 28.54 851 LYS B CA 1
ATOM 2914 C C . LYS B 1 153 ? -12.822 -17.560 43.060 1.00 28.93 851 LYS B C 1
ATOM 2915 O O . LYS B 1 153 ? -13.106 -18.539 42.365 1.00 28.98 851 LYS B O 1
ATOM 2921 N N . VAL B 1 154 ? -11.841 -17.562 43.959 1.00 29.43 852 VAL B N 1
ATOM 2922 C CA . VAL B 1 154 ? -11.022 -18.743 44.214 1.00 29.83 852 VAL B CA 1
ATOM 2923 C C . VAL B 1 154 ? -11.219 -19.195 45.659 1.00 30.06 852 VAL B C 1
ATOM 2924 O O . VAL B 1 154 ? -10.951 -18.443 46.597 1.00 30.14 852 VAL B O 1
ATOM 2928 N N . THR B 1 155 ? -11.713 -20.419 45.823 1.00 30.34 853 THR B N 1
ATOM 2929 C CA . THR B 1 155 ? -11.843 -21.039 47.137 1.00 30.56 853 THR B CA 1
ATOM 2930 C C . THR B 1 155 ? -10.456 -21.444 47.617 1.00 30.54 853 THR B C 1
ATOM 2931 O O . THR B 1 155 ? -9.753 -22.196 46.935 1.00 30.57 853 THR B O 1
ATOM 2935 N N . GLY B 1 156 ? -10.056 -20.943 48.781 1.00 30.42 854 GLY B N 1
ATOM 2936 C CA . GLY B 1 156 ? -8.749 -21.284 49.331 1.00 30.23 854 GLY B CA 1
ATOM 2937 C C . GLY B 1 156 ? -7.738 -20.153 49.295 1.00 30.05 854 GLY B C 1
ATOM 2938 O O . GLY B 1 156 ? -7.007 -19.951 50.265 1.00 30.13 854 GLY B O 1
ATOM 2939 N N . SER B 1 157 ? -7.688 -19.414 48.188 1.00 29.68 855 SER B N 1
ATOM 2940 C CA . SER B 1 157 ? -6.776 -18.269 48.078 1.00 29.33 855 SER B CA 1
ATOM 2941 C C . SER B 1 157 ? -7.509 -16.970 47.693 1.00 28.90 855 SER B C 1
ATOM 2942 O O . SER B 1 157 ? -8.710 -17.004 47.420 1.00 28.98 855 SER B O 1
ATOM 2945 N N . PRO B 1 158 ? -6.799 -15.817 47.704 1.00 28.35 856 PRO B N 1
ATOM 2946 C CA . PRO B 1 158 ? -7.403 -14.543 47.291 1.00 27.90 856 PRO B CA 1
ATOM 2947 C C . PRO B 1 158 ? -8.033 -14.595 45.900 1.00 27.42 856 PRO B C 1
ATOM 2948 O O . PRO B 1 158 ? -7.498 -15.246 44.999 1.00 27.39 856 PRO B O 1
ATOM 2952 N N . ASN B 1 159 ? -9.168 -13.918 45.742 1.00 26.85 857 ASN B N 1
ATOM 2953 C CA . ASN B 1 159 ? -9.865 -13.858 44.460 1.00 26.33 857 ASN B CA 1
ATOM 2954 C C . ASN B 1 159 ? -9.074 -13.046 43.435 1.00 25.96 857 ASN B C 1
ATOM 2955 O O . ASN B 1 159 ? -8.310 -12.148 43.799 1.00 25.91 857 ASN B O 1
ATOM 2960 N N . LEU B 1 160 ? -9.250 -13.381 42.160 1.00 25.46 858 LEU B N 1
ATOM 2961 C CA . LEU B 1 160 ? -8.632 -12.634 41.069 1.00 25.05 858 LEU B CA 1
ATOM 2962 C C . LEU B 1 160 ? -9.392 -11.331 40.850 1.00 24.67 858 LEU B C 1
ATOM 2963 O O . LEU B 1 160 ? -10.619 -11.338 40.735 1.00 24.63 858 LEU B O 1
ATOM 2968 N N . ALA B 1 161 ? -8.664 -10.218 40.808 1.00 24.25 859 ALA B N 1
ATOM 2969 C CA . ALA B 1 161 ? -9.276 -8.902 40.637 1.00 23.84 859 ALA B CA 1
ATOM 2970 C C . ALA B 1 161 ? -8.461 -7.985 39.730 1.00 23.57 859 ALA B C 1
ATOM 2971 O O . ALA B 1 161 ? -7.233 -7.932 39.832 1.00 23.52 859 ALA B O 1
ATOM 2973 N N . THR B 1 162 ? -9.152 -7.272 38.844 1.00 23.33 860 THR B N 1
ATOM 2974 C CA . THR B 1 162 ? -8.528 -6.214 38.048 1.00 23.16 860 THR B CA 1
ATOM 2975 C C . THR B 1 162 ? -8.658 -4.874 38.765 1.00 23.15 860 THR B C 1
ATOM 2976 O O . THR B 1 162 ? -9.625 -4.640 39.496 1.00 22.98 860 THR B O 1
ATOM 2980 N N . LEU B 1 163 ? -7.672 -4.007 38.557 1.00 23.12 861 LEU B N 1
ATOM 2981 C CA . LEU B 1 163 ? -7.713 -2.638 39.063 1.00 23.09 861 LEU B CA 1
ATOM 2982 C C . LEU B 1 163 ? -7.692 -1.672 37.886 1.00 23.23 861 LEU B C 1
ATOM 2983 O O . LEU B 1 163 ? -6.951 -1.881 36.925 1.00 23.22 861 LEU B O 1
ATOM 2988 N N . ARG B 1 164 ? -8.514 -0.627 37.961 1.00 23.43 862 ARG B N 1
ATOM 2989 C CA . ARG B 1 164 ? -8.585 0.394 36.911 1.00 23.74 862 ARG B CA 1
ATOM 2990 C C . ARG B 1 164 ? -8.589 1.802 37.497 1.00 23.60 862 ARG B C 1
ATOM 2991 O O . ARG B 1 164 ? -9.161 2.034 38.562 1.00 23.65 862 ARG B O 1
ATOM 2999 N N . AS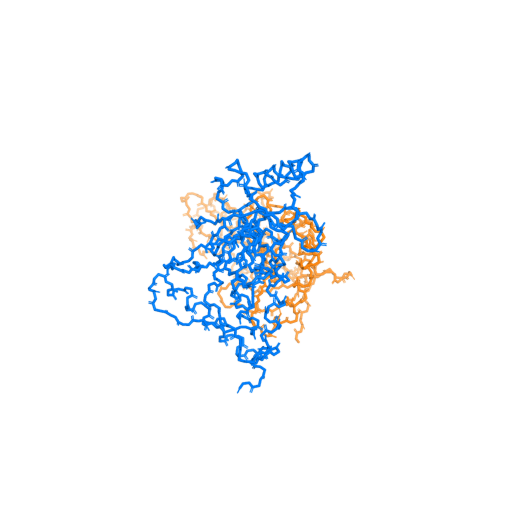P B 1 165 ? -7.960 2.738 36.790 1.00 23.56 863 ASP B N 1
ATOM 3000 C CA . ASP B 1 165 ? -7.979 4.149 37.176 1.00 23.53 863 ASP B CA 1
ATOM 3001 C C . ASP B 1 165 ? -9.384 4.732 36.976 1.00 23.46 863 ASP B C 1
ATOM 3002 O O . ASP B 1 165 ? -9.963 4.583 35.902 1.00 23.42 863 ASP B O 1
ATOM 3007 N N . PRO B 1 166 ? -9.942 5.385 38.017 1.00 23.53 864 PRO B N 1
ATOM 3008 C CA . PRO B 1 166 ? -11.315 5.909 37.960 1.00 23.57 864 PRO B CA 1
ATOM 3009 C C . PRO B 1 166 ? -11.533 7.002 36.910 1.00 23.66 864 PRO B C 1
ATOM 3010 O O . PRO B 1 166 ? -12.666 7.209 36.467 1.00 23.64 864 PRO B O 1
ATOM 3014 N N . THR B 1 167 ? -10.460 7.689 36.520 1.00 23.68 865 THR B N 1
ATOM 3015 C CA . THR B 1 167 ? -10.544 8.746 35.515 1.00 23.75 865 THR B CA 1
ATOM 3016 C C . THR B 1 167 ? -10.297 8.210 34.098 1.00 23.70 865 THR B C 1
ATOM 3017 O O . THR B 1 167 ? -11.160 8.335 33.229 1.00 23.78 865 THR B O 1
ATOM 3021 N N . THR B 1 168 ? -9.132 7.602 33.876 1.00 23.69 866 THR B N 1
ATOM 3022 C CA . THR B 1 168 ? -8.723 7.160 32.533 1.00 23.62 866 THR B CA 1
ATOM 3023 C C . THR B 1 168 ? -9.193 5.752 32.150 1.00 23.53 866 THR B C 1
ATOM 3024 O O . THR B 1 168 ? -9.208 5.403 30.968 1.00 23.45 866 THR B O 1
ATOM 3028 N N . LYS B 1 169 ? -9.571 4.954 33.149 1.00 23.47 867 LYS B N 1
ATOM 3029 C CA . LYS B 1 169 ? -10.002 3.556 32.955 1.00 23.42 867 LYS B CA 1
ATOM 3030 C C . LYS B 1 169 ? -8.869 2.619 32.509 1.00 23.26 867 LYS B C 1
ATOM 3031 O O . LYS B 1 169 ? -9.128 1.529 31.992 1.00 23.21 867 LYS B O 1
ATOM 3037 N N . VAL B 1 170 ? -7.622 3.038 32.722 1.00 23.10 868 VAL B N 1
ATOM 3038 C CA . VAL B 1 170 ? -6.463 2.189 32.427 1.00 23.06 868 VAL B CA 1
ATOM 3039 C C . VAL B 1 170 ? -6.359 1.029 33.425 1.00 22.93 868 VAL B C 1
ATOM 3040 O O . VAL B 1 170 ? -6.353 1.239 34.640 1.00 22.91 868 VAL B O 1
ATOM 3044 N N . ASP B 1 171 ? -6.297 -0.187 32.882 1.00 22.71 869 ASP B N 1
ATOM 3045 C CA . ASP B 1 171 ? -6.132 -1.421 33.647 1.00 22.58 869 ASP B CA 1
ATOM 3046 C C . ASP B 1 171 ? -4.678 -1.522 34.111 1.00 22.43 869 ASP B C 1
ATOM 3047 O O . ASP B 1 171 ? -3.764 -1.634 33.288 1.00 22.26 869 ASP B O 1
ATOM 3052 N N . PHE B 1 172 ? -4.472 -1.484 35.428 1.00 22.14 870 PHE B N 1
ATOM 3053 C CA . PHE B 1 172 ? -3.125 -1.431 36.008 1.00 22.03 870 PHE B CA 1
ATOM 3054 C C . PHE B 1 172 ? -2.292 -2.699 35.793 1.00 21.97 870 PHE B C 1
ATOM 3055 O O . PHE B 1 172 ? -1.106 -2.612 35.470 1.00 21.92 870 PHE B O 1
ATOM 3063 N N . GLY B 1 173 ? -2.916 -3.862 35.969 1.00 21.90 871 GLY B N 1
ATOM 3064 C CA . GLY B 1 173 ? -2.274 -5.147 35.676 1.00 21.93 871 GLY B CA 1
ATOM 3065 C C . GLY B 1 173 ? -1.888 -5.308 34.213 1.00 21.90 871 GLY B C 1
ATOM 3066 O O . GLY B 1 173 ? -0.803 -5.802 33.906 1.00 21.97 871 GLY B O 1
ATOM 3067 N N . LYS B 1 174 ? -2.777 -4.885 33.315 1.00 21.95 872 LYS B N 1
ATOM 3068 C CA . LYS B 1 174 ? -2.532 -4.951 31.869 1.00 22.01 872 LYS B CA 1
ATOM 3069 C C . LYS B 1 174 ? -1.419 -3.992 31.433 1.00 21.93 872 LYS B C 1
ATOM 3070 O O . LYS B 1 174 ? -0.629 -4.309 30.542 1.00 22.10 872 LYS B O 1
ATOM 3076 N N . GLN B 1 175 ? -1.375 -2.823 32.070 1.00 21.78 873 GLN B N 1
ATOM 3077 C CA . GLN B 1 175 ? -0.322 -1.827 31.860 1.00 21.62 873 GLN B CA 1
ATOM 3078 C C . GLN B 1 175 ? 1.078 -2.403 32.115 1.00 21.27 873 GLN B C 1
ATOM 3079 O O . GLN B 1 175 ? 2.001 -2.152 31.344 1.00 21.29 873 GLN B O 1
ATOM 3085 N N . LEU B 1 176 ? 1.223 -3.174 33.194 1.00 20.99 874 LEU B N 1
ATOM 3086 C CA . LEU B 1 176 ? 2.486 -3.849 33.515 1.00 20.62 874 LEU B CA 1
ATOM 3087 C C . LEU B 1 176 ? 2.901 -4.864 32.444 1.00 20.37 874 LEU B C 1
ATOM 3088 O O . LEU B 1 176 ? 4.088 -5.011 32.154 1.00 20.42 874 LEU B O 1
ATOM 3093 N N . VAL B 1 177 ? 1.918 -5.564 31.877 1.00 20.11 875 VAL B N 1
ATOM 3094 C CA . VAL B 1 177 ? 2.136 -6.504 30.768 1.00 19.94 875 VAL B CA 1
ATOM 3095 C C . VAL B 1 177 ? 2.607 -5.760 29.509 1.00 19.93 875 VAL B C 1
ATOM 3096 O O . VAL B 1 177 ? 3.540 -6.201 28.828 1.00 19.80 875 VAL B O 1
ATOM 3100 N N . ALA B 1 178 ? 1.961 -4.629 29.226 1.00 19.81 876 ALA B N 1
ATOM 3101 C CA . ALA B 1 178 ? 2.255 -3.810 28.048 1.00 19.86 876 ALA B CA 1
ATOM 3102 C C . ALA B 1 178 ? 3.609 -3.106 28.141 1.00 19.84 876 ALA B C 1
ATOM 3103 O O . ALA B 1 178 ? 4.173 -2.696 27.124 1.00 19.83 876 ALA B O 1
ATOM 3105 N N . GLU B 1 179 ? 4.115 -2.966 29.365 1.00 19.77 877 GLU B N 1
ATOM 3106 C CA . GLU B 1 179 ? 5.410 -2.334 29.618 1.00 19.66 877 GLU B CA 1
ATOM 3107 C C . GLU B 1 179 ? 6.565 -3.342 29.606 1.00 19.60 877 GLU B C 1
ATOM 3108 O O . GLU B 1 179 ? 7.732 -2.964 29.722 1.00 19.51 877 GLU B O 1
ATOM 3114 N N . GLY B 1 180 ? 6.230 -4.621 29.453 1.00 19.60 878 GLY B N 1
ATOM 3115 C CA . GLY B 1 180 ? 7.219 -5.698 29.448 1.00 19.77 878 GLY B CA 1
ATOM 3116 C C . GLY B 1 180 ? 7.783 -6.020 30.821 1.00 19.87 878 GLY B C 1
ATOM 3117 O O . GLY B 1 180 ? 8.867 -6.589 30.932 1.00 19.83 878 GLY B O 1
ATOM 3118 N N . LEU B 1 181 ? 7.041 -5.670 31.868 1.00 20.09 879 LEU B N 1
ATOM 3119 C CA . LEU B 1 181 ? 7.515 -5.855 33.240 1.00 20.47 879 LEU B CA 1
ATOM 3120 C C . LEU B 1 181 ? 7.042 -7.163 33.867 1.00 20.77 879 LEU B C 1
ATOM 3121 O O . LEU B 1 181 ? 7.697 -7.692 34.770 1.00 20.80 879 LEU B O 1
ATOM 3126 N N . VAL B 1 182 ? 5.899 -7.663 33.396 1.00 21.22 880 VAL B N 1
ATOM 3127 C CA . VAL B 1 182 ? 5.358 -8.963 33.819 1.00 21.74 880 VAL B CA 1
ATOM 3128 C C . VAL B 1 182 ? 4.832 -9.766 32.626 1.00 22.18 880 VAL B C 1
ATOM 3129 O O . VAL B 1 182 ? 4.735 -9.250 31.506 1.00 22.09 880 VAL B O 1
ATOM 3133 N N . LEU B 1 183 ? 4.484 -11.025 32.885 1.00 22.76 881 LEU B N 1
ATOM 3134 C CA . LEU B 1 183 ? 3.876 -11.896 31.884 1.00 23.46 881 LEU B CA 1
ATOM 3135 C C . LEU B 1 183 ? 2.378 -12.053 32.143 1.00 24.05 881 LEU B C 1
ATOM 3136 O O . LEU B 1 183 ? 1.910 -11.858 33.267 1.00 24.00 881 LEU B O 1
ATOM 3141 N N . ALA B 1 184 ? 1.632 -12.400 31.099 1.00 24.89 882 ALA B N 1
ATOM 3142 C CA . ALA B 1 184 ? 0.204 -12.675 31.223 1.00 25.83 882 ALA B CA 1
ATOM 3143 C C . ALA B 1 184 ? -0.031 -14.180 31.274 1.00 26.48 882 ALA B C 1
ATOM 3144 O O . ALA B 1 184 ? 0.643 -14.939 30.577 1.00 26.61 882 ALA B O 1
ATOM 3146 N N . GLU B 1 185 ? -0.982 -14.605 32.103 1.00 27.47 883 GLU B N 1
ATOM 3147 C CA . GLU B 1 185 ? -1.347 -16.019 32.213 1.00 28.46 883 GLU B CA 1
ATOM 3148 C C . GLU B 1 185 ? -2.264 -16.454 31.076 1.00 28.95 883 GLU B C 1
ATOM 3149 O O . GLU B 1 185 ? -3.165 -15.713 30.676 1.00 29.00 883 GLU B O 1
ATOM 3155 N N . GLN B 1 186 ? -2.029 -17.660 30.566 1.00 29.61 884 GLN B N 1
ATOM 3156 C CA . GLN B 1 186 ? -2.959 -18.314 29.651 1.00 30.26 884 GLN B CA 1
ATOM 3157 C C . GLN B 1 186 ? -3.788 -19.324 30.446 1.00 30.48 884 GLN B C 1
ATOM 3158 O O . GLN B 1 186 ? -3.262 -20.323 30.944 1.00 30.59 884 GLN B O 1
ATOM 3164 N N . ARG B 1 187 ? -5.083 -19.039 30.573 1.00 30.70 885 ARG B N 1
ATOM 3165 C CA . ARG B 1 187 ? -5.997 -19.839 31.395 1.00 30.77 885 ARG B CA 1
ATOM 3166 C C . ARG B 1 187 ? -7.227 -20.275 30.605 1.00 30.75 885 ARG B C 1
ATOM 3167 O O . ARG B 1 187 ? -7.562 -19.672 29.584 1.00 30.83 885 ARG B O 1
ATOM 3175 N N . GLY B 1 188 ? -7.910 -21.307 31.103 1.00 30.63 886 GLY B N 1
ATOM 3176 C CA . GLY B 1 188 ? -9.004 -21.951 30.374 1.00 30.34 886 GLY B CA 1
ATOM 3177 C C . GLY B 1 188 ? -10.435 -21.675 30.812 1.00 30.14 886 GLY B C 1
ATOM 3178 O O . GLY B 1 188 ? -11.372 -22.056 30.106 1.00 30.14 886 GLY B O 1
ATOM 3179 N N . GLU B 1 189 ? -10.618 -21.033 31.968 1.00 29.87 887 GLU B N 1
ATOM 3180 C CA . GLU B 1 189 ? -11.961 -20.638 32.412 1.00 29.50 887 GLU B CA 1
ATOM 3181 C C . GLU B 1 189 ? -12.547 -19.667 31.396 1.00 29.15 887 GLU B C 1
ATOM 3182 O O . GLU B 1 189 ? -11.838 -18.795 30.883 1.00 29.13 887 GLU B O 1
ATOM 3188 N N . ARG B 1 190 ? -13.838 -19.811 31.115 1.00 28.67 888 ARG B N 1
ATOM 3189 C CA . ARG B 1 190 ? -14.496 -18.998 30.098 1.00 28.21 888 ARG B CA 1
ATOM 3190 C C . ARG B 1 190 ? -15.107 -17.734 30.694 1.00 27.95 888 ARG B C 1
ATOM 3191 O O . ARG B 1 190 ? -15.668 -16.906 29.976 1.00 27.94 888 ARG B O 1
ATOM 3199 N N . LYS B 1 191 ? -14.993 -17.589 32.010 1.00 27.70 889 LYS B N 1
ATOM 3200 C CA . LYS B 1 191 ? -15.193 -16.297 32.658 1.00 27.56 889 LYS B CA 1
ATOM 3201 C C . LYS B 1 191 ? -14.006 -15.370 32.416 1.00 27.56 889 LYS B C 1
ATOM 3202 O O . LYS B 1 191 ? -14.124 -14.150 32.530 1.00 27.62 889 LYS B O 1
ATOM 3208 N N . LEU B 1 192 ? -12.863 -15.960 32.082 1.00 27.58 890 LEU B N 1
ATOM 3209 C CA . LEU B 1 192 ? -11.633 -15.195 31.844 1.00 27.64 890 LEU B CA 1
ATOM 3210 C C . LEU B 1 192 ? -11.201 -15.074 30.376 1.00 27.67 890 LEU B C 1
ATOM 3211 O O . LEU B 1 192 ? -10.253 -14.347 30.070 1.00 27.66 890 LEU B O 1
ATOM 3216 N N . LYS B 1 193 ? -11.907 -15.768 29.484 1.00 27.70 891 LYS B N 1
ATOM 3217 C CA . LYS B 1 193 ? -11.534 -15.888 28.062 1.00 27.78 891 LYS B CA 1
ATOM 3218 C C . LYS B 1 193 ? -11.163 -14.576 27.354 1.00 27.69 891 LYS B C 1
ATOM 3219 O O . LYS B 1 193 ? -10.072 -14.470 26.789 1.00 27.73 891 LYS B O 1
ATOM 3225 N N . GLU B 1 194 ? -12.064 -13.595 27.382 1.00 27.57 892 GLU B N 1
ATOM 3226 C CA . GLU B 1 194 ? -11.831 -12.315 26.707 1.00 27.46 892 GLU B CA 1
ATOM 3227 C C . GLU B 1 194 ? -10.634 -11.564 27.293 1.00 27.20 892 GLU B C 1
ATOM 3228 O O . GLU B 1 194 ? -9.811 -11.032 26.547 1.00 27.14 892 GLU B O 1
ATOM 3234 N N . LEU B 1 195 ? -10.538 -11.545 28.623 1.00 26.98 893 LEU B N 1
ATOM 3235 C CA . LEU B 1 195 ? -9.421 -10.913 29.331 1.00 26.66 893 LEU B CA 1
ATOM 3236 C C . LEU B 1 195 ? -8.089 -11.612 29.040 1.00 26.47 893 LEU B C 1
ATOM 3237 O O . LEU B 1 195 ? -7.053 -10.954 28.923 1.00 26.49 893 LEU B O 1
ATOM 3242 N N . VAL B 1 196 ? -8.129 -12.940 28.924 1.00 26.24 894 VAL B N 1
ATOM 3243 C CA . VAL B 1 196 ? -6.953 -13.744 28.574 1.00 26.03 894 VAL B CA 1
ATOM 3244 C C . VAL B 1 196 ? -6.432 -13.386 27.177 1.00 25.98 894 VAL B C 1
ATOM 3245 O O . VAL B 1 196 ? -5.230 -13.178 26.994 1.00 25.95 894 VAL B O 1
ATOM 3249 N N . ASP B 1 197 ? -7.345 -13.304 26.210 1.00 25.86 895 ASP B N 1
ATOM 3250 C CA . ASP B 1 197 ? -7.008 -12.921 24.837 1.00 25.84 895 ASP B CA 1
ATOM 3251 C C . ASP B 1 197 ? -6.473 -11.489 24.776 1.00 25.76 895 ASP B C 1
ATOM 3252 O O . ASP B 1 197 ? -5.507 -11.208 24.062 1.00 25.73 895 ASP B O 1
ATOM 3257 N N . GLN B 1 198 ? -7.110 -10.599 25.534 1.00 25.71 896 GLN B N 1
ATOM 3258 C CA . GLN B 1 198 ? -6.711 -9.191 25.619 1.00 25.68 896 GLN B CA 1
ATOM 3259 C C . GLN B 1 198 ? -5.320 -8.982 26.230 1.00 25.54 896 GLN B C 1
ATOM 3260 O O . GLN B 1 198 ? -4.535 -8.187 25.712 1.00 25.57 896 GLN B O 1
ATOM 3266 N N . TYR B 1 199 ? -5.018 -9.688 27.320 1.00 25.35 897 TYR B N 1
ATOM 3267 C CA . TYR B 1 199 ? -3.688 -9.606 27.936 1.00 25.20 897 TYR B CA 1
ATOM 3268 C C . TYR B 1 199 ? -2.621 -10.255 27.047 1.00 25.18 897 TYR B C 1
ATOM 3269 O O . TYR B 1 199 ? -1.470 -9.814 27.031 1.00 25.17 897 TYR B O 1
ATOM 3278 N N . LYS B 1 200 ? -3.013 -11.294 26.309 1.00 25.14 898 LYS B N 1
ATOM 3279 C CA . LYS B 1 200 ? -2.123 -11.960 25.354 1.00 25.17 898 LYS B CA 1
ATOM 3280 C C . LYS B 1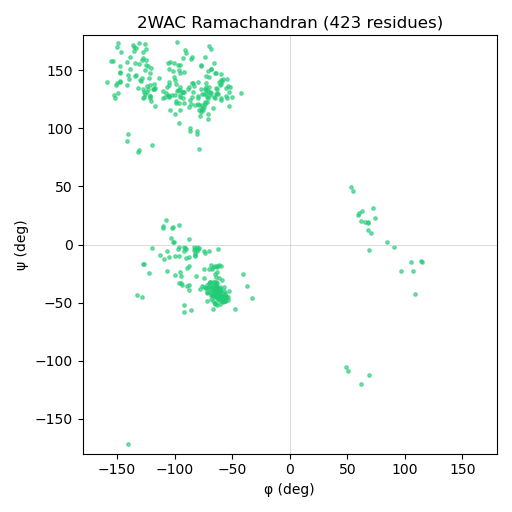 200 ? -1.664 -10.996 24.255 1.00 24.99 898 LYS B C 1
ATOM 3281 O O . LYS B 1 200 ? -0.496 -11.006 23.861 1.00 24.90 898 LYS B O 1
ATOM 3287 N N . ALA B 1 201 ? -2.588 -10.165 23.777 1.00 24.95 899 ALA B N 1
ATOM 3288 C CA . ALA B 1 201 ? -2.283 -9.146 22.771 1.00 24.97 899 ALA B CA 1
ATOM 3289 C C . ALA B 1 201 ? -1.358 -8.057 23.324 1.00 24.91 899 ALA B C 1
ATOM 3290 O O . ALA B 1 201 ? -0.458 -7.588 22.621 1.00 24.91 899 ALA B O 1
ATOM 3292 N N . ALA B 1 202 ? -1.586 -7.665 24.578 1.00 24.79 900 ALA B N 1
ATOM 3293 C CA . ALA B 1 202 ? -0.723 -6.705 25.269 1.00 24.78 900 ALA B CA 1
ATOM 3294 C C . ALA B 1 202 ? 0.713 -7.222 25.378 1.00 24.76 900 ALA B C 1
ATOM 3295 O O . ALA B 1 202 ? 1.664 -6.485 25.116 1.00 24.75 900 ALA B O 1
ATOM 3297 N N . GLN B 1 203 ? 0.856 -8.493 25.751 1.00 24.86 901 GLN B N 1
ATOM 3298 C CA . GLN B 1 203 ? 2.167 -9.140 25.872 1.00 24.90 901 GLN B CA 1
ATOM 3299 C C . GLN B 1 203 ? 2.886 -9.276 24.528 1.00 24.78 901 GLN B C 1
ATOM 3300 O O . GLN B 1 203 ? 4.090 -9.024 24.437 1.00 24.72 901 GLN B O 1
ATOM 3306 N N . GLU B 1 204 ? 2.143 -9.682 23.498 1.00 24.72 902 GLU B N 1
ATOM 3307 C CA . GLU B 1 204 ? 2.668 -9.776 22.136 1.00 24.62 902 GLU B CA 1
ATOM 3308 C C . GLU B 1 204 ? 3.298 -8.467 21.680 1.00 24.29 902 GLU B C 1
ATOM 3309 O O . GLU B 1 204 ? 4.413 -8.458 21.153 1.00 24.29 902 GLU B O 1
ATOM 3315 N N . ALA B 1 205 ? 2.574 -7.371 21.896 1.00 23.94 903 ALA B N 1
ATOM 3316 C CA . ALA B 1 205 ? 3.030 -6.036 21.525 1.00 23.65 903 ALA B CA 1
ATOM 3317 C C . ALA B 1 205 ? 4.282 -5.611 22.294 1.00 23.46 903 ALA B C 1
ATOM 3318 O O . ALA B 1 205 ? 5.117 -4.884 21.757 1.00 23.48 903 ALA B O 1
ATOM 3320 N N . ALA B 1 206 ? 4.405 -6.068 23.541 1.00 23.00 904 ALA B N 1
ATOM 3321 C CA . ALA B 1 206 ? 5.608 -5.833 24.341 1.00 22.74 904 ALA B CA 1
ATOM 3322 C C . ALA B 1 206 ? 6.786 -6.665 23.831 1.00 22.55 904 ALA B C 1
ATOM 3323 O O . ALA B 1 206 ? 7.918 -6.180 23.771 1.00 22.50 904 ALA B O 1
ATOM 3325 N N . ARG B 1 207 ? 6.505 -7.915 23.463 1.00 22.41 905 ARG B N 1
ATOM 3326 C CA . ARG B 1 207 ? 7.513 -8.829 22.929 1.00 22.37 905 ARG B CA 1
ATOM 3327 C C . ARG B 1 207 ? 8.145 -8.298 21.637 1.00 22.21 905 ARG B C 1
ATOM 3328 O O . ARG B 1 207 ? 9.372 -8.238 21.523 1.00 22.18 905 ARG B O 1
ATOM 3336 N N . VAL B 1 208 ? 7.302 -7.910 20.680 1.00 22.01 906 VAL B N 1
ATOM 3337 C CA . VAL B 1 208 ? 7.754 -7.377 19.387 1.00 21.99 906 VAL B CA 1
ATOM 3338 C C . VAL B 1 208 ? 8.529 -6.063 19.555 1.00 21.87 906 VAL B C 1
ATOM 3339 O O . VAL B 1 208 ? 9.467 -5.788 18.806 1.00 21.90 906 VAL B O 1
ATOM 3343 N N . ALA B 1 209 ? 8.145 -5.275 20.557 1.00 21.77 907 ALA B N 1
ATOM 3344 C CA . ALA B 1 209 ? 8.794 -3.993 20.835 1.00 21.72 907 ALA B CA 1
ATOM 3345 C C . ALA B 1 209 ? 10.078 -4.125 21.665 1.00 21.67 907 ALA B C 1
ATOM 3346 O O . ALA B 1 209 ? 10.751 -3.123 21.929 1.00 21.63 907 ALA B O 1
ATOM 3348 N N . HIS B 1 210 ? 10.412 -5.356 22.058 1.00 21.56 908 HIS B N 1
ATOM 3349 C CA . HIS B 1 210 ? 11.606 -5.654 22.866 1.00 21.51 908 HIS B CA 1
ATOM 3350 C C . HIS B 1 210 ? 11.688 -4.816 24.146 1.00 21.35 908 HIS B C 1
ATOM 3351 O O . HIS B 1 210 ? 12.727 -4.223 24.452 1.00 21.32 908 HIS B O 1
ATOM 3358 N N . LEU B 1 211 ? 10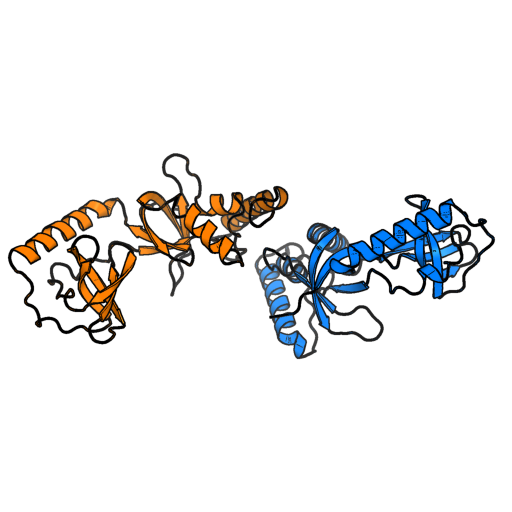.584 -4.784 24.889 1.00 21.21 909 LEU B N 1
ATOM 3359 C CA . LEU B 1 211 ? 10.479 -3.967 26.096 1.00 21.12 909 LEU B CA 1
ATOM 3360 C C . LEU B 1 211 ? 10.877 -4.727 27.358 1.00 21.27 909 LEU B C 1
ATOM 3361 O O . LEU B 1 211 ? 10.409 -5.845 27.593 1.00 21.18 909 LEU B O 1
ATOM 3366 N N . ALA B 1 212 ? 11.742 -4.101 28.157 1.00 21.43 910 ALA B N 1
ATOM 3367 C CA . ALA B 1 212 ? 12.169 -4.613 29.468 1.00 21.76 910 ALA B CA 1
ATOM 3368 C C . ALA B 1 212 ? 12.640 -6.074 29.455 1.00 22.04 910 ALA B C 1
ATOM 3369 O O . ALA B 1 212 ? 13.707 -6.367 28.914 1.00 21.98 910 ALA B O 1
ATOM 3371 N N . ILE B 1 213 ? 11.852 -6.983 30.035 1.00 22.45 911 ILE B N 1
ATOM 3372 C CA . ILE B 1 213 ? 12.223 -8.409 30.093 1.00 22.90 911 ILE B CA 1
ATOM 3373 C C . ILE B 1 213 ? 12.405 -9.032 28.702 1.00 23.35 911 ILE B C 1
ATOM 3374 O O . ILE B 1 213 ? 13.034 -10.083 28.564 1.00 23.43 911 ILE B O 1
ATOM 3379 N N . TRP B 1 214 ? 11.854 -8.372 27.684 1.00 23.85 912 TRP B N 1
ATOM 3380 C CA . TRP B 1 214 ? 11.956 -8.825 26.298 1.00 24.39 912 TRP B CA 1
ATOM 3381 C C . TRP B 1 214 ? 13.171 -8.251 25.565 1.00 24.77 912 TRP B C 1
ATOM 3382 O O . TRP B 1 214 ? 13.408 -8.593 24.403 1.00 24.84 912 TRP B O 1
ATOM 3393 N N . LYS B 1 215 ? 13.931 -7.385 26.239 1.00 25.19 913 LYS B N 1
ATOM 3394 C CA . LYS B 1 215 ? 15.066 -6.682 25.625 1.00 25.59 913 LYS B CA 1
ATOM 3395 C C . LYS B 1 215 ? 16.072 -7.634 24.979 1.00 25.63 913 LYS B C 1
ATOM 3396 O O . LYS B 1 215 ? 16.532 -7.398 23.860 1.00 25.76 913 LYS B O 1
#

Radius of gyration: 31.59 Å; Cα contacts (8 Å, |Δi|>4): 835; chains: 2; bounding box: 61×55×97 Å

GO terms:
  GO:0005634 nucleus (C, IDA)
  GO:0005737 cytoplasm (C, IDA)
  GO:0016442 RISC complex (C, IDA)
  GO:0004518 nuclease activity (F, IDA)
  GO:0005829 cytosol (C, HDA)
  GO:0007283 spermatogenesis (P, IMP)
  GO:0005634 nucleus (C, EXP)
  GO:0005737 cytoplasm (C, EXP)
  GO:1990599 3' overhang single-stranded DNA endonuclease activity (F, EXP)
  GO:0005515 protein binding (F, IPI)

CATH classification: 2.40.50.90 (+1 more: 2.30.30.140)

Secondary structure (DSSP, 8-state):
----EEEEEEEE-TTSEEEEEEGGGHHHHHHHHHHHHHHHHHSPPPTTS--PPTT-EEEEE-TTT--EEEEEEEEEETTEEEEEETTT--EEEEEGGGEEEPPGGGSSSPPSEEEEEETTEE--SSHHHHHHHHHHHHHHHBT-EEEEEEEE--TTSPEEEEEE-TTT--BHHHHHHHTTSSEEPP---GGGHHHHHHHHHHHHHHHHTT-GGGTT-/----EEEEEEEE-TTSEEEEEES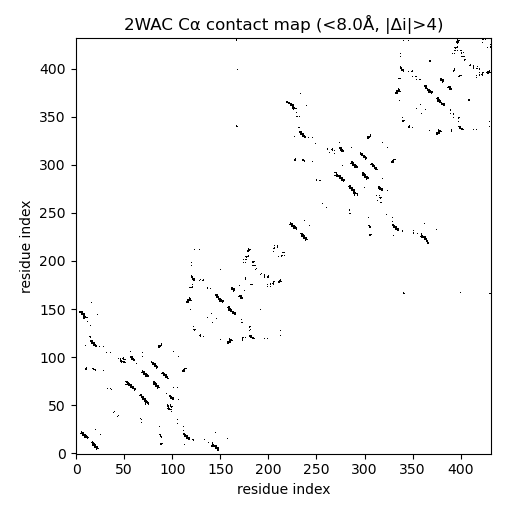TTHHHHHHHHHHHHTHHHHSPPPTTSS---TT-EEEEE-TTT--EEEEEEEEEETTEEEEEETTT--EEEEEGGGEE---HHHHSSPPSEEEEEETTEE--SSHHHHHHHHHHHHHHHBT-EEEEEEEE--SSSPEEEEEE-TTT--BHHHHHHHTTSSEE-----TTSHHHHHHHHHHHHHHHHTT-GGG-

B-factor: mean 25.32, std 4.16, range [8.98, 55.02]

Solvent-accessible surface area: 24392 Å² total; per-residue (Å²): 245,85,144,60,70,86,2,39,0,26,50,31,37,137,96,4,21,0,10,5,28,28,57,159,32,38,76,124,15,124,46,6,33,72,128,0,91,54,58,14,130,98,115,84,50,136,82,54,90,53,103,10,163,192,48,43,65,0,0,0,39,37,72,146,56,83,75,42,38,1,0,90,0,69,172,32,139,61,85,61,2,37,0,21,2,11,2,64,3,35,99,34,94,1,54,15,76,52,6,7,65,13,38,119,80,16,43,91,45,148,74,27,7,69,51,23,24,10,1,2,22,38,42,3,128,73,109,128,49,67,109,66,0,40,123,10,0,33,120,38,0,60,103,73,131,2,32,4,29,61,30,23,168,49,145,84,61,42,42,14,0,11,0,50,24,54,35,34,76,54,30,18,0,68,38,0,0,42,70,0,22,0,49,9,61,120,71,75,58,189,154,2,92,127,34,3,68,73,1,60,63,10,31,84,59,1,104,100,59,95,67,53,48,53,126,194,93,244,98,101,106,59,66,6,58,0,26,50,27,33,140,88,4,22,0,22,4,22,48,56,159,32,23,75,132,13,126,61,2,34,69,108,0,87,51,55,11,116,91,112,97,52,143,102,73,89,43,108,43,134,184,45,42,64,0,0,0,38,34,73,155,57,82,78,46,29,2,0,77,1,57,177,53,130,66,81,60,0,32,0,26,1,17,2,61,4,35,119,34,88,1,49,30,123,48,11,6,64,12,31,122,65,3,53,98,54,187,73,32,8,68,57,27,22,10,1,2,18,33,40,5,82,89,120,136,41,70,120,65,0,42,124,7,0,36,117,36,0,66,107,78,106,1,32,0,7,45,31,23,163,47,145,86,64,39,41,16,0,8,0,82,36,36,120,98,96,55,9,14,0,71,51,0,0,46,76,0,24,0,20,21,61,135,71,73,65,219,140,0,108,135,26,2,66,87,2,84,62,13,22,66,66,1,85,108,57,115,70,52,35,25,198

Nearest PDB structures (foldseek):
  2wac-assembly2_B  TM=9.786E-01  e=1.566E-40  Drosophila melanogaster
  3bdl-assembly1_A  TM=9.393E-01  e=8.970E-25  Homo sapiens
  5m9n-assembly1_A  TM=8.705E-01  e=1.198E-15  Homo sapiens
  5j39-assembly2_B  TM=8.702E-01  e=2.496E-13  Homo sapiens
  5j39-assembly1_A  TM=8.749E-01  e=7.016E-13  Homo sapiens

InterPro domains:
  IPR002999 Tudor domain [PF00567] (699-817)
  IPR002999 Tudor domain [PS50304] (749-807)
  IPR002999 Tudor domain [SM00333] (748-805)
  IPR016071 Staphylococcal nuclease (SNase-like), OB-fold [PF00565] (53-166)
  IPR016071 Staphylococcal nuclease (SNase-like), OB-fold [PF00565] (226-333)
  IPR016071 Staphylococcal nuclease (SNase-like), OB-fold [PF00565] (409-502)
  IPR016071 Staphylococcal nuclease (SNase-like), OB-fold [PF00565] (563-673)
  IPR016071 Staphylococcal nuclease (SNase-like), OB-fold [PS50830] (23-167)
  IPR016071 Staphylococcal nuclease (SNase-like), OB-fold [PS50830] (195-333)
  IPR016071 Staphylococcal nuclease (SNase-like), OB-fold [PS50830] (346-505)
  IPR016071 Staphylococcal nuclease (SNase-like), OB-fold [PS50830] (535-674)
  IPR016071 Staphylococcal nuclease (SNase-like), OB-fold [SM00318] (23-167)
  IPR016071 Staphylococcal nuclease (SNase-like), OB-fold [SM00318] (195-333)
  IPR016071 Staphylococcal nuclease (SNase-like), OB-fold [SM00318] (346-505)
  IPR016071 Staphylococcal nuclease (SNase-like), OB-fold [SM00318] (535-674)
  IPR016685 RNA-induced silencing complex, nuclease component Tudor-SN [PIRSF017179] (17-925)
  IPR035437 SNase-like, OB-fold superfamily [G3DSA:2.40.50.90] (22-185)
  IPR035437 SNase-like, OB-fold superfamily [G3DSA:2.40.50.90] (187-342)
  IPR035437 SNase-like, OB-fold superfamily [G3DSA:2.40.50.90] (344-513)
  IPR035437 SNase-like, OB-fold superfamily [G3DSA:2.40.50.90] (531-682)

Organism: Drosophila melanogaster (NCBI:txid7227)

Sequence (432 aa):
MVNYENVIVTEITETLTFFAQSVESGSKLESLMSKLHADFQSNPPIAGSYTPKRGDLVAAQFTLDNQWYRAKVERVQGSNATVLYIDYGNKETLPTNRLAALPPAFSSEKPYATEYALALVALPTDNEDKEEALRAFSEDVLNHKVQLNVELKVTGSPNLATLRDPTTKVDFGKQLVAEGLVLAEQRGERKLKELVDQYKAAQEAARVAHLAIWKYGMVNYENVIVTEITETLTFFAQSSVESGSKLESLMSKLHADFQSNPPIAGSYTPKRGDLVAAQFTLDNQWYRAKVERRVQGSNATVLYIDYGNKETLPTNRLAALPPAFSSEKPYATEYALALVALPTDNEDKEEALRAFSSEDVLNHKVQLNVELKVTGSPNLATLRDPTTKVDFGKQLVAEGLVLAEQRGERKLKELVDQYKAAQEAARVAHLAIWK